Protein 5AEZ (pdb70)

Organism: Candida albicans (strain SC5314 / ATCC MYA-2876) (NCBI:txid237561)

Solvent-accessible surface area: 17962 Å² total; per-residue (Å²): 181,71,16,111,88,88,29,90,47,49,0,12,32,90,189,108,31,60,14,65,129,50,16,81,143,54,14,29,103,38,1,19,61,0,0,104,29,0,98,45,1,1,18,0,2,0,11,0,9,19,0,12,8,17,31,125,36,28,11,35,2,112,114,0,0,93,17,0,12,90,23,0,65,104,0,11,77,83,67,0,1,0,16,0,12,4,86,76,12,68,69,120,61,12,42,93,96,12,76,44,45,132,67,12,68,4,1,23,1,66,42,116,52,0,11,5,80,20,8,7,85,3,8,11,28,0,0,6,1,0,0,0,0,2,0,8,4,4,2,17,62,7,28,30,32,13,2,72,60,6,0,48,58,0,0,19,57,0,0,0,12,0,0,2,16,19,34,1,46,74,0,63,11,70,90,69,31,23,14,28,13,1,0,2,2,0,0,2,4,0,0,0,35,0,0,26,0,5,0,54,130,24,8,62,142,126,2,89,28,0,92,62,193,42,71,50,51,90,47,112,26,60,87,22,0,63,90,0,12,91,53,5,68,105,0,1,65,0,0,0,0,1,28,12,4,17,36,31,137,11,0,106,57,0,20,81,0,0,67,58,0,0,36,23,0,2,99,17,0,40,85,23,3,84,149,111,50,75,33,136,149,15,86,4,0,75,10,2,0,4,0,0,0,0,0,0,0,0,0,0,0,0,26,0,6,46,151,4,0,41,59,0,0,57,44,0,0,68,74,0,0,102,10,7,35,70,7,64,131,74,44,4,14,5,11,1,21,4,25,0,0,4,0,19,0,1,62,14,0,7,64,12,0,0,38,43,0,0,56,121,2,0,98,59,37,45,42,150,33,107,0,0,100,64,44,129,40,144,150,5,26,42,58,0,63,40,5,1,74,25,2,16,59,94,0,60,72,21,0,10,105,13,3,39,46,6,25,176,65,83,149,33,37,4,23,6,82,111,133,28,33,39,118,35,99,69,3,25,149,73,69,134,36,52,88,12,71,49,83,63,69,150,93,21,108,139,50,27,45,6,29,52,50,119,120

B-factor: mean 26.48, std 14.51, range [10.46, 115.65]

Structure (mmCIF, N/CA/C/O backbone):
data_5AEZ
#
_entry.id   5AEZ
#
_cell.length_a   104.880
_cell.length_b   104.880
_cell.length_c   160.650
_cell.angle_alpha   90.00
_cell.angle_beta   90.00
_cell.angle_gamma   120.00
#
_symmetry.space_group_name_H-M   'H 3'
#
loop_
_entity.id
_entity.type
_entity.pdbx_description
1 polymer MEP2
2 non-polymer 'nonyl beta-D-glucopyranoside'
3 water water
#
loop_
_atom_site.group_PDB
_atom_site.id
_atom_site.type_symbol
_atom_site.label_atom_id
_atom_site.label_alt_id
_atom_site.label_comp_id
_atom_site.label_asym_id
_atom_site.label_entity_id
_atom_site.label_seq_id
_atom_site.pdbx_PDB_ins_code
_atom_site.Cartn_x
_atom_site.Cartn_y
_atom_site.Cartn_z
_atom_site.occupancy
_atom_site.B_iso_or_equiv
_atom_site.auth_seq_id
_atom_site.auth_comp_id
_atom_site.auth_asym_id
_atom_site.auth_atom_id
_atom_site.pdbx_PDB_model_num
ATOM 1 N N . MET A 1 1 ? -49.340 57.558 -50.282 1.00 56.03 1 MET A N 1
ATOM 2 C CA . MET A 1 1 ? -48.727 58.170 -51.444 1.00 26.51 1 MET A CA 1
ATOM 3 C C . MET A 1 1 ? -47.295 57.727 -51.632 1.00 37.30 1 MET A C 1
ATOM 4 O O . MET A 1 1 ? -46.378 58.469 -51.280 1.00 54.71 1 MET A O 1
ATOM 9 N N . SER A 1 2 ? -47.074 56.544 -52.196 1.00 36.23 2 SER A N 1
ATOM 10 C CA . SER A 1 2 ? -48.118 55.641 -52.651 1.00 35.34 2 SER A CA 1
ATOM 11 C C . SER A 1 2 ? -48.700 54.890 -51.470 1.00 35.91 2 SER A C 1
ATOM 12 O O . SER A 1 2 ? -49.703 54.191 -51.599 1.00 34.54 2 SER A O 1
ATOM 15 N N . GLY A 1 3 ? -48.044 55.025 -50.320 1.00 33.01 3 GLY A N 1
ATOM 16 C CA . GLY A 1 3 ? -48.477 54.364 -49.108 1.00 35.86 3 GLY A CA 1
ATOM 17 C C . GLY A 1 3 ? -48.263 52.865 -49.169 1.00 32.65 3 GLY A C 1
ATOM 18 O O . GLY A 1 3 ? -48.769 52.142 -48.329 1.00 26.16 3 GLY A O 1
ATOM 19 N N . GLN A 1 4 ? -47.523 52.397 -50.172 1.00 30.92 4 GLN A N 1
ATOM 20 C CA . GLN A 1 4 ? -47.286 50.965 -50.346 1.00 32.41 4 GLN A CA 1
ATOM 21 C C . GLN A 1 4 ? -46.161 50.497 -49.431 1.00 31.91 4 GLN A C 1
ATOM 22 O O . GLN A 1 4 ? -45.543 51.323 -48.750 1.00 33.20 4 GLN A O 1
ATOM 28 N N . PHE A 1 5 ? -45.896 49.189 -49.396 1.00 26.40 5 PHE A N 1
ATOM 29 C CA . PHE A 1 5 ? -44.985 48.655 -48.370 1.00 24.42 5 PHE A CA 1
ATOM 30 C C . PHE A 1 5 ? -43.580 49.222 -48.551 1.00 25.23 5 PHE A C 1
ATOM 31 O O . PHE A 1 5 ? -43.017 49.170 -49.644 1.00 29.70 5 PHE A O 1
ATOM 39 N N . THR A 1 6 ? -43.028 49.774 -47.475 1.00 25.69 6 THR A N 1
ATOM 40 C CA . THR A 1 6 ? -41.711 50.402 -47.507 1.00 30.37 6 THR A CA 1
ATOM 41 C C . THR A 1 6 ? -40.702 49.639 -46.656 1.00 31.88 6 THR A C 1
ATOM 42 O O . THR A 1 6 ? -39.485 49.742 -46.860 1.00 31.07 6 THR A O 1
ATOM 46 N N . GLY A 1 7 ? -41.212 48.892 -45.684 1.00 25.42 7 GLY A N 1
ATOM 47 C CA . GLY A 1 7 ? -40.360 48.245 -44.705 1.00 28.35 7 GLY A CA 1
ATOM 48 C C . GLY A 1 7 ? -39.841 49.207 -43.646 1.00 26.43 7 GLY A C 1
ATOM 49 O O . GLY A 1 7 ? -39.017 48.829 -42.815 1.00 28.09 7 GLY A O 1
ATOM 50 N N . THR A 1 8 ? -40.307 50.451 -43.683 1.00 24.32 8 THR A N 1
ATOM 51 C CA . THR A 1 8 ? -39.873 51.468 -42.724 1.00 27.85 8 THR A CA 1
ATOM 52 C C . THR A 1 8 ? -41.070 52.223 -42.159 1.00 24.90 8 THR A C 1
ATOM 53 O O . THR A 1 8 ? -42.185 52.106 -42.678 1.00 26.30 8 THR A O 1
ATOM 57 N N . GLY A 1 9 ? -40.843 52.996 -41.096 1.00 22.26 9 GLY A N 1
ATOM 58 C CA . GLY A 1 9 ? -41.906 53.784 -40.497 1.00 21.09 9 GLY A CA 1
ATOM 59 C C . GLY A 1 9 ? -43.077 52.911 -40.067 1.00 19.98 9 GLY A C 1
ATOM 60 O O . GLY A 1 9 ? -42.891 51.849 -39.469 1.00 21.32 9 GLY A O 1
ATOM 61 N N . THR A 1 10 ? -44.286 53.354 -40.391 1.00 19.76 10 THR A N 1
ATOM 62 C CA . THR A 1 10 ? -45.491 52.587 -40.077 1.00 18.87 10 THR A CA 1
ATOM 63 C C . THR A 1 10 ? -45.659 51.369 -40.975 1.00 19.20 10 THR A C 1
ATOM 64 O O . THR A 1 10 ? -46.508 50.517 -40.710 1.00 18.06 10 THR A O 1
ATOM 68 N N . GLY A 1 11 ? -44.878 51.314 -42.058 1.00 19.02 11 GLY A N 1
ATOM 69 C CA . GLY A 1 11 ? -44.897 50.173 -42.959 1.00 20.41 11 GLY A CA 1
ATOM 70 C C . GLY A 1 11 ? -45.765 50.397 -44.188 1.00 21.75 11 GLY A C 1
ATOM 71 O O . GLY A 1 11 ? -45.684 49.649 -45.165 1.00 22.61 11 GLY A O 1
ATOM 72 N N . GLY A 1 12 ? -46.598 51.430 -44.138 1.00 19.38 12 GLY A N 1
ATOM 73 C CA . GLY A 1 12 ? -47.506 51.735 -45.230 1.00 20.86 12 GLY A CA 1
ATOM 74 C C . GLY A 1 12 ? -48.748 52.442 -44.717 1.00 23.02 12 GLY A C 1
ATOM 75 O O . GLY A 1 12 ? -48.969 52.540 -43.511 1.00 24.84 12 GLY A O 1
ATOM 76 N N . ASP A 1 13 ? -49.579 52.900 -45.645 1.00 22.10 13 ASP A N 1
ATOM 77 C CA . ASP A 1 13 ? -50.793 53.646 -45.335 1.00 19.56 13 ASP A CA 1
ATOM 78 C C . ASP A 1 13 ? -51.967 52.677 -45.238 1.00 19.43 13 ASP A C 1
ATOM 79 O O . ASP A 1 13 ? -52.352 52.069 -46.231 1.00 20.70 13 ASP A O 1
ATOM 84 N N . VAL A 1 14 ? -52.541 52.540 -44.047 1.00 18.53 14 VAL A N 1
ATOM 85 C CA . VAL A 1 14 ? -53.656 51.612 -43.846 1.00 18.05 14 VAL A CA 1
ATOM 86 C C . VAL A 1 14 ? -54.859 51.864 -44.757 1.00 18.47 14 VAL A C 1
ATOM 87 O O . VAL A 1 14 ? -55.634 50.944 -45.006 1.00 19.91 14 VAL A O 1
ATOM 91 N N . PHE A 1 15 ? -55.014 53.092 -45.264 1.00 19.00 15 PHE A N 1
ATOM 92 C CA . PHE A 1 15 ? -56.126 53.382 -46.176 1.00 19.48 15 PHE A CA 1
ATOM 93 C C . PHE A 1 15 ? -55.845 52.929 -47.605 1.00 22.14 15 PHE A C 1
ATOM 94 O O . PHE A 1 15 ? -56.746 52.927 -48.435 1.00 25.04 15 PHE A O 1
ATOM 102 N N . LYS A 1 16 ? -54.601 52.538 -47.881 1.00 20.05 16 LYS A N 1
ATOM 103 C CA . LYS A 1 16 ? -54.205 52.164 -49.241 1.00 20.72 16 LYS A CA 1
ATOM 104 C C . LYS A 1 16 ? -53.723 50.727 -49.382 1.00 20.46 16 LYS A C 1
ATOM 105 O O . LYS A 1 16 ? -53.774 50.154 -50.480 1.00 24.43 16 LYS A O 1
ATOM 111 N N . VAL A 1 17 ? -53.220 50.154 -48.296 1.00 19.70 17 VAL A N 1
ATOM 112 C CA . VAL A 1 17 ? -52.712 48.794 -48.341 1.00 19.56 17 VAL A CA 1
ATOM 113 C C . VAL A 1 17 ? -53.134 48.062 -47.082 1.00 18.54 17 VAL A C 1
ATOM 114 O O . VAL A 1 17 ? -53.456 48.677 -46.057 1.00 19.88 17 VAL A O 1
ATOM 118 N N . ASP A 1 18 ? -53.123 46.737 -47.157 1.00 18.29 18 ASP A N 1
ATOM 119 C CA . ASP A 1 18 ? -53.351 45.887 -45.992 1.00 17.50 18 ASP A CA 1
ATOM 120 C C . ASP A 1 18 ? -51.987 45.457 -45.458 1.00 17.78 18 ASP A C 1
ATOM 121 O O . ASP A 1 18 ? -51.337 44.584 -46.044 1.00 18.58 18 ASP A O 1
ATOM 126 N N . LEU A 1 19 ? -51.546 46.074 -44.360 1.00 17.20 19 LEU A N 1
ATOM 127 C CA . LEU A 1 19 ? -50.220 45.794 -43.805 1.00 17.18 19 LEU A CA 1
ATOM 128 C C . LEU A 1 19 ? -50.054 44.327 -43.401 1.00 15.98 19 LEU A C 1
ATOM 129 O O . LEU A 1 19 ? -48.941 43.807 -43.355 1.00 16.78 19 LEU A O 1
ATOM 134 N N . ASN A 1 20 ? -51.167 43.657 -43.115 1.00 15.67 20 ASN A N 1
ATOM 135 C CA . ASN A 1 20 ? -51.126 42.262 -42.699 1.00 16.16 20 ASN A CA 1
ATOM 136 C C . ASN A 1 20 ? -50.672 41.298 -43.795 1.00 17.00 20 ASN A C 1
ATOM 137 O O . ASN A 1 20 ? -50.229 40.184 -43.492 1.00 17.67 20 ASN A O 1
ATOM 142 N N . GLU A 1 21 ? -50.759 41.731 -45.054 1.00 16.13 21 GLU A N 1
ATOM 143 C CA . GLU A 1 21 ? -50.376 40.885 -46.186 1.00 18.14 21 GLU A CA 1
ATOM 144 C C . GLU A 1 21 ? -48.892 40.535 -46.195 1.00 19.44 21 GLU A C 1
ATOM 145 O O . GLU A 1 21 ? -48.476 39.583 -46.871 1.00 20.91 21 GLU A O 1
ATOM 151 N N . GLN A 1 22 ? -48.092 41.312 -45.469 1.00 16.64 22 GLN A N 1
ATOM 152 C CA . GLN A 1 22 ? -46.651 41.091 -45.411 1.00 16.49 22 GLN A CA 1
ATOM 153 C C . GLN A 1 22 ? -46.254 39.914 -44.519 1.00 15.90 22 GLN A C 1
ATOM 154 O O . GLN A 1 22 ? -45.091 39.495 -44.553 1.00 19.45 22 GLN A O 1
ATOM 160 N N . PHE A 1 23 ? -47.198 39.394 -43.738 1.00 15.15 23 PHE A N 1
ATOM 161 C CA . PHE A 1 23 ? -46.885 38.415 -42.698 1.00 14.74 23 PHE A CA 1
ATOM 162 C C . PHE A 1 23 ? -47.745 37.176 -42.806 1.00 16.74 23 PHE A C 1
ATOM 163 O O . PHE A 1 23 ? -48.884 37.234 -43.248 1.00 20.50 23 PHE A O 1
ATOM 171 N N . ASP A 1 24 ? -47.178 36.041 -42.411 1.00 15.18 24 ASP A N 1
ATOM 172 C CA . ASP A 1 24 ? -47.967 34.836 -42.236 1.00 15.73 24 ASP A CA 1
ATOM 173 C C . ASP A 1 24 ? -48.783 34.991 -40.941 1.00 14.11 24 ASP A C 1
ATOM 174 O O . ASP A 1 24 ? -48.237 35.268 -39.851 1.00 14.48 24 ASP A O 1
ATOM 179 N N . ARG A 1 25 ? -50.099 34.867 -41.064 1.00 14.22 25 ARG A N 1
ATOM 180 C CA . ARG A 1 25 ? -50.987 35.090 -39.923 1.00 13.42 25 ARG A CA 1
ATOM 181 C C . ARG A 1 25 ? -50.689 34.122 -38.801 1.00 12.54 25 ARG A C 1
ATOM 182 O O . ARG A 1 25 ? -50.804 34.497 -37.630 1.00 12.97 25 ARG A O 1
ATOM 190 N N . ALA A 1 26 ? -50.305 32.890 -39.116 1.00 12.95 26 ALA A N 1
ATOM 191 C CA . ALA A 1 26 ? -50.020 31.931 -38.043 1.00 12.81 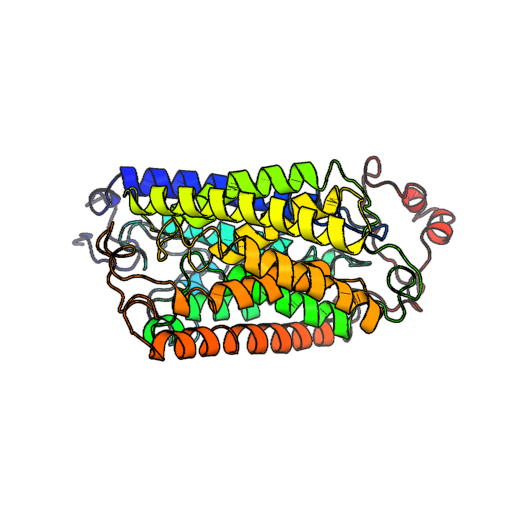26 ALA A CA 1
ATOM 192 C C . ALA A 1 26 ? -48.751 32.314 -37.279 1.00 13.60 26 ALA A C 1
ATOM 193 O O . ALA A 1 26 ? -48.681 32.122 -36.065 1.00 12.31 26 ALA A O 1
ATOM 195 N N . ASP A 1 27 ? -47.744 32.853 -37.969 1.00 12.65 27 ASP A N 1
ATOM 196 C CA . ASP A 1 27 ? -46.564 33.381 -37.268 1.00 13.07 27 ASP A CA 1
ATOM 197 C C . ASP A 1 27 ? -47.022 34.430 -36.258 1.00 13.15 27 ASP A C 1
ATOM 198 O O . ASP A 1 27 ? -46.589 34.429 -35.090 1.00 12.88 27 ASP A O 1
ATOM 203 N N . MET A 1 28 ? -47.903 35.333 -36.676 1.00 12.64 28 MET A N 1
ATOM 204 C CA . MET A 1 28 ? -48.372 36.379 -35.765 1.00 12.93 28 MET A CA 1
ATOM 205 C C . MET A 1 28 ? -49.133 35.809 -34.578 1.00 11.64 28 MET A C 1
ATOM 206 O O . MET A 1 28 ? -48.914 36.252 -33.442 1.00 11.90 28 MET A O 1
ATOM 211 N N . VAL A 1 29 ? -49.999 34.824 -34.813 1.00 11.65 29 VAL A N 1
ATOM 212 C CA . VAL A 1 29 ? -50.783 34.264 -33.709 1.00 11.79 29 VAL A CA 1
ATOM 213 C C . VAL A 1 29 ? -49.880 33.605 -32.682 1.00 11.72 29 VAL A C 1
ATOM 214 O O . VAL A 1 29 ? -50.083 33.780 -31.469 1.00 11.86 29 VAL A O 1
ATOM 218 N N . TRP A 1 30 ? -48.866 32.865 -33.111 1.00 11.18 30 TRP A N 1
ATOM 219 C CA . TRP A 1 30 ? -47.965 32.241 -32.153 1.00 11.32 30 TRP A CA 1
ATOM 220 C C . TRP A 1 30 ? -47.220 33.285 -31.346 1.00 11.02 30 TRP A C 1
ATOM 221 O O . TRP A 1 30 ? -47.115 33.144 -30.126 1.00 11.71 30 TRP A O 1
ATOM 232 N N . ILE A 1 31 ? -46.746 34.359 -31.968 1.00 11.31 31 ILE A N 1
ATOM 233 C CA . ILE A 1 31 ? -45.988 35.355 -31.204 1.00 11.96 31 ILE A CA 1
ATOM 234 C C . ILE A 1 31 ? -46.911 36.164 -30.283 1.00 11.61 31 ILE A C 1
ATOM 235 O O . ILE A 1 31 ? -46.508 36.531 -29.167 1.00 11.83 31 ILE A O 1
ATOM 240 N N . GLY A 1 32 ? -48.166 36.381 -30.678 1.00 11.36 32 GLY A N 1
ATOM 241 C CA . GLY A 1 32 ? -49.125 37.013 -29.773 1.00 10.86 32 GLY A CA 1
ATOM 242 C C . GLY A 1 32 ? -49.376 36.130 -28.559 1.00 11.89 32 GLY A C 1
ATOM 243 O O . GLY A 1 32 ? -49.333 36.601 -27.402 1.00 11.46 32 GLY A O 1
ATOM 244 N N . THR A 1 33 ? -49.614 34.845 -28.792 1.00 11.41 33 THR A N 1
ATOM 245 C CA . THR A 1 33 ? -49.832 33.880 -27.705 1.00 11.48 33 THR A CA 1
ATOM 246 C C . THR A 1 33 ? -48.598 33.809 -26.812 1.00 10.77 33 THR A C 1
ATOM 247 O O . THR A 1 33 ? -48.712 33.845 -25.566 1.00 11.44 33 THR A O 1
ATOM 251 N N . ALA A 1 34 ? -47.410 33.740 -27.413 1.00 11.58 34 ALA A N 1
ATOM 252 C CA . ALA A 1 34 ? -46.176 33.654 -26.639 1.00 10.50 34 ALA A CA 1
ATOM 253 C C . ALA A 1 34 ? -45.984 34.896 -25.780 1.00 12.15 34 ALA A C 1
ATOM 254 O O . ALA A 1 34 ? -45.408 34.798 -24.694 1.00 11.62 34 ALA A O 1
ATOM 256 N N . SER A 1 35 ? -46.446 36.054 -26.243 1.00 11.89 35 SER A N 1
ATOM 257 C CA . SER A 1 35 ? -46.360 37.285 -25.452 1.00 12.22 35 SER A CA 1
ATOM 258 C C . SER A 1 35 ? -47.185 37.167 -24.176 1.00 11.07 35 SER A C 1
ATOM 259 O O . SER A 1 35 ? -46.756 37.590 -23.091 1.00 11.32 35 SER A O 1
ATOM 262 N N . VAL A 1 36 ? -48.385 36.614 -24.294 1.00 10.57 36 VAL A N 1
ATOM 263 C CA . VAL A 1 36 ? -49.256 36.407 -23.136 1.00 11.83 36 VAL A CA 1
ATOM 264 C C . VAL A 1 36 ? -48.608 35.435 -22.153 1.00 11.36 36 VAL A C 1
ATOM 265 O O . VAL A 1 36 ? -48.613 35.678 -20.925 1.00 12.16 36 VAL A O 1
ATOM 269 N N . LEU A 1 37 ? -47.996 34.370 -22.659 1.00 11.30 37 LEU A N 1
ATOM 270 C CA . LEU A 1 37 ? -47.289 33.407 -21.811 1.00 10.67 37 LEU A CA 1
ATOM 271 C C . LEU A 1 37 ? -46.113 34.059 -21.076 1.00 11.74 37 LEU A C 1
ATOM 272 O O . LEU A 1 37 ? -45.905 33.798 -19.878 1.00 11.86 37 LEU A O 1
ATOM 277 N N . VAL A 1 38 ? -45.332 34.904 -21.745 1.00 11.04 38 VAL A N 1
ATOM 278 C CA . VAL A 1 38 ? -44.203 35.524 -21.060 1.00 11.90 38 VAL A CA 1
ATOM 279 C C . VAL A 1 38 ? -44.733 36.463 -19.971 1.00 11.95 38 VAL A C 1
ATOM 280 O O . VAL A 1 38 ? -44.114 36.566 -18.896 1.00 12.33 38 VAL A O 1
ATOM 284 N N . TRP A 1 39 ? -45.868 37.121 -20.197 1.00 12.11 39 TRP A N 1
ATOM 285 C CA . TRP A 1 39 ? -46.393 38.035 -19.177 1.00 11.41 39 TRP A CA 1
ATOM 286 C C . TRP A 1 39 ? -46.558 37.314 -17.827 1.00 11.99 39 TRP A C 1
ATOM 287 O O . TRP A 1 39 ? -46.205 37.873 -16.759 1.00 12.01 39 TRP A O 1
ATOM 298 N N . ILE A 1 40 ? -47.078 36.084 -17.827 1.00 11.05 40 ILE A N 1
ATOM 299 C CA . ILE A 1 40 ? -47.336 35.416 -16.538 1.00 11.89 40 ILE A CA 1
ATOM 300 C C . ILE A 1 40 ? -46.034 34.976 -15.850 1.00 12.95 40 ILE A C 1
ATOM 301 O O . ILE A 1 40 ? -46.039 34.672 -14.653 1.00 12.79 40 ILE A O 1
ATOM 306 N N . MET A 1 41 ? -44.915 34.990 -16.567 1.00 11.82 41 MET A N 1
ATOM 307 C CA . MET A 1 41 ? -43.628 34.771 -15.913 1.00 12.18 41 MET A CA 1
ATOM 308 C C . MET A 1 41 ? -43.298 35.901 -14.956 1.00 12.08 41 MET A C 1
ATOM 309 O O . MET A 1 41 ? -42.494 35.705 -14.037 1.00 12.90 41 MET A O 1
ATOM 314 N N . ILE A 1 42 ? -43.889 37.080 -15.149 1.00 12.39 42 ILE A N 1
ATOM 315 C CA . ILE A 1 42 ? -43.586 38.207 -14.248 1.00 12.62 42 ILE A CA 1
ATOM 316 C C . ILE A 1 42 ? -43.997 37.876 -12.794 1.00 13.29 42 ILE A C 1
ATOM 317 O O . ILE A 1 42 ? -43.143 37.895 -11.888 1.00 13.54 42 ILE A O 1
ATOM 322 N N . PRO A 1 43 ? -45.282 37.540 -12.558 1.00 11.96 43 PRO A N 1
ATOM 323 C CA . PRO A 1 43 ? -45.584 37.105 -11.187 1.00 12.93 43 PRO A CA 1
ATOM 324 C C . PRO A 1 43 ? -44.915 35.790 -10.819 1.00 14.89 43 PRO A C 1
ATOM 325 O O . PRO A 1 43 ? -44.698 35.536 -9.639 1.00 15.61 43 PRO A O 1
ATOM 329 N N . GLY A 1 44 ? -44.564 34.965 -11.794 1.00 13.82 44 GLY A N 1
ATOM 330 C CA . GLY A 1 44 ? -43.817 33.758 -11.492 1.00 14.00 44 GLY A CA 1
ATOM 331 C C . GLY A 1 44 ? -42.509 34.058 -10.772 1.00 13.64 44 GLY A C 1
ATOM 332 O O . GLY A 1 44 ? -42.191 33.428 -9.764 1.00 14.07 44 GLY A O 1
ATOM 333 N N . VAL A 1 45 ? -41.748 35.026 -11.285 1.00 12.70 45 VAL A N 1
ATOM 334 C CA . VAL A 1 45 ? -40.511 35.447 -10.630 1.00 12.20 45 VAL A CA 1
ATOM 335 C C . VAL A 1 45 ? -40.791 35.934 -9.209 1.00 13.81 45 VAL A C 1
ATOM 336 O O . VAL A 1 45 ? -40.082 35.571 -8.258 1.00 14.85 45 VAL A O 1
ATOM 340 N N . GLY A 1 46 ? -41.812 36.773 -9.050 1.00 13.29 46 GLY A N 1
ATOM 341 C CA . GLY A 1 46 ? -42.119 37.322 -7.732 1.00 13.12 46 GLY A CA 1
ATOM 342 C C . GLY A 1 46 ? -42.464 36.248 -6.724 1.00 15.21 46 GLY A C 1
ATOM 343 O O . GLY A 1 46 ? -42.002 36.289 -5.582 1.00 15.36 46 GLY A O 1
ATOM 344 N N . LEU A 1 47 ? -43.293 35.295 -7.119 1.00 14.58 47 LEU A N 1
ATOM 345 C CA . LEU A 1 47 ? -43.627 34.167 -6.256 1.00 13.17 47 LEU A CA 1
ATOM 346 C C . LEU A 1 47 ? -42.403 33.319 -5.891 1.00 13.42 47 LEU A C 1
ATOM 347 O O . LEU A 1 47 ? -42.234 32.925 -4.735 1.00 14.34 47 LEU A O 1
ATOM 352 N N . LEU A 1 48 ? -41.571 33.006 -6.878 1.00 14.12 48 LEU A N 1
ATOM 353 C CA . LEU A 1 48 ? -40.365 32.219 -6.644 1.00 14.63 48 LEU A CA 1
ATOM 354 C C . LEU A 1 48 ? -39.473 32.859 -5.581 1.00 15.48 48 LEU A C 1
ATOM 355 O O . LEU A 1 48 ? -39.109 32.208 -4.602 1.00 15.41 48 LEU A O 1
ATOM 360 N N . TYR A 1 49 ? -39.131 34.132 -5.757 1.00 15.41 49 TYR A N 1
ATOM 361 C CA . TYR A 1 49 ? -38.156 34.756 -4.864 1.00 15.59 49 TYR A CA 1
ATOM 362 C C . TYR A 1 49 ? -38.762 35.170 -3.536 1.00 17.21 49 TYR A C 1
ATOM 363 O O . TYR A 1 49 ? -38.063 35.231 -2.519 1.00 19.68 49 TYR A O 1
ATOM 372 N N . SER A 1 50 ? -40.067 35.399 -3.500 1.00 15.48 50 SER A N 1
ATOM 373 C CA A SER A 1 50 ? -40.737 35.594 -2.214 0.62 16.29 50 SER A CA 1
ATOM 374 C CA B SER A 1 50 ? -40.685 35.617 -2.202 0.38 16.68 50 SER A CA 1
ATOM 375 C C . SER A 1 50 ? -40.667 34.313 -1.403 1.00 18.32 50 SER A C 1
ATOM 376 O O . SER A 1 50 ? -40.425 34.334 -0.196 1.00 17.80 50 SER A O 1
ATOM 381 N N . GLY A 1 51 ? -40.906 33.183 -2.067 1.00 17.09 51 GLY A N 1
ATOM 382 C CA . GLY A 1 51 ? -40.999 31.907 -1.369 1.00 15.81 51 GLY A CA 1
ATOM 383 C C . GLY A 1 51 ? -39.669 31.349 -0.904 1.00 16.48 51 GLY A C 1
ATOM 384 O O . GLY A 1 51 ? -39.592 30.733 0.164 1.00 17.10 51 GLY A O 1
ATOM 385 N N . ILE A 1 52 ? -38.616 31.575 -1.674 1.00 17.45 52 ILE A N 1
ATOM 386 C CA . ILE A 1 52 ? -37.310 30.993 -1.376 1.00 17.64 52 ILE A CA 1
ATOM 387 C C . ILE A 1 52 ? -36.611 31.710 -0.222 1.00 20.02 52 ILE A C 1
ATOM 388 O O . ILE A 1 52 ? -35.738 31.137 0.442 1.00 20.72 52 ILE A O 1
ATOM 393 N N . SER A 1 53 ? -37.019 32.953 0.037 1.00 18.30 53 SER A N 1
ATOM 394 C CA . SER A 1 53 ? -36.280 33.827 0.953 1.00 18.96 53 SER A CA 1
ATOM 395 C C . SER A 1 53 ? -36.059 33.221 2.332 1.00 19.50 53 SER A C 1
ATOM 396 O O . SER A 1 53 ? -36.991 32.705 2.952 1.00 22.08 53 SER A O 1
ATOM 399 N N . ARG A 1 54 ? -34.816 33.305 2.804 1.00 17.98 54 ARG A N 1
ATOM 400 C CA . ARG A 1 54 ? -34.470 32.870 4.152 1.00 18.85 54 ARG A CA 1
ATOM 401 C C . ARG A 1 54 ? -34.709 33.980 5.171 1.00 19.72 54 ARG A C 1
ATOM 402 O O . ARG A 1 54 ? -34.472 33.792 6.360 1.00 22.23 54 ARG A O 1
ATOM 410 N N . LYS A 1 55 ? -35.175 35.130 4.686 1.00 21.30 55 LYS A N 1
ATOM 411 C CA . LYS A 1 55 ? -35.402 36.307 5.522 1.00 26.16 55 LYS A CA 1
ATOM 412 C C . LYS A 1 55 ? -36.815 36.829 5.296 1.00 25.61 55 LYS A C 1
ATOM 413 O O . LYS A 1 55 ? -37.373 36.655 4.217 1.00 30.95 55 LYS A O 1
ATOM 419 N N . LYS A 1 56 ? -37.379 37.489 6.304 1.00 28.46 56 LYS A N 1
ATOM 420 C CA . LYS A 1 56 ? -38.709 38.078 6.177 1.00 33.35 56 LYS A CA 1
ATOM 421 C C . LYS A 1 56 ? -38.629 39.415 5.438 1.00 25.99 56 LYS A C 1
ATOM 422 O O . LYS A 1 56 ? -38.338 40.447 6.041 1.00 35.75 56 LYS A O 1
ATOM 428 N N . HIS A 1 57 ? -38.869 39.393 4.128 1.00 27.89 57 HIS A N 1
ATOM 429 C CA . HIS A 1 57 ? -38.867 40.640 3.357 1.00 28.43 57 HIS A CA 1
ATOM 430 C C . HIS A 1 57 ? -40.117 41.427 3.710 1.00 26.47 57 HIS A C 1
ATOM 431 O O . HIS A 1 57 ? -41.221 40.877 3.691 1.00 31.47 57 HIS A O 1
ATOM 438 N N . ALA A 1 58 ? -39.960 42.713 3.999 1.00 23.91 58 ALA A N 1
ATOM 439 C CA . ALA A 1 58 ? -41.115 43.559 4.304 1.00 24.57 58 ALA A CA 1
ATOM 440 C C . ALA A 1 58 ? -41.982 43.774 3.067 1.00 25.50 58 ALA A C 1
ATOM 441 O O . ALA A 1 58 ? -43.204 43.885 3.168 1.00 29.95 58 ALA A O 1
ATOM 443 N N . LEU A 1 59 ? -41.342 43.836 1.902 1.00 22.04 59 LEU A N 1
ATOM 444 C CA . LEU A 1 59 ? -42.041 43.997 0.635 1.00 23.81 59 LEU A CA 1
ATOM 445 C C . LEU A 1 59 ? -42.385 42.628 0.053 1.00 24.99 59 LEU A C 1
ATOM 446 O O . LEU A 1 59 ? -41.501 41.792 -0.132 1.00 25.02 59 LEU A O 1
ATOM 451 N N . SER A 1 60 ? -43.666 42.407 -0.241 1.00 20.24 60 SER A N 1
ATOM 452 C CA . SER A 1 60 ? -44.114 41.163 -0.862 1.00 18.74 60 SER A CA 1
ATOM 453 C C . SER A 1 60 ? -43.769 41.151 -2.342 1.00 17.74 60 SER A C 1
ATOM 454 O O . SER A 1 60 ? -44.248 42.000 -3.091 1.00 19.44 60 SER A O 1
ATOM 457 N N . LEU A 1 61 ? -42.944 40.194 -2.766 1.00 17.26 61 LEU A N 1
ATOM 458 C CA . LEU A 1 61 ? -42.540 40.124 -4.170 1.00 16.52 61 LEU A CA 1
ATOM 459 C C . LEU A 1 61 ? -43.649 39.666 -5.109 1.00 16.90 61 LEU A C 1
ATOM 460 O O . LEU A 1 61 ? -43.613 39.981 -6.293 1.00 17.53 61 LEU A O 1
ATOM 465 N N . MET A 1 62 ? -44.633 38.926 -4.604 1.00 17.44 62 MET A N 1
ATOM 466 C CA A MET A 1 62 ? -45.790 38.565 -5.419 0.67 16.88 62 MET A CA 1
ATOM 467 C CA B MET A 1 62 ? -45.777 38.571 -5.432 0.33 16.93 62 MET A CA 1
ATOM 468 C C . MET A 1 62 ? -46.480 39.853 -5.876 1.00 17.39 62 MET A C 1
ATOM 469 O O . MET A 1 62 ? -46.812 40.021 -7.050 1.00 18.09 62 MET A O 1
ATOM 478 N N . TRP A 1 63 ? -46.678 40.767 -4.932 1.00 16.49 63 TRP A N 1
ATOM 479 C CA . TRP A 1 63 ? -47.280 42.057 -5.233 1.00 15.29 63 TRP A CA 1
ATOM 480 C C . TRP A 1 63 ? -46.332 42.954 -6.034 1.00 17.82 63 TRP A C 1
ATOM 481 O O . TRP A 1 63 ? -46.750 43.632 -6.976 1.00 17.21 63 TRP A O 1
ATOM 492 N N . ALA A 1 64 ? -45.059 42.983 -5.650 1.00 17.10 64 ALA A N 1
ATOM 493 C CA . ALA A 1 64 ? -44.073 43.791 -6.369 1.00 16.08 64 ALA A CA 1
ATOM 494 C C . ALA A 1 64 ? -43.953 43.402 -7.841 1.00 17.31 64 ALA A C 1
ATOM 495 O O . ALA A 1 64 ? -43.560 44.222 -8.662 1.00 17.50 64 ALA A O 1
ATOM 497 N N . ALA A 1 65 ? -44.289 42.160 -8.174 1.00 15.78 65 ALA A N 1
ATOM 498 C CA . ALA A 1 65 ? -44.300 41.736 -9.566 1.00 14.82 65 ALA A CA 1
ATOM 499 C C . ALA A 1 65 ? -45.293 42.571 -10.371 1.00 15.55 65 ALA A C 1
ATOM 500 O O . ALA A 1 65 ? -45.015 42.923 -11.529 1.00 15.65 65 ALA A O 1
ATOM 502 N N . LEU A 1 66 ? -46.459 42.866 -9.793 1.00 14.85 66 LEU A N 1
ATOM 503 C CA . LEU A 1 66 ? -47.412 43.748 -10.481 1.00 14.91 66 LEU A CA 1
ATOM 504 C C . LEU A 1 66 ? -46.868 45.165 -10.603 1.00 15.44 66 LEU A C 1
ATOM 505 O O . LEU A 1 66 ? -47.032 45.804 -11.646 1.00 15.95 66 LEU A O 1
ATOM 510 N N . MET A 1 67 ? -46.210 45.664 -9.560 1.00 14.14 67 MET A N 1
ATOM 511 C CA . MET A 1 67 ? -45.576 46.972 -9.659 1.00 13.86 67 MET A CA 1
ATOM 512 C C . MET A 1 67 ? -44.558 46.980 -10.805 1.00 15.23 67 MET A C 1
ATOM 513 O O . MET A 1 67 ? -44.511 47.929 -11.586 1.00 16.23 67 MET A O 1
ATOM 518 N N . ALA A 1 68 ? -43.755 45.924 -10.908 1.00 16.26 68 ALA A N 1
ATOM 519 C CA . ALA A 1 68 ? -42.740 45.853 -11.960 1.00 15.99 68 ALA A CA 1
ATOM 520 C C . ALA A 1 68 ? -43.370 45.766 -13.340 1.00 15.67 68 ALA A C 1
ATOM 521 O O . ALA A 1 68 ? -42.861 46.373 -14.289 1.00 16.73 68 ALA A O 1
ATOM 523 N N . ALA A 1 69 ? -44.473 45.025 -13.457 1.00 14.37 69 ALA A N 1
ATOM 524 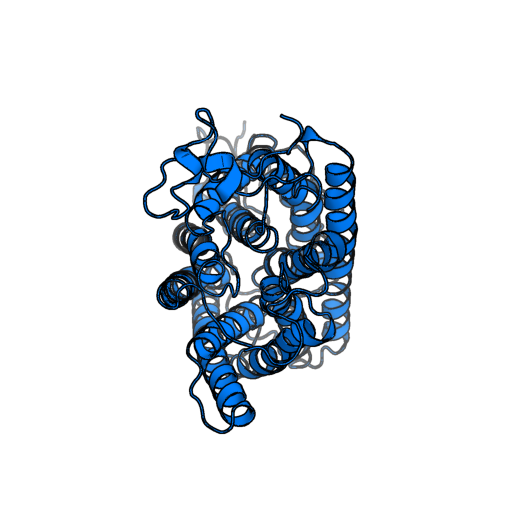C CA . ALA A 1 69 ? -45.190 44.936 -14.736 1.00 14.01 69 ALA A CA 1
ATOM 525 C C . ALA A 1 69 ? -45.642 46.329 -15.167 1.00 15.38 69 ALA A C 1
ATOM 526 O O . ALA A 1 69 ? -45.629 46.655 -16.353 1.00 16.12 69 ALA A O 1
ATOM 528 N N . CYS A 1 70 ? -46.051 47.151 -14.211 1.00 14.05 70 CYS A N 1
ATOM 529 C CA . CYS A 1 70 ? -46.509 48.508 -14.521 1.00 13.42 70 CYS A CA 1
ATOM 530 C C . CYS A 1 70 ? -45.353 49.422 -14.906 1.00 15.90 70 CYS A C 1
ATOM 531 O O . CYS A 1 70 ? -45.418 50.102 -15.923 1.00 15.50 70 CYS A O 1
ATOM 534 N N . VAL A 1 71 ? -44.300 49.454 -14.091 1.00 15.71 71 VAL A N 1
ATOM 535 C CA . VAL A 1 71 ? -43.162 50.326 -14.377 1.00 15.62 71 VAL A CA 1
ATOM 536 C C . VAL A 1 71 ? -42.492 49.945 -15.701 1.00 15.20 71 VAL A C 1
ATOM 537 O O . VAL A 1 71 ? -42.172 50.819 -16.517 1.00 16.00 71 VAL A O 1
ATOM 541 N N . ALA A 1 72 ? -42.300 48.646 -15.927 1.00 15.02 72 ALA A N 1
ATOM 542 C CA . ALA A 1 72 ? -41.650 48.201 -17.160 1.00 15.65 72 ALA A CA 1
ATOM 543 C C . ALA A 1 72 ? -42.489 48.496 -18.394 1.00 15.58 72 ALA A C 1
ATOM 544 O O . ALA A 1 72 ? -41.942 48.884 -19.427 1.00 16.05 72 ALA A O 1
ATOM 546 N N . ALA A 1 73 ? -43.805 48.314 -18.309 1.00 14.02 73 ALA A N 1
ATOM 547 C CA . ALA A 1 73 ? -44.634 48.617 -19.481 1.00 14.17 73 ALA A CA 1
ATOM 548 C C . ALA A 1 73 ? -44.550 50.092 -19.816 1.00 15.76 73 ALA A C 1
ATOM 549 O O . ALA A 1 73 ? -44.465 50.468 -20.984 1.00 16.22 73 ALA A O 1
ATOM 551 N N . PHE A 1 74 ? -44.578 50.944 -18.801 1.00 14.47 74 PHE A N 1
ATOM 552 C CA . PHE A 1 74 ? -44.465 52.366 -19.069 1.00 14.75 74 PHE A CA 1
ATOM 553 C C . PHE A 1 74 ? -43.102 52.728 -19.661 1.00 18.09 74 PHE A C 1
ATOM 554 O O . PHE A 1 74 ? -43.031 53.475 -20.642 1.00 17.35 74 PHE A O 1
ATOM 562 N N . GLN A 1 75 ? -42.027 52.199 -19.075 1.00 16.29 75 GLN A N 1
ATOM 563 C CA . GLN A 1 75 ? -40.679 52.504 -19.572 1.00 16.73 75 GLN A CA 1
ATOM 564 C C . GLN A 1 75 ? -40.516 52.077 -21.028 1.00 16.25 75 GLN A C 1
ATOM 565 O O . GLN A 1 75 ? -39.907 52.795 -21.835 1.00 16.75 75 GLN A O 1
ATOM 571 N N . TRP A 1 76 ? -41.085 50.922 -21.356 1.00 14.59 76 TRP A N 1
ATOM 572 C CA . TRP A 1 76 ? -40.917 50.332 -22.686 1.00 14.28 76 TRP A CA 1
ATOM 573 C C . TRP A 1 76 ? -41.608 51.212 -23.728 1.00 17.18 76 TRP A C 1
ATOM 574 O O . TRP A 1 76 ? -41.058 51.502 -24.790 1.00 16.88 76 TRP A O 1
ATOM 585 N N . PHE A 1 77 ? -42.822 51.640 -23.404 1.00 15.87 77 PHE A N 1
ATOM 586 C CA . PHE A 1 77 ? -43.592 52.572 -24.229 1.00 17.48 77 PHE A CA 1
ATOM 587 C C . PHE A 1 77 ? -42.874 53.904 -24.393 1.00 16.10 77 PHE A C 1
ATOM 588 O O . PHE A 1 77 ? -42.712 54.412 -25.512 1.00 17.13 77 PHE A O 1
ATOM 596 N N . TRP A 1 78 ? -42.435 54.465 -23.272 1.00 17.67 78 TRP A N 1
ATOM 597 C CA . TRP A 1 78 ? -41.807 55.781 -23.247 1.00 17.42 78 TRP A CA 1
ATOM 598 C C . TRP A 1 78 ? -40.578 55.829 -24.161 1.00 18.68 78 TRP A C 1
ATOM 599 O O . TRP A 1 78 ? -40.541 56.613 -25.117 1.00 19.44 78 TRP A O 1
ATOM 610 N N . TRP A 1 79 ? -39.578 54.998 -23.880 1.00 18.19 79 TRP A N 1
ATOM 611 C CA . TRP A 1 79 ? -38.408 54.920 -24.767 1.00 18.74 79 TRP A CA 1
ATOM 612 C C . TRP A 1 79 ? -37.660 53.585 -24.814 1.00 18.09 79 TRP A C 1
ATOM 613 O O . TRP A 1 79 ? -36.748 53.429 -25.616 1.00 17.90 79 TRP A O 1
ATOM 624 N N . GLY A 1 80 ? -38.028 52.624 -23.971 1.00 17.79 80 GLY A N 1
ATOM 625 C CA . GLY A 1 80 ? -37.305 51.366 -23.934 1.00 17.24 80 GLY A CA 1
ATOM 626 C C . GLY A 1 80 ? -37.334 50.613 -25.250 1.00 18.12 80 GLY A C 1
ATOM 627 O O . GLY A 1 80 ? -36.296 50.150 -25.743 1.00 18.02 80 GLY A O 1
ATOM 628 N N . TYR A 1 81 ? -38.522 50.496 -25.834 1.00 17.04 81 TYR A N 1
ATOM 629 C CA . TYR A 1 81 ? -38.631 49.847 -27.131 1.00 17.82 81 TYR A CA 1
ATOM 630 C C . TYR A 1 81 ? -37.743 50.543 -28.157 1.00 18.53 81 TYR A C 1
ATOM 631 O O . TYR A 1 81 ? -37.026 49.889 -28.930 1.00 18.54 81 TYR A O 1
ATOM 640 N N . SER A 1 82 ? -37.805 51.869 -28.187 1.00 16.90 82 SER A N 1
ATOM 641 C CA . SER A 1 82 ? -37.055 52.642 -29.177 1.00 19.44 82 SER A CA 1
ATOM 642 C C . SER A 1 82 ? -35.544 52.465 -29.011 1.00 19.42 82 SER A C 1
ATOM 643 O O . SER A 1 82 ? -34.808 52.351 -29.998 1.00 21.74 82 SER A O 1
ATOM 646 N N . LEU A 1 83 ? -35.076 52.420 -27.765 1.00 19.62 83 LEU A N 1
ATOM 647 C CA . LEU A 1 83 ? -33.636 52.307 -27.514 1.00 18.50 83 LEU A CA 1
ATOM 648 C C . LEU A 1 83 ? -33.073 50.943 -27.922 1.00 18.43 83 LEU A C 1
ATOM 649 O O . LEU A 1 83 ? -31.868 50.805 -28.139 1.00 22.54 83 LEU A O 1
ATOM 654 N N . VAL A 1 84 ? -33.940 49.942 -28.020 1.00 18.69 84 VAL A N 1
ATOM 655 C CA . VAL A 1 84 ? -33.518 48.617 -28.469 1.00 19.02 84 VAL A CA 1
ATOM 656 C C . VAL A 1 84 ? -33.783 48.396 -29.960 1.00 24.05 84 VAL A C 1
ATOM 657 O O . VAL A 1 84 ? -32.936 47.847 -30.668 1.00 24.90 84 VAL A O 1
ATOM 661 N N . PHE A 1 85 ? -34.949 48.836 -30.431 1.00 24.23 85 PHE A N 1
ATOM 662 C CA . PHE A 1 85 ? -35.431 48.430 -31.762 1.00 23.85 85 PHE A CA 1
ATOM 663 C C . PHE A 1 85 ? -35.674 49.524 -32.794 1.00 33.11 85 PHE A C 1
ATOM 664 O O . PHE A 1 85 ? -36.197 49.239 -33.876 1.00 40.40 85 PHE A O 1
ATOM 672 N N . ALA A 1 86 ? -35.296 50.758 -32.493 1.00 26.67 86 ALA A N 1
ATOM 673 C CA . ALA A 1 86 ? -35.352 51.803 -33.510 1.00 31.44 86 ALA A CA 1
ATOM 674 C C . ALA A 1 86 ? -34.462 51.374 -34.662 1.00 47.24 86 ALA A C 1
ATOM 675 O O . ALA A 1 86 ? -33.247 51.236 -34.493 1.00 42.05 86 ALA A O 1
ATOM 677 N N . HIS A 1 87 ? -35.078 51.171 -35.828 1.00 45.84 87 HIS A N 1
ATOM 678 C CA . HIS A 1 87 ? -34.412 50.636 -37.020 1.00 48.11 87 HIS A CA 1
ATOM 679 C C . HIS A 1 87 ? -33.218 51.461 -37.511 1.00 44.09 87 HIS A C 1
ATOM 680 O O . HIS A 1 87 ? -32.707 51.217 -38.602 1.00 46.27 87 HIS A O 1
ATOM 687 N N . ASN A 1 88 ? -32.772 52.423 -36.710 1.00 38.21 88 ASN A N 1
ATOM 688 C CA . ASN A 1 88 ? -31.721 53.342 -37.129 1.00 41.27 88 ASN A CA 1
ATOM 689 C C . ASN A 1 88 ? -30.599 53.540 -36.109 1.00 45.62 88 ASN A C 1
ATOM 690 O O . ASN A 1 88 ? -30.028 54.628 -36.009 1.00 46.65 88 ASN A O 1
ATOM 695 N N . GLY A 1 89 ? -30.263 52.494 -35.364 1.00 51.31 89 GLY A N 1
ATOM 696 C CA . GLY A 1 89 ? -29.286 52.638 -34.299 1.00 49.69 89 GLY A CA 1
ATOM 697 C C . GLY A 1 89 ? -27.835 52.450 -34.709 1.00 53.04 89 GLY A C 1
ATOM 698 O O . GLY A 1 89 ? -27.542 52.038 -35.838 1.00 43.48 89 GLY A O 1
ATOM 699 N N . SER A 1 90 ? -26.934 52.755 -33.774 1.00 53.44 90 SER A N 1
ATOM 700 C CA . SER A 1 90 ? -25.494 52.543 -33.933 1.00 48.49 90 SER A CA 1
ATOM 701 C C . SER A 1 90 ? -25.170 51.080 -33.649 1.00 32.85 90 SER A C 1
ATOM 702 O O . SER A 1 90 ? -26.018 50.220 -33.850 1.00 41.46 90 SER A O 1
ATOM 705 N N . VAL A 1 91 ? -23.954 50.779 -33.192 1.00 33.70 91 VAL A N 1
ATOM 706 C CA . VAL A 1 91 ? -23.670 49.392 -32.807 1.00 33.02 91 VAL A CA 1
ATOM 707 C C . VAL A 1 91 ? -23.906 49.139 -31.317 1.00 32.27 91 VAL A C 1
ATOM 708 O O . VAL A 1 91 ? -23.921 47.988 -30.874 1.00 29.49 91 VAL A O 1
ATOM 712 N N . PHE A 1 92 ? -24.114 50.211 -30.552 1.00 30.92 92 PHE A N 1
ATOM 713 C CA . PHE A 1 92 ? -24.244 50.101 -29.097 1.00 25.62 92 PHE A CA 1
ATOM 714 C C . PHE A 1 92 ? -25.622 50.446 -28.535 1.00 25.41 92 PHE A C 1
ATOM 715 O O . PHE A 1 92 ? -25.937 50.061 -27.407 1.00 26.62 92 PHE A O 1
ATOM 723 N N . LEU A 1 93 ? -26.430 51.185 -29.291 1.00 27.85 93 LEU A N 1
ATOM 724 C CA . LEU A 1 93 ? -27.728 51.629 -28.780 1.00 28.77 93 LEU A CA 1
ATOM 725 C C . LEU A 1 93 ? -28.623 52.147 -29.896 1.00 34.16 93 LEU A C 1
ATOM 726 O O . LEU A 1 93 ? -28.138 52.549 -30.952 1.00 33.20 93 LEU A O 1
ATOM 731 N N . GLY A 1 94 ? -29.931 52.137 -29.658 1.00 28.85 94 GLY A N 1
ATOM 732 C CA . GLY A 1 94 ? -30.884 52.676 -30.610 1.00 28.29 94 GLY A CA 1
ATOM 733 C C . GLY A 1 94 ? -31.029 54.177 -30.465 1.00 30.30 94 GLY A C 1
ATOM 734 O O . GLY A 1 94 ? -30.077 54.875 -30.111 1.00 31.01 94 GLY A O 1
ATOM 735 N N . THR A 1 95 ? -32.225 54.684 -30.748 1.00 31.34 95 THR A N 1
ATOM 736 C CA . THR A 1 95 ? -32.479 56.122 -30.726 1.00 26.86 95 THR A CA 1
ATOM 737 C C . THR A 1 95 ? -33.836 56.391 -30.088 1.00 25.45 95 THR A C 1
ATOM 738 O O . THR A 1 95 ? -34.455 55.480 -29.543 1.00 24.38 95 THR A O 1
ATOM 742 N N . LEU A 1 96 ? -34.298 57.639 -30.174 1.00 28.97 96 LEU A N 1
ATOM 743 C CA . LEU A 1 96 ? -35.622 57.994 -29.662 1.00 25.11 96 LEU A CA 1
ATOM 744 C C . LEU A 1 96 ? -36.644 58.155 -30.794 1.00 24.10 96 LEU A C 1
ATOM 745 O O . LEU A 1 96 ? -37.693 58.780 -30.616 1.00 23.80 96 LEU A O 1
ATOM 750 N N . GLN A 1 97 ? -36.334 57.572 -31.948 1.00 23.34 97 GLN A N 1
ATOM 751 C CA . GLN A 1 97 ? -37.219 57.614 -33.110 1.00 25.48 97 GLN A CA 1
ATOM 752 C C . GLN A 1 97 ? -38.630 57.105 -32.796 1.00 25.80 97 GLN A C 1
ATOM 753 O O . GLN A 1 97 ? -39.622 57.646 -33.298 1.00 26.48 97 GLN A O 1
ATOM 759 N N . ASN A 1 98 ? -38.715 56.077 -31.953 1.00 20.74 98 ASN A N 1
ATOM 760 C CA . ASN A 1 98 ? -40.005 55.503 -31.571 1.00 19.56 98 ASN A CA 1
ATOM 761 C C . ASN A 1 98 ? -40.408 55.844 -30.136 1.00 18.06 98 ASN A C 1
ATOM 762 O O . ASN A 1 98 ? -41.041 55.039 -29.448 1.00 19.66 98 ASN A O 1
ATOM 767 N N . PHE A 1 99 ? -40.044 57.051 -29.707 1.00 21.33 99 PHE A N 1
ATOM 768 C CA . PHE A 1 99 ? -40.482 57.613 -28.428 1.00 18.69 99 PHE A CA 1
ATOM 769 C C . PHE A 1 99 ? -42.009 57.529 -28.333 1.00 19.39 99 PHE A C 1
ATOM 770 O O . PHE A 1 99 ? -42.716 5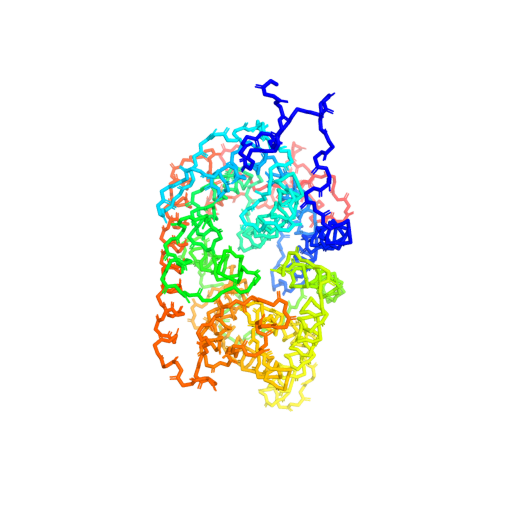7.880 -29.278 1.00 20.89 99 PHE A O 1
ATOM 778 N N . CYS A 1 100 ? -42.510 57.034 -27.203 1.00 19.06 100 CYS A N 1
ATOM 779 C CA . CYS A 1 100 ? -43.947 56.840 -27.001 1.00 19.28 100 CYS A CA 1
ATOM 780 C C . CYS A 1 100 ? -44.599 56.012 -28.113 1.00 17.23 100 CYS A C 1
ATOM 781 O O . CYS A 1 100 ? -45.769 56.199 -28.463 1.00 20.39 100 CYS A O 1
ATOM 784 N N . LEU A 1 101 ? -43.813 55.071 -28.635 1.00 18.23 101 LEU A N 1
ATOM 785 C CA . LEU A 1 101 ? -44.232 54.149 -29.700 1.00 17.44 101 LEU A CA 1
ATOM 786 C C . LEU A 1 101 ? -44.731 54.829 -30.986 1.00 20.85 101 LEU A C 1
ATOM 787 O O . LEU A 1 101 ? -45.542 54.265 -31.734 1.00 19.81 101 LEU A O 1
ATOM 792 N N . LYS A 1 102 ? -44.216 56.029 -31.248 1.00 19.15 102 LYS A N 1
ATOM 793 C CA . LYS A 1 102 ? -44.514 56.743 -32.488 1.00 19.83 102 LYS A CA 1
ATOM 794 C C . LYS A 1 102 ? -44.148 55.880 -33.683 1.00 22.20 102 LYS A C 1
ATOM 795 O O . LYS A 1 102 ? -43.036 55.360 -33.756 1.00 21.05 102 LYS A O 1
ATOM 801 N N . ASP A 1 103 ? -45.102 55.722 -34.596 1.00 22.78 103 ASP A N 1
ATOM 802 C CA . ASP A 1 103 ? -44.893 55.019 -35.865 1.00 24.66 103 ASP A CA 1
ATOM 803 C C . ASP A 1 103 ? -44.548 53.539 -35.718 1.00 24.72 103 ASP A C 1
ATOM 804 O O . ASP A 1 103 ? -43.991 52.934 -36.631 1.00 23.63 103 ASP A O 1
ATOM 809 N N . VAL A 1 104 ? -44.885 52.954 -34.578 1.00 20.12 104 VAL A N 1
ATOM 810 C CA . VAL A 1 104 ? -44.672 51.523 -34.369 1.00 18.37 104 VAL A CA 1
ATOM 811 C C . VAL A 1 104 ? -45.938 50.796 -34.802 1.00 18.59 104 VAL A C 1
ATOM 812 O O . VAL A 1 104 ? -46.949 50.813 -34.099 1.00 18.68 104 VAL A O 1
ATOM 816 N N . LEU A 1 105 ? -45.897 50.192 -35.986 1.00 16.39 105 LEU A N 1
ATOM 817 C CA . LEU A 1 105 ? -47.091 49.565 -36.541 1.00 17.11 105 LEU A CA 1
ATOM 818 C C . LEU A 1 105 ? -46.739 48.344 -37.385 1.00 16.01 105 LEU A C 1
ATOM 819 O O . LEU A 1 105 ? -46.408 47.288 -36.836 1.00 15.68 105 LEU A O 1
ATOM 824 N N . GLY A 1 106 ? -46.794 48.487 -38.709 1.00 16.04 106 GLY A N 1
ATOM 825 C CA . GLY A 1 106 ? -46.771 47.342 -39.601 1.00 18.27 106 GLY A CA 1
ATOM 826 C C . GLY A 1 106 ? -45.530 47.084 -40.442 1.00 16.31 106 GLY A C 1
ATOM 827 O O . GLY A 1 106 ? -45.550 46.189 -41.289 1.00 18.24 106 GLY A O 1
ATOM 828 N N . ALA A 1 107 ? -44.450 47.830 -40.234 1.00 16.36 107 ALA A N 1
ATOM 829 C CA . ALA A 1 107 ? -43.195 47.471 -40.910 1.00 16.79 107 ALA A CA 1
ATOM 830 C C . ALA A 1 107 ? -42.690 46.150 -40.328 1.00 16.97 107 ALA A C 1
ATOM 831 O O . ALA A 1 107 ? -42.848 45.910 -39.144 1.00 15.90 107 ALA A O 1
ATOM 833 N N . PRO A 1 108 ? -42.094 45.277 -41.153 1.00 16.68 108 PRO A N 1
ATOM 834 C CA . PRO A 1 108 ? -41.473 44.075 -40.573 1.00 16.07 108 PRO A CA 1
ATOM 835 C C . PRO A 1 108 ? -40.420 44.473 -39.546 1.00 17.43 108 PRO A C 1
ATOM 836 O O . PRO A 1 108 ? -39.606 45.377 -39.795 1.00 20.58 108 PRO A O 1
ATOM 840 N N . SER A 1 109 ? -40.469 43.843 -38.380 1.00 15.98 109 SER A N 1
ATOM 841 C CA . SER A 1 109 ? -39.501 44.129 -37.312 1.00 17.09 109 SER A CA 1
ATOM 842 C C . SER A 1 109 ? -38.135 43.532 -37.660 1.00 19.55 109 SER A C 1
ATOM 843 O O . SER A 1 109 ? -37.977 42.938 -38.719 1.00 21.04 109 SER A O 1
ATOM 846 N N . ILE A 1 110 ? -37.144 43.681 -36.779 1.00 22.48 110 ILE A N 1
ATOM 847 C CA . ILE A 1 110 ? -35.837 43.070 -37.049 1.00 26.93 110 ILE A CA 1
ATOM 848 C C . ILE A 1 110 ? -35.994 41.558 -37.210 1.00 23.26 110 ILE A C 1
ATOM 849 O O . ILE A 1 110 ? -35.226 40.896 -37.911 1.00 27.86 110 ILE A O 1
ATOM 854 N N . VAL A 1 111 ? -37.025 41.021 -36.559 1.00 23.04 111 VAL A N 1
ATOM 855 C CA . VAL A 1 111 ? -37.502 39.692 -36.852 1.00 20.73 111 VAL A CA 1
ATOM 856 C C . VAL A 1 111 ? -38.601 39.871 -37.896 1.00 22.81 111 VAL A C 1
ATOM 857 O O . VAL A 1 111 ? -39.736 40.252 -37.581 1.00 22.33 111 VAL A O 1
ATOM 861 N N . LYS A 1 112 ? -38.230 39.627 -39.150 1.00 19.37 112 LYS A N 1
ATOM 862 C CA . LYS A 1 112 ? -39.017 40.051 -40.314 1.00 19.82 112 LYS A CA 1
ATOM 863 C C . LYS A 1 112 ? -40.374 39.368 -40.429 1.00 19.49 112 LYS A C 1
ATOM 864 O O . LYS A 1 112 ? -41.249 39.822 -41.160 1.00 19.39 112 LYS A O 1
ATOM 870 N N . THR A 1 113 ? -40.555 38.282 -39.686 1.00 17.78 113 THR A N 1
ATOM 871 C CA . THR A 1 113 ? -41.799 37.527 -39.767 1.00 16.89 113 THR A CA 1
ATOM 872 C C . THR A 1 113 ? -42.939 38.119 -38.932 1.00 15.82 113 THR A C 1
ATOM 873 O O . THR A 1 113 ? -44.071 37.662 -39.029 1.00 16.03 113 THR A O 1
ATOM 877 N N . VAL A 1 114 ? -42.653 39.128 -38.117 1.00 15.48 114 VAL A N 1
ATOM 878 C CA . VAL A 1 114 ? -43.728 39.798 -37.371 1.00 15.44 114 VAL A CA 1
ATOM 879 C C . VAL A 1 114 ? -43.599 41.318 -37.504 1.00 14.61 114 VAL A C 1
ATOM 880 O O . VAL A 1 114 ? -42.483 41.838 -37.642 1.00 16.06 114 VAL A O 1
ATOM 884 N N . PRO A 1 115 ? -44.737 42.034 -37.479 1.00 14.16 115 PRO A N 1
ATOM 885 C CA . PRO A 1 115 ? -44.679 43.502 -37.563 1.00 15.33 115 PRO A CA 1
ATOM 886 C C . PRO A 1 115 ? -44.138 44.139 -36.283 1.00 14.10 115 PRO A C 1
ATOM 887 O O . PRO A 1 115 ? -44.218 43.544 -35.200 1.00 13.86 115 PRO A O 1
ATOM 891 N N . ASP A 1 116 ? -43.647 45.370 -36.402 1.00 14.89 116 ASP A N 1
ATOM 892 C CA . ASP A 1 116 ? -43.137 46.120 -35.251 1.00 14.51 116 ASP A CA 1
ATOM 893 C C . ASP A 1 116 ? -44.076 46.100 -34.045 1.00 14.71 116 ASP A C 1
ATOM 894 O O . ASP A 1 116 ? -43.620 45.911 -32.923 1.00 14.11 116 ASP A O 1
ATOM 899 N N . ILE A 1 117 ? -45.372 46.321 -34.233 1.00 13.94 117 ILE A N 1
ATOM 900 C CA . ILE A 1 117 ? -46.269 46.416 -33.066 1.00 14.10 117 ILE A CA 1
ATOM 901 C C . ILE A 1 117 ? -46.322 45.109 -32.266 1.00 14.27 117 ILE A C 1
ATOM 902 O O . ILE A 1 117 ? -46.391 45.138 -31.036 1.00 13.69 117 ILE A O 1
ATOM 907 N N . LEU A 1 118 ? -46.279 43.969 -32.951 1.00 13.40 118 LEU A N 1
ATOM 908 C CA . LEU A 1 118 ? -46.285 42.675 -32.274 1.00 12.46 118 LEU A CA 1
ATOM 909 C C . LEU A 1 118 ? -44.917 42.372 -31.658 1.00 14.43 118 LEU A C 1
ATOM 910 O O . LEU A 1 118 ? -44.831 41.839 -30.552 1.00 13.37 118 LEU A O 1
ATOM 915 N N . PHE A 1 119 ? -43.834 42.721 -32.344 1.00 14.35 119 PHE A N 1
ATOM 916 C CA . PHE A 1 119 ? -42.511 42.509 -31.762 1.00 13.14 119 PHE A CA 1
ATOM 917 C C . PHE A 1 119 ? -42.355 43.377 -30.517 1.00 14.37 119 PHE A C 1
ATOM 918 O O . PHE A 1 119 ? -41.733 42.961 -29.534 1.00 14.55 119 PHE A O 1
ATOM 926 N N . CYS A 1 120 ? -42.953 44.567 -30.550 1.00 14.52 120 CYS A N 1
ATOM 927 C CA . CYS A 1 120 ? -42.973 45.471 -29.397 1.00 15.08 120 CYS A CA 1
ATOM 928 C C . CYS A 1 120 ? -43.653 44.813 -28.199 1.00 14.38 120 CYS A C 1
ATOM 929 O O . CYS A 1 120 ? -43.111 44.804 -27.090 1.00 14.60 120 CYS A O 1
ATOM 932 N N . LEU A 1 121 ? -44.838 44.262 -28.430 1.00 12.36 121 LEU A N 1
ATOM 933 C CA . LEU A 1 121 ? -45.587 43.538 -27.398 1.00 12.16 121 LEU A CA 1
ATOM 934 C C . LEU A 1 121 ? -44.750 42.408 -26.800 1.00 12.33 121 LEU A C 1
ATOM 935 O O . LEU A 1 121 ? -44.604 42.288 -25.562 1.00 12.99 121 LEU A O 1
ATOM 940 N N . TYR A 1 122 ? -44.185 41.571 -27.656 1.00 12.09 122 TYR A N 1
ATOM 941 C CA . TYR A 1 122 ? -43.445 40.393 -27.217 1.00 12.37 122 TYR A CA 1
ATOM 942 C C . TYR A 1 122 ? -42.181 40.789 -26.445 1.00 12.31 122 TYR A C 1
ATOM 943 O O . TYR A 1 122 ? -41.956 40.324 -25.315 1.00 12.42 122 TYR A O 1
ATOM 952 N N . GLN A 1 123 ? -41.356 41.631 -27.052 1.00 13.66 123 GLN A N 1
ATOM 953 C CA . GLN A 1 123 ? -40.100 42.024 -26.423 1.00 14.05 123 GLN A CA 1
ATOM 954 C C . GLN A 1 123 ? -40.297 42.856 -25.157 1.00 13.97 123 GLN A C 1
ATOM 955 O O . GLN A 1 123 ? -39.450 42.827 -24.243 1.00 13.94 123 GLN A O 1
ATOM 961 N N . GLY A 1 124 ? -41.396 43.594 -25.066 1.00 13.48 124 GLY A N 1
ATOM 962 C CA . GLY A 1 124 ? -41.674 44.321 -23.839 1.00 13.74 124 GLY A CA 1
ATOM 963 C C . GLY A 1 124 ? -41.842 43.374 -22.667 1.00 13.85 124 GLY A C 1
ATOM 964 O O . GLY A 1 124 ? -41.520 43.727 -21.524 1.00 13.93 124 GLY A O 1
ATOM 965 N N . MET A 1 125 ? -42.342 42.170 -22.915 1.00 12.93 125 MET A N 1
ATOM 966 C CA . MET A 1 125 ? -42.517 41.212 -21.825 1.00 13.09 125 MET A CA 1
ATOM 967 C C . MET A 1 125 ? -41.158 40.784 -21.271 1.00 13.11 125 MET A C 1
ATOM 968 O O . MET A 1 125 ? -41.033 40.540 -20.067 1.00 14.11 125 MET A O 1
ATOM 973 N N . PHE A 1 126 ? -40.141 40.681 -22.117 1.00 12.91 126 PHE A N 1
ATOM 974 C CA . PHE A 1 126 ? -38.803 40.302 -21.666 1.00 13.55 126 PHE A CA 1
ATOM 975 C C . PHE A 1 126 ? -38.238 41.383 -20.753 1.00 14.71 126 PHE A C 1
ATOM 976 O O . PHE A 1 126 ? -37.610 41.076 -19.733 1.00 14.32 126 PHE A O 1
ATOM 984 N N . ALA A 1 127 ? -38.464 42.648 -21.098 1.00 13.76 127 ALA A N 1
ATOM 985 C CA . ALA A 1 127 ? -38.036 43.759 -20.247 1.00 14.67 127 ALA A CA 1
ATOM 986 C C . ALA A 1 127 ? -38.702 43.680 -18.884 1.00 14.69 127 ALA A C 1
ATOM 987 O O . ALA A 1 127 ? -38.052 43.905 -17.854 1.00 15.41 127 ALA A O 1
ATOM 989 N N . ALA A 1 128 ? -39.985 43.322 -18.864 1.00 14.31 128 ALA A N 1
ATOM 990 C CA . ALA A 1 128 ? -40.725 43.251 -17.611 1.00 13.66 128 ALA A CA 1
ATOM 991 C C . ALA A 1 128 ? -40.262 42.081 -16.741 1.00 13.74 128 ALA A C 1
ATOM 992 O O . ALA A 1 128 ? -40.151 42.227 -15.514 1.00 13.88 128 ALA A O 1
ATOM 994 N N . VAL A 1 129 ? -39.964 40.933 -17.341 1.00 14.09 129 VAL A N 1
ATOM 995 C CA . VAL A 1 129 ? -39.423 39.814 -16.575 1.00 12.97 129 VAL A CA 1
ATOM 996 C C . VAL A 1 129 ? -38.093 40.225 -15.942 1.00 14.66 129 VAL A C 1
ATOM 997 O O . VAL A 1 129 ? -37.834 39.925 -14.775 1.00 13.87 129 VAL A O 1
ATOM 1001 N N . THR A 1 130 ? -37.258 40.943 -16.685 1.00 13.62 130 THR A N 1
ATOM 1002 C CA . THR A 1 130 ? -35.963 41.367 -16.157 1.00 15.62 130 THR A CA 1
ATOM 1003 C C . THR A 1 130 ? -36.172 42.379 -15.021 1.00 15.13 130 THR A C 1
ATOM 1004 O O . THR A 1 130 ? -35.442 42.377 -14.014 1.00 16.23 130 THR A O 1
ATOM 1008 N N . ALA A 1 131 ? -37.184 43.234 -15.149 1.00 15.21 131 ALA A N 1
ATOM 1009 C CA . ALA A 1 131 ? -37.487 44.213 -14.094 1.00 16.30 131 ALA A CA 1
ATOM 1010 C C . ALA A 1 131 ? -37.843 43.555 -12.768 1.00 15.32 131 ALA A C 1
ATOM 1011 O O . ALA A 1 131 ? -37.388 44.006 -11.708 1.00 15.82 131 ALA A O 1
ATOM 1013 N N . ILE A 1 132 ? -38.652 42.502 -12.802 1.00 13.60 132 ILE A N 1
ATOM 1014 C CA . ILE A 1 132 ? -39.008 41.837 -11.556 1.00 13.73 132 ILE A CA 1
ATOM 1015 C C . ILE A 1 132 ? -37.836 41.002 -11.022 1.00 14.60 132 ILE A C 1
ATOM 1016 O O . ILE A 1 132 ? -37.681 40.874 -9.803 1.00 14.68 132 ILE A O 1
ATOM 1021 N N . LEU A 1 133 ? -36.973 40.479 -11.894 1.00 14.47 133 LEU A N 1
ATOM 1022 C CA . LEU A 1 133 ? -35.750 39.825 -11.412 1.00 13.72 133 LEU A CA 1
ATOM 1023 C C . LEU A 1 133 ? -34.900 40.827 -10.634 1.00 15.26 133 LEU A C 1
ATOM 1024 O O . LEU A 1 133 ? -34.369 40.508 -9.566 1.00 17.23 133 LEU A O 1
ATOM 1029 N N . MET A 1 134 ? -34.801 42.048 -11.150 1.00 16.62 134 MET A N 1
ATOM 1030 C CA A MET A 1 134 ? -34.030 43.090 -10.479 0.52 18.39 134 MET A CA 1
ATOM 1031 C CA B MET A 1 134 ? -34.008 43.093 -10.498 0.48 17.99 134 MET A CA 1
ATOM 1032 C C . MET A 1 134 ? -34.667 43.551 -9.192 1.00 17.63 134 MET A C 1
ATOM 1033 O O . MET A 1 134 ? -33.988 43.710 -8.163 1.00 18.54 134 MET A O 1
ATOM 1042 N N . ALA A 1 135 ? -35.978 43.769 -9.220 1.00 17.44 135 ALA A N 1
ATOM 1043 C CA . ALA A 1 135 ? -36.685 44.169 -8.008 1.00 17.10 135 ALA A CA 1
ATOM 1044 C C . ALA A 1 135 ? -36.581 43.075 -6.946 1.00 17.36 135 ALA A C 1
ATOM 1045 O O . ALA A 1 135 ? -36.422 43.368 -5.752 1.00 18.53 135 ALA A O 1
ATOM 1047 N N . GLY A 1 136 ? -36.638 41.817 -7.372 1.00 16.79 136 GLY A N 1
ATOM 1048 C CA . GLY A 1 136 ? -36.496 40.705 -6.449 1.00 16.59 136 GLY A CA 1
ATOM 1049 C C . GLY A 1 136 ? -35.115 40.670 -5.823 1.00 16.26 136 GLY A C 1
ATOM 1050 O O . GLY A 1 136 ? -34.972 40.511 -4.605 1.00 17.54 136 GLY A O 1
ATOM 1051 N N . ALA A 1 137 ? -34.093 40.827 -6.650 1.00 16.82 137 ALA A N 1
ATOM 1052 C CA . ALA A 1 137 ? -32.714 40.847 -6.175 1.00 16.01 137 ALA A CA 1
ATOM 1053 C C . ALA A 1 137 ? -32.495 41.948 -5.145 1.00 17.51 137 ALA A C 1
ATOM 1054 O O . ALA A 1 137 ? -31.775 41.755 -4.159 1.00 18.55 137 ALA A O 1
ATOM 1056 N N . GLY A 1 138 ? -33.110 43.105 -5.371 1.00 18.78 138 GLY A N 1
ATOM 1057 C CA . GLY A 1 138 ? -32.848 44.271 -4.540 1.00 18.35 138 GLY A CA 1
ATOM 1058 C C . GLY A 1 138 ? -33.957 44.611 -3.557 1.00 18.34 138 GLY A C 1
ATOM 1059 O O . GLY A 1 138 ? -34.063 45.747 -3.090 1.00 21.08 138 GLY A O 1
ATOM 1060 N N . CYS A 1 139 ? -34.771 43.615 -3.224 1.00 19.06 139 CYS A N 1
ATOM 1061 C CA A CYS A 1 139 ? -35.982 43.906 -2.458 0.56 17.89 139 CYS A CA 1
ATOM 1062 C CA B CYS A 1 139 ? -36.000 43.778 -2.438 0.44 19.34 139 CYS A CA 1
ATOM 1063 C C . CYS A 1 139 ? -35.788 44.106 -0.956 1.00 19.04 139 CYS A C 1
ATOM 1064 O O . CYS A 1 139 ? -36.599 44.793 -0.334 1.00 20.26 139 CYS A O 1
ATOM 1069 N N . GLU A 1 140 ? -34.716 43.570 -0.378 1.00 19.96 140 GLU A N 1
ATOM 1070 C CA . GLU A 1 140 ? -34.580 43.624 1.075 1.00 20.91 140 GLU A CA 1
ATOM 1071 C C . GLU A 1 140 ? -34.451 45.053 1.608 1.00 20.39 140 GLU A C 1
ATOM 1072 O O . GLU A 1 140 ? -33.550 45.798 1.232 1.00 20.67 140 GLU A O 1
ATOM 1078 N N . ARG A 1 141 ? -35.384 45.426 2.483 1.00 19.82 141 ARG A N 1
ATOM 1079 C CA . ARG A 1 141 ? -35.474 46.783 3.026 1.00 19.35 141 ARG A CA 1
ATOM 1080 C C . ARG A 1 141 ? -35.544 47.869 1.947 1.00 18.84 141 ARG A C 1
ATOM 1081 O O . ARG A 1 141 ? -35.147 49.011 2.177 1.00 23.76 141 ARG A O 1
ATOM 1089 N N . ALA A 1 142 ? -36.065 47.520 0.773 1.00 20.21 142 ALA A N 1
ATOM 1090 C CA . ALA A 1 142 ? -36.214 48.518 -0.283 1.00 20.42 142 ALA A CA 1
ATOM 1091 C C . ALA A 1 142 ? -37.305 49.535 0.053 1.00 22.26 142 ALA A C 1
ATOM 1092 O O . ALA A 1 142 ? -38.328 49.188 0.649 1.00 23.05 142 ALA A O 1
ATOM 1094 N N . ARG A 1 143 ? -37.070 50.786 -0.342 1.00 20.68 143 ARG A N 1
ATOM 1095 C CA . ARG A 1 143 ? -38.089 51.830 -0.315 1.00 22.53 143 ARG A CA 1
ATOM 1096 C C . ARG A 1 143 ? -38.762 51.867 -1.683 1.00 20.92 143 ARG A C 1
ATOM 1097 O O . ARG A 1 143 ? -38.081 51.846 -2.716 1.00 21.22 143 ARG A O 1
ATOM 1105 N N . LEU A 1 144 ? -40.092 51.908 -1.701 1.00 19.65 144 LEU A N 1
ATOM 1106 C CA . LEU A 1 144 ? -40.840 51.680 -2.941 1.00 18.66 144 LEU A CA 1
ATOM 1107 C C . LEU A 1 144 ? -40.657 52.774 -3.994 1.00 19.50 144 LEU A C 1
ATOM 1108 O O . LEU A 1 144 ? -40.452 52.476 -5.172 1.00 19.22 144 LEU A O 1
ATOM 1113 N N . GLY A 1 145 ? -40.750 54.037 -3.593 1.00 22.32 145 GLY A N 1
ATOM 1114 C CA . GLY A 1 145 ? -40.576 55.125 -4.542 1.00 21.97 145 GLY A CA 1
ATOM 1115 C C . GLY A 1 145 ? -39.224 55.058 -5.234 1.00 20.47 145 GLY A C 1
ATOM 1116 O O . GLY A 1 145 ? -39.142 55.027 -6.471 1.00 20.08 145 GLY A O 1
ATOM 1117 N N . PRO A 1 146 ? -38.146 55.031 -4.448 1.00 19.91 146 PRO A N 1
ATOM 1118 C CA . PRO A 1 146 ? -36.811 54.858 -5.029 1.00 21.11 146 PRO A CA 1
ATOM 1119 C C . PRO A 1 146 ? -36.664 53.586 -5.868 1.00 23.47 146 PRO A C 1
ATOM 1120 O O . PRO A 1 146 ? -36.008 53.641 -6.904 1.00 21.04 146 PRO A O 1
ATOM 1124 N N . MET A 1 147 ? -37.278 52.478 -5.461 1.00 19.98 147 MET A N 1
ATOM 1125 C CA . MET A 1 147 ? -37.221 51.257 -6.263 1.00 19.09 147 MET A CA 1
ATOM 1126 C C . MET A 1 147 ? -37.840 51.485 -7.635 1.00 19.72 147 MET A C 1
ATOM 1127 O O . MET A 1 147 ? -37.288 51.045 -8.649 1.00 18.91 147 MET A O 1
ATOM 1132 N N . MET A 1 148 ? -38.972 52.181 -7.687 1.00 18.82 148 MET A N 1
ATOM 1133 C CA . MET A 1 148 ? -39.628 52.405 -8.981 1.00 18.14 148 MET A CA 1
ATOM 1134 C C . MET A 1 148 ? -38.768 53.279 -9.891 1.00 18.58 148 MET A C 1
ATOM 1135 O O . MET A 1 148 ? -38.648 52.998 -11.096 1.00 19.38 148 MET A O 1
ATOM 1140 N N . VAL A 1 149 ? -38.160 54.316 -9.324 1.00 19.80 149 VAL A N 1
ATOM 1141 C CA . VAL A 1 149 ? -37.248 55.176 -10.077 1.00 18.97 149 VAL A CA 1
ATOM 1142 C C . VAL A 1 149 ? -36.028 54.385 -10.535 1.00 21.88 149 VAL A C 1
ATOM 1143 O O . VAL A 1 149 ? -35.615 54.486 -11.693 1.00 20.46 149 VAL A O 1
ATOM 1147 N N . PHE A 1 150 ? -35.476 53.575 -9.640 1.00 20.27 150 PHE A N 1
ATOM 1148 C CA . PHE A 1 150 ? -34.355 52.696 -9.977 1.00 19.04 150 PHE A CA 1
ATOM 1149 C C . PHE A 1 150 ? -34.673 51.777 -11.162 1.00 18.48 150 PHE A C 1
ATOM 1150 O O . PHE A 1 150 ? -33.875 51.681 -12.104 1.00 19.25 150 PHE A O 1
ATOM 1158 N N . LEU A 1 151 ? -35.819 51.099 -11.127 1.00 18.02 151 LEU A N 1
ATOM 1159 C CA . LEU A 1 151 ? -36.164 50.182 -12.213 1.00 16.51 151 LEU A CA 1
ATOM 1160 C C . LEU A 1 151 ? -36.254 50.928 -13.545 1.00 18.75 151 LEU A C 1
ATOM 1161 O O . LEU A 1 151 ? -35.787 50.433 -14.571 1.00 18.50 151 LEU A O 1
ATOM 1166 N N . PHE A 1 152 ? -36.838 52.123 -13.532 1.00 17.83 152 PHE A N 1
ATOM 1167 C CA . PHE A 1 152 ? -36.957 52.912 -14.758 1.00 18.90 152 PHE A CA 1
ATOM 1168 C C . PHE A 1 152 ? -35.577 53.257 -15.328 1.00 18.70 152 PHE A C 1
ATOM 1169 O O . PHE A 1 152 ? -35.332 53.077 -16.528 1.00 20.19 152 PHE A O 1
ATOM 1177 N N . ILE A 1 153 ? -34.682 53.740 -14.475 1.00 20.13 153 ILE A N 1
ATOM 1178 C CA . ILE A 1 153 ? -33.318 54.083 -14.874 1.00 18.53 153 ILE A CA 1
ATOM 1179 C C . ILE A 1 153 ? -32.537 52.848 -15.322 1.00 19.42 153 ILE A C 1
ATOM 1180 O O . ILE A 1 153 ? -31.867 52.869 -16.359 1.00 19.49 153 ILE A O 1
ATOM 1185 N N . TRP A 1 154 ? -32.648 51.772 -14.548 1.00 18.15 154 TRP A N 1
ATOM 1186 C CA . TRP A 1 154 ? -31.932 50.529 -14.826 1.00 16.95 154 TRP A CA 1
ATOM 1187 C C . TRP A 1 154 ? -32.339 49.912 -16.167 1.00 16.56 154 TRP A C 1
ATOM 1188 O O . TRP A 1 154 ? -31.479 49.475 -16.944 1.00 17.54 154 TRP A O 1
ATOM 1199 N N . LEU A 1 155 ? -33.639 49.884 -16.448 1.00 16.49 155 LEU A N 1
ATOM 1200 C CA . LEU A 1 155 ? -34.107 49.400 -17.742 1.00 15.45 155 LEU A CA 1
ATOM 1201 C C . LEU A 1 155 ? -33.499 50.240 -18.858 1.00 18.00 155 LEU A C 1
ATOM 1202 O O . LEU A 1 155 ? -33.080 49.714 -19.891 1.00 18.75 155 LEU A O 1
ATOM 1207 N N . THR A 1 156 ? -33.423 51.546 -18.640 1.00 17.66 156 THR A N 1
ATOM 1208 C CA . THR A 1 156 ? -32.986 52.468 -19.679 1.00 17.43 156 THR A CA 1
ATOM 1209 C C . THR A 1 156 ? -31.493 52.337 -20.002 1.00 19.17 156 THR A C 1
ATOM 1210 O O . THR A 1 156 ? -31.098 52.325 -21.175 1.00 18.98 156 THR A O 1
ATOM 1214 N N . VAL A 1 157 ? -30.653 52.251 -18.972 1.00 18.55 157 VAL A N 1
ATOM 1215 C CA . VAL A 1 157 ? -29.207 52.309 -19.200 1.00 19.24 157 VAL A CA 1
ATOM 1216 C C . VAL A 1 157 ? -28.460 50.988 -19.002 1.00 17.86 157 VAL A C 1
ATOM 1217 O O . VAL A 1 157 ? -27.265 50.906 -19.316 1.00 20.23 157 VAL A O 1
ATOM 1221 N N . VAL A 1 158 ? -29.150 49.970 -18.482 1.00 19.08 158 VAL A N 1
ATOM 1222 C CA . VAL A 1 158 ? -28.534 48.651 -18.353 1.00 19.05 158 VAL A CA 1
ATOM 1223 C C . VAL A 1 158 ? -29.204 47.642 -19.288 1.00 19.72 158 VAL A C 1
ATOM 1224 O O . VAL A 1 158 ? -28.555 47.095 -20.185 1.00 19.47 158 VAL A O 1
ATOM 1228 N N . TYR A 1 159 ? -30.504 47.416 -19.119 1.00 17.71 159 TYR A N 1
ATOM 1229 C CA . TYR A 1 159 ? -31.215 46.484 -20.004 1.00 16.29 159 TYR A CA 1
ATOM 1230 C C . TYR A 1 159 ? -31.166 46.910 -21.472 1.00 18.06 159 TYR A C 1
ATOM 1231 O O . TYR A 1 159 ? -30.785 46.120 -22.338 1.00 17.82 159 TYR A O 1
ATOM 1240 N N . CYS A 1 160 ? -31.564 48.143 -21.758 1.00 17.24 160 CYS A N 1
ATOM 1241 C CA . CYS A 1 160 ? -31.704 48.537 -23.160 1.00 17.39 160 CYS A CA 1
ATOM 1242 C C . CYS A 1 160 ? -30.402 48.437 -23.980 1.00 19.99 160 CYS A C 1
ATOM 1243 O O . CYS A 1 160 ? -30.431 47.904 -25.092 1.00 19.59 160 CYS A O 1
ATOM 1246 N N . PRO A 1 161 ? -29.257 48.907 -23.445 1.00 18.11 161 PRO A N 1
ATOM 1247 C CA . PRO A 1 161 ? -28.029 48.713 -24.238 1.00 19.20 161 PRO A CA 1
ATOM 1248 C C . PRO A 1 161 ? -27.682 47.236 -24.455 1.00 20.94 161 PRO A C 1
ATOM 1249 O O . PRO A 1 161 ? -27.381 46.855 -25.581 1.00 19.40 161 PRO A O 1
ATOM 1253 N N . ILE A 1 162 ? -27.756 46.406 -23.421 1.00 18.70 162 ILE A N 1
ATOM 1254 C CA . ILE A 1 162 ? -27.438 44.987 -23.579 1.00 18.08 162 ILE A CA 1
ATOM 1255 C C . ILE A 1 162 ? -28.397 44.310 -24.575 1.00 19.91 162 ILE A C 1
ATOM 1256 O O . ILE A 1 162 ? -27.976 43.510 -25.414 1.00 19.14 162 ILE A O 1
ATOM 1261 N N . ALA A 1 163 ? -29.674 44.667 -24.508 1.00 18.80 163 ALA A N 1
ATOM 1262 C CA . ALA A 1 163 ? -30.665 44.148 -25.450 1.00 16.97 163 ALA A CA 1
ATOM 1263 C C . ALA A 1 163 ? -30.335 44.593 -26.875 1.00 18.58 163 ALA A C 1
ATOM 1264 O O . ALA A 1 163 ? -30.448 43.803 -27.819 1.00 19.47 163 ALA A O 1
ATOM 1266 N N . TYR A 1 164 ? -29.933 45.849 -27.042 1.00 17.85 164 TYR A N 1
ATOM 1267 C CA . TYR A 1 164 ? -29.560 46.334 -28.367 1.00 18.08 164 TYR A CA 1
ATOM 1268 C C . TYR A 1 164 ? -28.393 45.518 -28.930 1.00 19.81 164 TYR A C 1
ATOM 1269 O O . TYR A 1 164 ? -28.400 45.144 -30.113 1.00 20.81 164 TYR A O 1
ATOM 1278 N N . TRP A 1 165 ? -27.373 45.262 -28.114 1.00 19.31 165 TRP A N 1
ATOM 1279 C CA . TRP A 1 165 ? -26.198 44.531 -28.596 1.00 21.75 165 TRP A CA 1
ATOM 1280 C C . TRP A 1 165 ? -26.575 43.138 -29.088 1.00 20.88 165 TRP A C 1
ATOM 1281 O O . TRP A 1 165 ? -25.962 42.607 -30.022 1.00 23.00 165 TRP A O 1
ATOM 1292 N N . THR A 1 166 ? -27.594 42.574 -28.447 1.00 21.42 166 THR A N 1
ATOM 1293 C CA . THR A 1 166 ? -28.040 41.196 -28.639 1.00 22.42 166 THR A CA 1
ATOM 1294 C C . THR A 1 166 ? -29.050 41.040 -29.771 1.00 23.94 166 THR A C 1
ATOM 1295 O O . THR A 1 166 ? -29.015 40.051 -30.515 1.00 27.92 166 THR A O 1
ATOM 1299 N N . TRP A 1 167 ? -29.955 42.007 -29.897 1.00 23.69 167 TRP A N 1
ATOM 1300 C CA . TRP A 1 167 ? -31.097 41.878 -30.806 1.00 26.03 167 TRP A CA 1
ATOM 1301 C C . TRP A 1 167 ? -31.172 42.970 -31.851 1.00 26.03 167 TRP A C 1
ATOM 1302 O O . TRP A 1 167 ? -31.839 42.799 -32.870 1.00 28.64 167 TRP A O 1
ATOM 1313 N N . GLY A 1 168 ? -30.534 44.105 -31.583 1.00 22.71 168 GLY A N 1
ATOM 1314 C CA . GLY A 1 168 ? -30.643 45.267 -32.442 1.00 26.98 168 GLY A CA 1
ATOM 1315 C C . GLY A 1 168 ? -30.110 45.005 -33.835 1.00 25.97 168 GLY A C 1
ATOM 1316 O O . GLY A 1 168 ? -29.197 44.196 -34.020 1.00 25.90 168 GLY A O 1
ATOM 1317 N N . GLY A 1 169 ? -30.673 45.704 -34.813 1.00 31.88 169 GLY A N 1
ATOM 1318 C CA . GLY A 1 169 ? -30.290 45.525 -36.199 1.00 32.97 169 GLY A CA 1
ATOM 1319 C C . GLY A 1 169 ? -28.795 45.609 -36.433 1.00 34.52 169 GLY A C 1
ATOM 1320 O O . GLY A 1 169 ? -28.233 44.836 -37.207 1.00 38.93 169 GLY A O 1
ATOM 1321 N N . ASN A 1 170 ? -28.142 46.542 -35.747 1.00 28.99 170 ASN A N 1
ATOM 1322 C CA . ASN A 1 170 ? -26.706 46.716 -35.891 1.00 29.18 170 ASN A CA 1
ATOM 1323 C C . ASN A 1 170 ? -25.956 46.389 -34.605 1.00 24.75 170 ASN A C 1
ATOM 1324 O O . ASN A 1 170 ? -24.817 46.813 -34.433 1.00 26.97 170 ASN A O 1
ATOM 1329 N N . GLY A 1 171 ? -26.598 45.645 -33.706 1.00 23.57 171 GLY A N 1
ATOM 1330 C CA . GLY A 1 171 ? -25.977 45.312 -32.429 1.00 25.66 171 GLY A CA 1
ATOM 1331 C C . GLY A 1 171 ? -24.650 44.596 -32.612 1.00 25.26 171 GLY A C 1
ATOM 1332 O O . GLY A 1 171 ? -24.539 43.692 -33.438 1.00 26.16 171 GLY A O 1
ATOM 1333 N N . TRP A 1 172 ? -23.633 44.988 -31.852 1.00 24.15 172 TRP A N 1
ATOM 1334 C CA . TRP A 1 172 ? -22.294 44.459 -32.109 1.00 24.71 172 TRP A CA 1
ATOM 1335 C C . TRP A 1 172 ? -22.148 42.954 -31.843 1.00 25.63 172 TRP A C 1
ATOM 1336 O O . TRP A 1 172 ? -21.312 42.297 -32.469 1.00 28.09 172 TRP A O 1
ATOM 1347 N N . LEU A 1 173 ? -22.959 42.407 -30.937 1.00 24.19 173 LEU A N 1
ATOM 1348 C CA . LEU A 1 173 ? -22.923 40.967 -30.678 1.00 23.62 173 LEU A CA 1
ATOM 1349 C C . LEU A 1 173 ? -23.546 40.177 -31.822 1.00 26.94 173 LEU A C 1
ATOM 1350 O O . LEU A 1 173 ? -23.072 39.090 -32.164 1.00 28.84 173 LEU A O 1
ATOM 1355 N N . VAL A 1 174 ? -24.602 40.729 -32.410 1.00 25.21 174 VAL A N 1
ATOM 1356 C CA . VAL A 1 174 ? -25.211 40.143 -33.603 1.00 27.47 174 VAL A CA 1
ATOM 1357 C C . VAL A 1 174 ? -24.185 40.064 -34.724 1.00 31.42 174 VAL A C 1
ATOM 1358 O O . VAL A 1 174 ? -24.029 39.025 -35.365 1.00 35.25 174 VAL A O 1
ATOM 1362 N N . SER A 1 175 ? -23.482 41.171 -34.947 1.00 28.56 175 SER A N 1
ATOM 1363 C CA . SER A 1 175 ? -22.506 41.260 -36.030 1.00 29.95 175 SER A CA 1
ATOM 1364 C C . SER A 1 175 ? -21.338 40.314 -35.807 1.00 32.79 175 SER A C 1
ATOM 1365 O O . SER A 1 175 ? -20.822 39.719 -36.752 1.00 35.23 175 SER A O 1
ATOM 1368 N N . LEU A 1 176 ? -20.921 40.186 -34.552 1.00 30.55 176 LEU A N 1
ATOM 1369 C CA . LEU A 1 176 ? -19.793 39.336 -34.194 1.00 32.76 176 LEU A CA 1
ATOM 1370 C C . LEU A 1 176 ? -20.091 37.867 -34.479 1.00 35.39 176 LEU A C 1
ATOM 1371 O O . LEU A 1 176 ? -19.201 37.103 -34.868 1.00 38.21 176 LEU A O 1
ATOM 1376 N N . GLY A 1 177 ? -21.346 37.479 -34.289 1.00 34.11 177 GLY A N 1
ATOM 1377 C CA . GLY A 1 177 ? -21.766 36.115 -34.544 1.00 33.11 177 GLY A CA 1
ATOM 1378 C C . GLY A 1 177 ? -22.065 35.346 -33.272 1.00 29.16 177 GLY A C 1
ATOM 1379 O O . GLY A 1 177 ? -22.252 34.133 -33.309 1.00 29.62 177 GLY A O 1
ATOM 1380 N N . ALA A 1 178 ? -22.110 36.045 -32.143 1.00 25.33 178 ALA A N 1
ATOM 1381 C CA . ALA A 1 178 ? -22.493 35.402 -30.887 1.00 25.35 178 ALA A CA 1
ATOM 1382 C C . ALA A 1 178 ? -23.929 34.902 -30.976 1.00 23.32 178 ALA A C 1
ATOM 1383 O O . ALA A 1 178 ? -24.785 35.539 -31.596 1.00 24.80 178 ALA A O 1
ATOM 1385 N N . LEU A 1 179 ? -24.184 33.755 -30.353 1.00 19.58 179 LEU A N 1
ATOM 1386 C CA . LEU A 1 179 ? -25.506 33.143 -30.353 1.00 18.88 179 LEU A CA 1
ATOM 1387 C C . LEU A 1 179 ? -26.211 33.364 -29.019 1.00 18.83 179 LEU A C 1
ATOM 1388 O O . LEU A 1 179 ? -25.633 33.150 -27.955 1.00 20.97 179 LEU A O 1
ATOM 1393 N N . ASP A 1 180 ? -27.467 33.779 -29.079 1.00 17.03 180 ASP A N 1
ATOM 1394 C CA . ASP A 1 180 ? -28.276 33.907 -27.871 1.00 18.25 180 ASP A CA 1
ATOM 1395 C C . ASP A 1 180 ? -29.727 33.793 -28.294 1.00 19.74 180 ASP A C 1
ATOM 1396 O O . ASP A 1 180 ? -30.387 34.791 -28.592 1.00 20.28 180 ASP A O 1
ATOM 1401 N N . PHE A 1 181 ? -30.221 32.562 -28.309 1.00 16.41 181 PHE A N 1
ATOM 1402 C CA . PHE A 1 181 ? -31.525 32.272 -28.892 1.00 16.99 181 PHE A CA 1
ATOM 1403 C C . PHE A 1 181 ? -32.678 33.089 -28.322 1.00 15.65 181 PHE A C 1
ATOM 1404 O O . PHE A 1 181 ? -33.407 33.753 -29.064 1.00 18.26 181 PHE A O 1
ATOM 1412 N N . ALA A 1 182 ? -32.865 33.028 -27.005 1.00 14.34 182 ALA A N 1
ATOM 1413 C CA . ALA A 1 182 ? -34.020 33.673 -26.377 1.00 16.59 182 ALA A CA 1
ATOM 1414 C C . ALA A 1 182 ? -33.656 34.758 -25.379 1.00 19.28 182 ALA A C 1
ATOM 1415 O O . ALA A 1 182 ? -34.389 34.994 -24.421 1.00 20.15 182 ALA A O 1
ATOM 1417 N N . GLY A 1 183 ? -32.530 35.423 -25.604 1.00 21.38 183 GLY A N 1
ATOM 1418 C CA . GLY A 1 183 ? -32.158 36.555 -24.765 1.00 24.16 183 GLY A CA 1
ATOM 1419 C C . GLY A 1 183 ? -31.690 36.220 -23.363 1.00 20.66 183 GLY A C 1
ATOM 1420 O O . GLY A 1 183 ? -32.026 36.920 -22.401 1.00 23.02 183 GLY A O 1
ATOM 1421 N N . GLY A 1 184 ? -30.892 35.166 -23.243 1.00 19.36 184 GLY A N 1
ATOM 1422 C CA . GLY A 1 184 ? -30.245 34.819 -21.999 1.00 20.88 184 GLY A CA 1
ATOM 1423 C C . GLY A 1 184 ? -29.356 35.931 -21.469 1.00 24.49 184 GLY A C 1
ATOM 1424 O O . GLY A 1 184 ? -29.280 36.146 -20.264 1.00 22.83 184 GLY A O 1
ATOM 1425 N N . GLY A 1 185 ? -28.677 36.635 -22.364 1.00 18.12 185 GLY A N 1
ATOM 1426 C CA . GLY A 1 185 ? -27.838 37.767 -21.994 1.00 18.25 185 GLY A CA 1
ATOM 1427 C C . GLY A 1 185 ? -28.630 38.919 -21.398 1.00 19.61 185 GLY A C 1
ATOM 1428 O O . GLY A 1 185 ? -28.410 39.282 -20.244 1.00 18.42 185 GLY A O 1
ATOM 1429 N N . PRO A 1 186 ? -29.566 39.498 -22.165 1.00 17.53 186 PRO A N 1
ATOM 1430 C CA . PRO A 1 186 ? -30.318 40.649 -21.650 1.00 17.63 186 PRO A CA 1
ATOM 1431 C C . PRO A 1 186 ? -31.173 40.341 -20.430 1.00 16.88 186 PRO A C 1
ATOM 1432 O O . PRO A 1 186 ? -31.370 41.229 -19.587 1.00 17.15 1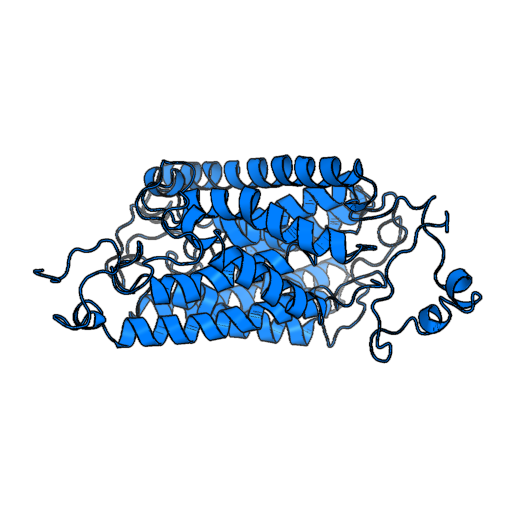86 PRO A O 1
ATOM 1436 N N . VAL A 1 187 ? -31.691 39.121 -20.331 1.00 16.03 187 VAL A N 1
ATOM 1437 C CA . VAL A 1 187 ? -32.595 38.807 -19.225 1.00 15.31 187 VAL A CA 1
ATOM 1438 C C . VAL A 1 187 ? -31.847 38.188 -18.043 1.00 18.07 187 VAL A C 1
ATOM 1439 O O . VAL A 1 187 ? -31.813 38.765 -16.954 1.00 18.08 187 VAL A O 1
ATOM 1443 N N . HIS A 1 188 ? -31.214 37.040 -18.255 1.00 15.43 188 HIS A N 1
ATOM 1444 C CA . HIS A 1 188 ? -30.674 36.266 -17.132 1.00 16.88 188 HIS A CA 1
ATOM 1445 C C . HIS A 1 188 ? -29.264 36.656 -16.702 1.00 18.84 188 HIS A C 1
ATOM 1446 O O . HIS A 1 188 ? -29.055 36.978 -15.530 1.00 17.72 188 HIS A O 1
ATOM 1453 N N . GLU A 1 189 ? -28.295 36.630 -17.615 1.00 16.87 189 GLU A N 1
ATOM 1454 C CA . GLU A 1 189 ? -26.930 37.038 -17.261 1.00 16.96 189 GLU A CA 1
ATOM 1455 C C . GLU A 1 189 ? -26.931 38.460 -16.711 1.00 18.63 189 GLU A C 1
ATOM 1456 O O . GLU A 1 189 ? -26.303 38.750 -15.685 1.00 18.98 189 GLU A O 1
ATOM 1462 N N . ASN A 1 190 ? -27.660 39.337 -17.391 1.00 17.93 190 ASN A N 1
ATOM 1463 C CA . ASN A 1 190 ? -27.765 40.746 -17.014 1.00 17.42 190 ASN A CA 1
ATOM 1464 C C . ASN A 1 190 ? -28.353 40.924 -15.616 1.00 17.68 190 ASN A C 1
ATOM 1465 O O . ASN A 1 190 ? -27.700 41.501 -14.737 1.00 17.44 190 ASN A O 1
ATOM 1470 N N . SER A 1 191 ? -29.566 40.422 -15.387 1.00 16.73 191 SER A N 1
ATOM 1471 C CA . SER A 1 191 ? -30.155 40.573 -14.053 1.00 15.08 191 SER A CA 1
ATOM 1472 C C . SER A 1 191 ? -29.297 39.917 -12.982 1.00 19.11 191 SER A C 1
ATOM 1473 O O . SER A 1 191 ? -29.182 40.440 -11.868 1.00 17.17 191 SER A O 1
ATOM 1476 N N . GLY A 1 192 ? -28.667 38.793 -13.312 1.00 16.49 192 GLY A N 1
ATOM 1477 C CA . GLY A 1 192 ? -27.846 38.092 -12.338 1.00 16.89 192 GLY A CA 1
ATOM 1478 C C . GLY A 1 192 ? -26.637 38.899 -11.889 1.00 16.80 192 GLY A C 1
ATOM 1479 O O . GLY A 1 192 ? -26.324 38.952 -10.697 1.00 17.74 192 GLY A O 1
ATOM 1480 N N . PHE A 1 193 ? -25.942 39.534 -12.826 1.00 17.52 193 PHE A N 1
ATOM 1481 C CA . PHE A 1 193 ? -24.766 40.322 -12.442 1.00 17.04 193 PHE A CA 1
ATOM 1482 C C . PHE A 1 193 ? -25.132 41.690 -11.859 1.00 18.51 193 PHE A C 1
ATOM 1483 O O . PHE A 1 193 ? -24.368 42.266 -11.082 1.00 19.45 193 PHE A O 1
ATOM 1491 N N . ALA A 1 194 ? -26.320 42.183 -12.184 1.00 18.01 194 ALA A N 1
ATOM 1492 C CA . ALA A 1 194 ? -26.845 43.374 -11.523 1.00 17.25 194 ALA A CA 1
ATOM 1493 C C . ALA A 1 194 ? -27.212 43.023 -10.088 1.00 18.83 194 ALA A C 1
ATOM 1494 O O . ALA A 1 194 ? -26.984 43.821 -9.167 1.00 18.55 194 ALA A O 1
ATOM 1496 N N . ALA A 1 195 ? -27.786 41.832 -9.901 1.00 18.21 195 ALA A N 1
ATOM 1497 C CA . ALA A 1 195 ? -28.053 41.325 -8.550 1.00 16.52 195 ALA A CA 1
ATOM 1498 C C . ALA A 1 195 ? -26.776 41.266 -7.726 1.00 20.28 195 ALA A C 1
ATOM 1499 O O . ALA A 1 195 ? -26.774 41.635 -6.552 1.00 19.38 195 ALA A O 1
ATOM 1501 N N . LEU A 1 196 ? -25.691 40.801 -8.337 1.00 17.54 196 LEU A N 1
ATOM 1502 C CA . LEU A 1 196 ? -24.415 40.708 -7.631 1.00 17.88 196 LEU A CA 1
ATOM 1503 C C . LEU A 1 196 ? -23.912 42.087 -7.217 1.00 19.99 196 LEU A C 1
ATOM 1504 O O . LEU A 1 196 ? -23.354 42.255 -6.129 1.00 20.41 196 LEU A O 1
ATOM 1509 N N . ALA A 1 197 ? -24.093 43.085 -8.074 1.00 20.71 197 ALA A N 1
ATOM 1510 C CA . ALA A 1 197 ? -23.738 44.453 -7.698 1.00 20.89 197 ALA A CA 1
ATOM 1511 C C . ALA A 1 197 ? -24.532 44.876 -6.468 1.00 20.22 197 ALA A C 1
ATOM 1512 O O . ALA A 1 197 ? -23.979 45.457 -5.529 1.00 20.26 197 ALA A O 1
ATOM 1514 N N . TYR A 1 198 ? -25.816 44.554 -6.457 1.00 18.50 198 TYR A N 1
ATOM 1515 C CA . TYR A 1 198 ? -26.643 44.849 -5.298 1.00 19.43 198 TYR A CA 1
ATOM 1516 C C . TYR A 1 198 ? -26.081 44.138 -4.060 1.00 20.35 198 TYR A C 1
ATOM 1517 O O . TYR A 1 198 ? -25.894 44.763 -3.001 1.00 20.39 198 TYR A O 1
ATOM 1526 N N . SER A 1 199 ? -25.827 42.837 -4.183 1.00 19.30 199 SER A N 1
ATOM 1527 C CA . SER A 1 199 ? -25.299 42.049 -3.061 1.00 19.27 199 SER A CA 1
ATOM 1528 C C . SER A 1 199 ? -24.044 42.669 -2.445 1.00 21.05 199 SER A C 1
ATOM 1529 O O . SER A 1 199 ? -23.911 42.752 -1.219 1.00 21.61 199 SER A O 1
ATOM 1532 N N . LEU A 1 200 ? -23.117 43.094 -3.296 1.00 19.52 200 LEU A N 1
ATOM 1533 C CA . LEU A 1 200 ? -21.802 43.521 -2.822 1.00 19.99 200 LEU A CA 1
ATOM 1534 C C . LEU A 1 200 ? -21.762 44.963 -2.311 1.00 23.88 200 LEU A C 1
ATOM 1535 O O . LEU A 1 200 ? -20.889 45.317 -1.522 1.00 24.72 200 LEU A O 1
ATOM 1540 N N . TRP A 1 201 ? -22.708 45.787 -2.739 1.00 21.69 201 TRP A N 1
ATOM 1541 C CA . TRP A 1 201 ? -22.745 47.185 -2.311 1.00 22.70 201 TRP A CA 1
ATOM 1542 C C . TRP A 1 201 ? -23.822 47.470 -1.274 1.00 21.48 201 TRP A C 1
ATOM 1543 O O . TRP A 1 201 ? -23.553 48.143 -0.267 1.00 21.79 201 TRP A O 1
ATOM 1554 N N . LEU A 1 202 ? -25.039 46.984 -1.518 1.00 20.61 202 LEU A N 1
ATOM 1555 C CA . LEU A 1 202 ? -26.163 47.295 -0.633 1.00 20.91 202 LEU A CA 1
ATOM 1556 C C . LEU A 1 202 ? -26.591 46.130 0.255 1.00 22.17 202 LEU A C 1
ATOM 1557 O O . LEU A 1 202 ? -27.316 46.332 1.226 1.00 24.20 202 LEU A O 1
ATOM 1562 N N . GLY A 1 203 ? -26.164 44.915 -0.070 1.00 21.71 203 GLY A N 1
ATOM 1563 C CA . GLY A 1 203 ? -26.529 43.759 0.734 1.00 20.03 203 GLY A CA 1
ATOM 1564 C C . GLY A 1 203 ? -26.000 43.813 2.162 1.00 21.08 203 GLY A C 1
ATOM 1565 O O . GLY A 1 203 ? -24.957 44.423 2.440 1.00 21.80 203 GLY A O 1
ATOM 1566 N N . LYS A 1 204 ? -26.710 43.163 3.077 1.00 19.84 204 LYS A N 1
ATOM 1567 C CA . LYS A 1 204 ? -26.236 43.081 4.456 1.00 20.58 204 LYS A CA 1
ATOM 1568 C C . LYS A 1 204 ? -25.019 42.152 4.559 1.00 20.91 204 LYS A C 1
ATOM 1569 O O . LYS A 1 204 ? -25.030 41.030 4.036 1.00 22.29 204 LYS A O 1
ATOM 1575 N N . ARG A 1 205 ? -23.973 42.618 5.241 1.00 21.74 205 ARG A N 1
ATOM 1576 C CA . ARG A 1 205 ? -22.776 41.818 5.433 1.00 22.16 205 ARG A CA 1
ATOM 1577 C C . ARG A 1 205 ? -22.869 41.080 6.762 1.00 22.75 205 ARG A C 1
ATOM 1578 O O . ARG A 1 205 ? -23.610 41.496 7.662 1.00 24.57 205 ARG A O 1
ATOM 1586 N N . HIS A 1 206 ? -22.099 40.001 6.891 1.00 23.13 206 HIS A N 1
ATOM 1587 C CA . HIS A 1 206 ? -22.134 39.171 8.095 1.00 23.59 206 HIS A CA 1
ATOM 1588 C C . HIS A 1 206 ? -23.576 38.835 8.465 1.00 23.54 206 HIS A C 1
ATOM 1589 O O . HIS A 1 206 ? -23.977 38.916 9.634 1.00 27.30 206 HIS A O 1
ATOM 1596 N N . ASP A 1 207 ? -24.348 38.471 7.446 1.00 22.94 207 ASP A N 1
ATOM 1597 C CA . ASP A 1 207 ? -25.775 38.238 7.602 1.00 23.10 207 ASP A CA 1
ATOM 1598 C C . ASP A 1 207 ? -26.003 36.967 8.416 1.00 23.55 207 ASP A C 1
ATOM 1599 O O . ASP A 1 207 ? -25.457 35.917 8.085 1.00 25.24 207 ASP A O 1
ATOM 1604 N N . PRO A 1 208 ? -26.808 37.063 9.488 1.00 26.21 208 PRO A N 1
ATOM 1605 C CA . PRO A 1 208 ? -27.093 35.917 10.359 1.00 29.38 208 PRO A CA 1
ATOM 1606 C C . PRO A 1 208 ? -27.627 34.683 9.622 1.00 25.38 208 PRO A C 1
ATOM 1607 O O . PRO A 1 208 ? -27.426 33.569 10.112 1.00 30.76 208 PRO A O 1
ATOM 1611 N N . VAL A 1 209 ? -28.278 34.857 8.476 1.00 22.35 209 VAL A N 1
ATOM 1612 C CA . VAL A 1 209 ? -28.801 33.691 7.767 1.00 23.04 209 VAL A CA 1
ATOM 1613 C C . VAL A 1 209 ? -27.747 33.055 6.866 1.00 26.09 209 VAL A C 1
ATOM 1614 O O . VAL A 1 209 ? -27.970 31.990 6.311 1.00 25.17 209 VAL A O 1
ATOM 1618 N N . ALA A 1 210 ? -26.590 33.702 6.746 1.00 26.11 210 ALA A N 1
ATOM 1619 C CA . ALA A 1 210 ? -25.520 33.204 5.884 1.00 26.35 210 ALA A CA 1
ATOM 1620 C C . ALA A 1 210 ? -24.210 33.045 6.659 1.00 29.33 210 ALA A C 1
ATOM 1621 O O . ALA A 1 210 ? -23.140 32.893 6.066 1.00 30.57 210 ALA A O 1
ATOM 1623 N N . LYS A 1 211 ? -24.309 33.088 7.987 1.00 27.41 211 LYS A N 1
ATOM 1624 C CA . LYS A 1 211 ? -23.155 33.098 8.882 1.00 33.30 211 LYS A CA 1
ATOM 1625 C C . LYS A 1 211 ? -23.058 31.814 9.691 1.00 37.18 211 LYS A C 1
ATOM 1626 O O . LYS A 1 211 ? -23.997 31.450 10.393 1.00 42.05 211 LYS A O 1
ATOM 1632 N N . GLY A 1 212 ? -21.915 31.141 9.612 1.00 43.97 212 GLY A N 1
ATOM 1633 C CA . GLY A 1 212 ? -21.660 29.980 10.446 1.00 46.92 212 GLY A CA 1
ATOM 1634 C C . GLY A 1 212 ? -22.467 28.751 10.072 1.00 49.15 212 GLY A C 1
ATOM 1635 O O . GLY A 1 212 ? -22.655 28.454 8.896 1.00 43.41 212 GLY A O 1
ATOM 1636 N N . LYS A 1 213 ? -22.946 28.038 11.085 1.00 48.59 213 LYS A N 1
ATOM 1637 C CA . LYS A 1 213 ? -23.668 26.781 10.882 1.00 50.42 213 LYS A CA 1
ATOM 1638 C C . LYS A 1 213 ? -25.176 26.985 10.642 1.00 45.57 213 LYS A C 1
ATOM 1639 O O . LYS A 1 213 ? -26.005 26.762 11.522 1.00 51.01 213 LYS A O 1
ATOM 1645 N N . VAL A 1 214 ? -25.528 27.415 9.432 1.00 34.82 214 VAL A N 1
ATOM 1646 C CA . VAL A 1 214 ? -26.916 27.742 9.123 1.00 31.51 214 VAL A CA 1
ATOM 1647 C C . VAL A 1 214 ? -27.420 26.965 7.903 1.00 25.31 214 VAL A C 1
ATOM 1648 O O . VAL A 1 214 ? -26.633 26.590 7.035 1.00 31.40 214 VAL A O 1
ATOM 1652 N N . PRO A 1 215 ? -28.741 26.719 7.836 1.00 27.56 215 PRO A N 1
ATOM 1653 C CA . PRO A 1 215 ? -29.285 25.925 6.725 1.00 24.01 215 PRO A CA 1
ATOM 1654 C C . PRO A 1 215 ? -29.214 26.636 5.380 1.00 24.34 215 PRO A C 1
ATOM 1655 O O . PRO A 1 215 ? -29.573 27.812 5.265 1.00 23.38 215 PRO A O 1
ATOM 1659 N N . LYS A 1 216 ? -28.756 25.908 4.365 1.00 22.48 216 LYS A N 1
ATOM 1660 C CA . LYS A 1 216 ? -28.691 26.419 2.999 1.00 21.72 216 LYS A CA 1
ATOM 1661 C C . LYS A 1 216 ? -30.089 26.742 2.466 1.00 20.92 216 LYS A C 1
ATOM 1662 O O . LYS A 1 216 ? -30.287 27.730 1.753 1.00 20.37 216 LYS A O 1
ATOM 1668 N N . TYR A 1 217 ? -31.057 25.903 2.832 1.00 20.32 217 TYR A N 1
ATOM 1669 C CA . TYR A 1 217 ? -32.450 26.081 2.435 1.00 21.27 217 TYR A CA 1
ATOM 1670 C C . TYR A 1 217 ? -33.298 26.296 3.683 1.00 20.92 217 TYR A C 1
ATOM 1671 O O . TYR A 1 217 ? -33.256 25.495 4.626 1.00 22.87 217 TYR A O 1
ATOM 1680 N N . LYS A 1 218 ? -34.031 27.405 3.707 1.00 20.77 218 LYS A N 1
ATOM 1681 C CA . LYS A 1 218 ? -34.891 27.741 4.842 1.00 21.04 218 LYS A CA 1
ATOM 1682 C C . LYS A 1 218 ? -35.971 28.669 4.323 1.00 21.40 218 LYS A C 1
ATOM 1683 O O . LYS A 1 218 ? -35.969 29.861 4.615 1.00 23.48 218 LYS A O 1
ATOM 1689 N N . PRO A 1 219 ? -36.897 28.118 3.534 1.00 19.96 219 PRO A N 1
ATOM 1690 C CA . PRO A 1 219 ? -37.800 28.963 2.748 1.00 20.89 219 PRO A CA 1
ATOM 1691 C C . PRO A 1 219 ? -38.909 29.633 3.542 1.00 20.20 219 PRO A C 1
ATOM 1692 O O . PRO A 1 219 ? -39.409 29.092 4.528 1.00 22.69 219 PRO A O 1
ATOM 1696 N N . HIS A 1 220 ? -39.287 30.823 3.093 1.00 18.27 220 HIS A N 1
ATOM 1697 C CA . HIS A 1 220 ? -40.429 31.545 3.624 1.00 18.64 220 HIS A CA 1
ATOM 1698 C C . HIS A 1 220 ? -41.751 30.848 3.305 1.00 19.43 220 HIS A C 1
ATOM 1699 O O . HIS A 1 220 ? -42.647 30.772 4.153 1.00 21.27 220 HIS A O 1
ATOM 1706 N N . SER A 1 221 ? -41.872 30.349 2.073 1.00 17.43 221 SER A N 1
ATOM 1707 C CA . SER A 1 221 ? -43.109 29.726 1.612 1.00 20.09 221 SER A CA 1
ATOM 1708 C C . SER A 1 221 ? -42.871 28.735 0.479 1.00 17.83 221 SER A C 1
ATOM 1709 O O . SER A 1 221 ? -42.646 29.136 -0.666 1.00 16.62 221 SER A O 1
ATOM 1712 N N . VAL A 1 222 ? -42.932 27.442 0.779 1.00 18.58 222 VAL A N 1
ATOM 1713 C CA . VAL A 1 222 ? -42.768 26.434 -0.267 1.00 17.60 222 VAL A CA 1
ATOM 1714 C C . VAL A 1 222 ? -43.898 26.504 -1.294 1.00 18.33 222 VAL A C 1
ATOM 1715 O O . VAL A 1 222 ? -43.650 26.315 -2.489 1.00 17.89 222 VAL A O 1
ATOM 1719 N N . SER A 1 223 ? -45.125 26.796 -0.860 1.00 17.78 223 SER A N 1
ATOM 1720 C CA . SER A 1 223 ? -46.215 26.899 -1.842 1.00 18.71 223 SER A CA 1
ATOM 1721 C C . SER A 1 223 ? -45.951 28.036 -2.825 1.00 18.06 223 SER A C 1
ATOM 1722 O O . SER A 1 223 ? -46.286 27.926 -4.004 1.00 15.88 223 SER A O 1
ATOM 1725 N N . SER A 1 224 ? -45.329 29.117 -2.364 1.00 15.79 224 SER A N 1
ATOM 1726 C CA A SER A 1 224 ? -45.016 30.231 -3.262 0.61 15.15 224 SER A CA 1
ATOM 1727 C CA B SER A 1 224 ? -45.006 30.235 -3.244 0.39 15.78 224 SER A CA 1
ATOM 1728 C C . SER A 1 224 ? -43.909 29.838 -4.228 1.00 15.67 224 SER A C 1
ATOM 1729 O O . SER A 1 224 ? -43.959 30.190 -5.413 1.00 14.30 224 SER A O 1
ATOM 1734 N N . ILE A 1 225 ? -42.903 29.108 -3.743 1.00 14.49 225 ILE A N 1
ATOM 1735 C CA . ILE A 1 225 ? -41.840 28.617 -4.624 1.00 14.42 225 ILE A CA 1
ATOM 1736 C C . ILE A 1 225 ? -42.429 27.745 -5.720 1.00 14.48 225 ILE A C 1
ATOM 1737 O O . ILE A 1 225 ? -42.113 27.911 -6.900 1.00 14.54 225 ILE A O 1
ATOM 1742 N N . VAL A 1 226 ? -43.312 26.832 -5.342 1.00 14.81 226 VAL A N 1
ATOM 1743 C CA . VAL A 1 226 ? -43.895 25.906 -6.304 1.00 14.75 226 VAL A CA 1
ATOM 1744 C C . VAL A 1 226 ? -44.806 26.639 -7.285 1.00 14.32 226 VAL A C 1
ATOM 1745 O O . VAL A 1 226 ? -44.730 26.402 -8.497 1.00 14.50 226 VAL A O 1
ATOM 1749 N N . MET A 1 227 ? -45.655 27.539 -6.794 1.00 14.73 227 MET A N 1
ATOM 1750 C CA . MET A 1 227 ? -46.507 28.306 -7.703 1.00 14.41 227 MET A CA 1
ATOM 1751 C C . MET A 1 227 ? -45.685 29.160 -8.669 1.00 14.18 227 MET A C 1
ATOM 1752 O O . MET A 1 227 ? -46.005 29.252 -9.857 1.00 13.38 227 MET A O 1
ATOM 1757 N N . GLY A 1 228 ? -44.621 29.787 -8.183 1.00 14.03 228 GLY A N 1
ATOM 1758 C CA . GLY A 1 228 ? -43.748 30.557 -9.060 1.00 13.02 228 GLY A CA 1
ATOM 1759 C C . GLY A 1 228 ? -43.098 29.685 -10.115 1.00 14.59 228 GLY A C 1
ATOM 1760 O O . GLY A 1 228 ? -43.018 30.074 -11.287 1.00 13.82 228 GLY A O 1
ATOM 1761 N N . THR A 1 229 ? -42.623 28.514 -9.711 1.00 14.11 229 THR A N 1
ATOM 1762 C CA . THR A 1 229 ? -41.992 27.596 -10.647 1.00 13.14 229 THR A CA 1
ATOM 1763 C C . THR A 1 229 ? -42.991 27.135 -11.716 1.00 13.36 229 THR A C 1
ATOM 1764 O O . THR A 1 229 ? -42.639 27.013 -12.899 1.00 13.99 229 THR A O 1
ATOM 1768 N N . ILE A 1 230 ? -44.237 26.910 -11.315 1.00 13.27 230 ILE A N 1
ATOM 1769 C CA . ILE A 1 230 ? -45.296 26.534 -12.257 1.00 13.42 230 ILE A CA 1
ATOM 1770 C C . ILE A 1 230 ? -45.501 27.631 -13.287 1.00 13.06 230 ILE A C 1
ATOM 1771 O O . ILE A 1 230 ? -45.503 27.361 -14.507 1.00 13.96 230 ILE A O 1
ATOM 1776 N N . PHE A 1 231 ? -45.675 28.869 -12.837 1.00 12.25 231 PHE A N 1
ATOM 1777 C CA . PHE A 1 231 ? -45.891 29.967 -13.782 1.00 13.49 231 PHE A CA 1
ATOM 1778 C C . PHE A 1 231 ? -44.667 30.170 -14.685 1.00 11.98 231 PHE A C 1
ATOM 1779 O O . PHE A 1 231 ? -44.806 30.498 -15.870 1.00 12.41 231 PHE A O 1
ATOM 1787 N N . LEU A 1 232 ? -43.463 29.994 -14.149 1.00 12.94 232 LEU A N 1
ATOM 1788 C CA . LEU A 1 232 ? -42.245 30.186 -14.923 1.00 11.89 232 LEU A CA 1
ATOM 1789 C C . LEU A 1 232 ? -42.090 29.126 -16.016 1.00 12.99 232 LEU A C 1
ATOM 1790 O O . LEU A 1 232 ? -41.805 29.456 -17.161 1.00 13.06 232 LEU A O 1
ATOM 1795 N N . TRP A 1 233 ? -42.287 27.856 -15.675 1.00 12.50 233 TRP A N 1
ATOM 1796 C CA . TRP A 1 233 ? -42.134 26.772 -16.656 1.00 11.84 233 TRP A CA 1
ATOM 1797 C C . TRP A 1 233 ? -43.229 26.882 -17.737 1.00 12.41 233 TRP A C 1
ATOM 1798 O O . TRP A 1 233 ? -42.932 26.806 -18.935 1.00 12.56 233 TRP A O 1
ATOM 1809 N N . PHE A 1 234 ? -44.474 27.109 -17.323 1.00 12.80 234 PHE A N 1
ATOM 1810 C CA . PHE A 1 234 ? -45.600 27.318 -18.246 1.00 10.46 234 PHE A CA 1
ATOM 1811 C C . PHE A 1 234 ? -45.308 28.485 -19.188 1.00 12.18 234 PHE A C 1
ATOM 1812 O O . PHE A 1 234 ? -45.435 28.351 -20.422 1.00 12.25 234 PHE A O 1
ATOM 1820 N N . GLY A 1 235 ? -44.890 29.626 -18.650 1.00 12.48 235 GLY A N 1
ATOM 1821 C CA . GLY A 1 235 ? -44.637 30.794 -19.474 1.00 10.64 235 GLY A CA 1
ATOM 1822 C C . GLY A 1 235 ? -43.396 30.647 -20.337 1.00 11.95 235 GLY A C 1
ATOM 1823 O O . GLY A 1 235 ? -43.298 31.279 -21.400 1.00 12.22 235 GLY A O 1
ATOM 1824 N N . TRP A 1 236 ? -42.450 29.813 -19.913 1.00 12.95 236 TRP A N 1
ATOM 1825 C CA . TRP A 1 236 ? -41.183 29.690 -20.634 1.00 11.08 236 TRP A CA 1
ATOM 1826 C C . TRP A 1 236 ? -41.364 29.063 -22.009 1.00 12.29 236 TRP A C 1
ATOM 1827 O O . TRP A 1 236 ? -40.495 29.217 -22.880 1.00 12.79 236 TRP A O 1
ATOM 1838 N N . TYR A 1 23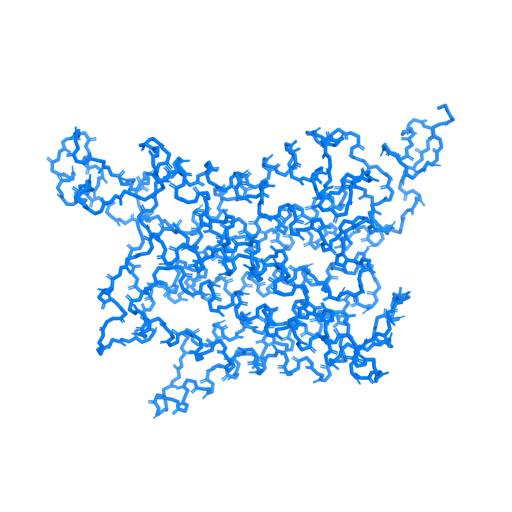7 ? -42.471 28.351 -22.210 1.00 10.72 237 TYR A N 1
ATOM 1839 C CA . TYR A 1 237 ? -42.766 27.874 -23.568 1.00 11.45 237 TYR A CA 1
ATOM 1840 C C . TYR A 1 237 ? -42.949 29.057 -24.515 1.00 12.32 237 TYR A C 1
ATOM 1841 O O . TYR A 1 237 ? -42.576 28.976 -25.686 1.00 12.16 237 TYR A O 1
ATOM 1850 N N . GLY A 1 238 ? -43.512 30.161 -24.032 1.00 11.96 238 GLY A N 1
ATOM 1851 C CA . GLY A 1 238 ? -43.566 31.364 -24.861 1.00 11.77 238 GLY A CA 1
ATOM 1852 C C . GLY A 1 238 ? -42.230 32.089 -24.950 1.00 12.00 238 GLY A C 1
ATOM 1853 O O . GLY A 1 238 ? -41.866 32.618 -26.008 1.00 13.09 238 GLY A O 1
ATOM 1854 N N . PHE A 1 239 ? -41.502 32.141 -23.831 1.00 11.78 239 PHE A N 1
ATOM 1855 C CA . PHE A 1 239 ? -40.204 32.806 -23.758 1.00 12.26 239 PHE A CA 1
ATOM 1856 C C . PHE A 1 239 ? -39.247 32.198 -24.780 1.00 12.93 239 PHE A C 1
ATOM 1857 O O . PHE A 1 239 ? -38.680 32.905 -25.605 1.00 13.45 239 PHE A O 1
ATOM 1865 N N . ASN A 1 240 ? -39.089 30.884 -24.726 1.00 12.77 240 ASN A N 1
ATOM 1866 C CA . ASN A 1 240 ? -38.220 30.186 -25.666 1.00 12.51 240 ASN A CA 1
ATOM 1867 C C . ASN A 1 240 ? -38.925 29.880 -26.991 1.00 13.09 240 ASN A C 1
ATOM 1868 O O . ASN A 1 240 ? -38.362 30.130 -28.071 1.00 13.41 240 ASN A O 1
ATOM 1873 N N . GLY A 1 241 ? -40.132 29.309 -26.928 1.00 11.46 241 GLY A N 1
ATOM 1874 C CA . GLY A 1 241 ? -40.817 28.897 -28.160 1.00 12.45 241 GLY A CA 1
ATOM 1875 C C . GLY A 1 241 ? -41.107 30.036 -29.112 1.00 13.70 241 GLY A C 1
ATOM 1876 O O . GLY A 1 241 ? -41.121 29.842 -30.337 1.00 13.48 241 GLY A O 1
ATOM 1877 N N . GLY A 1 242 ? -41.323 31.228 -28.567 1.00 12.67 242 GLY A N 1
ATOM 1878 C CA . GLY A 1 242 ? -41.587 32.402 -29.389 1.00 11.96 242 GLY A CA 1
ATOM 1879 C C . GLY A 1 242 ? -40.346 33.066 -29.954 1.00 13.85 242 GLY A C 1
ATOM 1880 O O . GLY A 1 242 ? -40.442 33.968 -30.789 1.00 13.14 242 GLY A O 1
ATOM 1881 N N . SER A 1 243 ? -39.167 32.635 -29.520 1.00 13.32 243 SER A N 1
ATOM 1882 C CA . SER A 1 243 ? -37.956 33.347 -29.925 1.00 12.29 243 SER A CA 1
ATOM 1883 C C . SER A 1 243 ? -37.489 33.024 -31.345 1.00 14.29 243 SER A C 1
ATOM 1884 O O . SER A 1 243 ? -36.525 33.623 -31.829 1.00 15.46 243 SER A O 1
ATOM 1887 N N . THR A 1 244 ? -38.194 32.118 -32.019 1.00 12.53 244 THR A N 1
ATOM 1888 C CA . THR A 1 244 ? -38.014 31.922 -33.460 1.00 14.39 244 THR A CA 1
ATOM 1889 C C . THR A 1 244 ? -38.673 33.042 -34.251 1.00 15.79 244 THR A C 1
ATOM 1890 O O . THR A 1 244 ? -38.336 33.264 -35.411 1.00 15.76 244 THR A O 1
ATOM 1894 N N . GLY A 1 245 ? -39.664 33.702 -33.664 1.00 14.20 245 GLY A N 1
ATOM 1895 C CA . GLY A 1 245 ? -40.453 34.681 -34.395 1.00 14.15 245 GLY A CA 1
ATOM 1896 C C . GLY A 1 245 ? -41.443 34.090 -35.383 1.00 14.23 245 GLY A C 1
ATOM 1897 O O . GLY A 1 245 ? -42.017 34.815 -36.189 1.00 15.48 245 GLY A O 1
ATOM 1898 N N . ASN A 1 246 ? -41.681 32.787 -35.306 1.00 12.93 246 ASN A N 1
ATOM 1899 C CA . ASN A 1 246 ? -42.524 32.160 -36.321 1.00 12.13 246 ASN A CA 1
ATOM 1900 C C . ASN A 1 246 ? -43.264 30.922 -35.828 1.00 12.42 246 ASN A C 1
ATOM 1901 O O . ASN A 1 246 ? -43.072 30.498 -34.680 1.00 13.40 246 ASN A O 1
ATOM 1906 N N . SER A 1 247 ? -44.103 30.369 -36.702 1.00 13.44 247 SER A N 1
ATOM 1907 C CA . SER A 1 247 ? -44.934 29.195 -36.413 1.00 13.99 247 SER A CA 1
ATOM 1908 C C . SER A 1 247 ? -44.314 27.886 -36.908 1.00 13.88 247 SER A C 1
ATOM 1909 O O . SER A 1 247 ? -44.992 26.851 -36.969 1.00 15.44 247 SER A O 1
ATOM 1912 N N . SER A 1 248 ? -43.029 27.930 -37.250 1.00 14.37 248 SER A N 1
ATOM 1913 C CA . SER A 1 248 ? -42.350 26.738 -37.764 1.00 14.13 248 SER A CA 1
ATOM 1914 C C . SER A 1 248 ? -42.113 25.696 -36.689 1.00 12.64 248 SER A C 1
ATOM 1915 O O . SER A 1 248 ? -42.242 25.966 -35.485 1.00 13.63 248 SER A O 1
ATOM 1918 N N . MET A 1 249 ? -41.688 24.515 -37.125 1.00 14.47 249 MET A N 1
ATOM 1919 C CA . MET A 1 249 ? -41.425 23.461 -36.168 1.00 14.69 249 MET A CA 1
ATOM 1920 C C . MET A 1 249 ? -40.138 23.698 -35.382 1.00 15.26 249 MET A C 1
ATOM 1921 O O . MET A 1 249 ? -39.875 22.963 -34.436 1.00 14.98 249 MET A O 1
ATOM 1926 N N . ARG A 1 250 ? -39.356 24.725 -35.726 1.00 14.05 250 ARG A N 1
ATOM 1927 C CA . ARG A 1 250 ? -38.242 25.082 -34.848 1.00 14.77 250 ARG A CA 1
ATOM 1928 C C . ARG A 1 250 ? -38.809 25.618 -33.523 1.00 15.13 250 ARG A C 1
ATOM 1929 O O . ARG A 1 250 ? -38.177 25.470 -32.469 1.00 13.85 250 ARG A O 1
ATOM 1937 N N . SER A 1 251 ? -39.993 26.224 -33.549 1.00 12.79 251 SER A N 1
ATOM 1938 C CA . SER A 1 251 ? -40.602 26.694 -32.308 1.00 12.61 251 SER A CA 1
ATOM 1939 C C . SER A 1 251 ? -40.910 25.513 -31.405 1.00 14.17 251 SER A C 1
ATOM 1940 O O . SER A 1 251 ? -40.649 25.568 -30.196 1.00 12.65 251 SER A O 1
ATOM 1943 N N . TRP A 1 252 ? -41.444 24.440 -31.980 1.00 12.23 252 TRP A N 1
ATOM 1944 C CA . TRP A 1 252 ? -41.861 23.287 -31.181 1.00 12.50 252 TRP A CA 1
ATOM 1945 C C . TRP A 1 252 ? -40.634 22.496 -30.714 1.00 13.19 252 TRP A C 1
ATOM 1946 O O . TRP A 1 252 ? -40.623 21.983 -29.592 1.00 14.05 252 TRP A O 1
ATOM 1957 N N . TYR A 1 253 ? -39.599 22.422 -31.550 1.00 13.54 253 TYR A N 1
ATOM 1958 C CA . TYR A 1 253 ? -38.316 21.822 -31.190 1.00 12.98 253 TYR A CA 1
ATOM 1959 C C . TYR A 1 253 ? -37.753 22.559 -29.973 1.00 14.05 253 TYR A C 1
ATOM 1960 O O . TYR A 1 253 ? -37.314 21.933 -29.003 1.00 13.88 253 TYR A O 1
ATOM 1969 N N . ALA A 1 254 ? -37.788 23.886 -30.007 1.00 12.94 254 ALA A N 1
ATOM 1970 C CA . ALA A 1 254 ? -37.315 24.675 -28.875 1.00 12.13 254 ALA A CA 1
ATOM 1971 C C . ALA A 1 254 ? -38.127 24.381 -27.610 1.00 13.07 254 ALA A C 1
ATOM 1972 O O . ALA A 1 254 ? -37.556 24.365 -26.518 1.00 13.24 254 ALA A O 1
ATOM 1974 N N . CYS A 1 255 ? -39.434 24.138 -27.743 1.00 11.92 255 CYS A N 1
ATOM 1975 C CA . CYS A 1 255 ? -40.254 23.795 -26.574 1.00 12.48 255 CYS A CA 1
ATOM 1976 C C . CYS A 1 255 ? -39.891 22.432 -26.006 1.00 12.28 255 CYS A C 1
ATOM 1977 O O . CYS A 1 255 ? -39.883 22.258 -24.781 1.00 13.19 255 CYS A O 1
ATOM 1980 N N . VAL A 1 256 ? -39.607 21.453 -26.866 1.00 12.60 256 VAL A N 1
ATOM 1981 C CA . VAL A 1 256 ? -39.171 20.138 -26.405 1.00 12.58 256 VAL A CA 1
ATOM 1982 C C . VAL A 1 256 ? -37.866 20.277 -25.619 1.00 13.23 256 VAL A C 1
ATOM 1983 O O . VAL A 1 256 ? -37.725 19.716 -24.520 1.00 14.24 256 VAL A O 1
ATOM 1987 N N . ASN A 1 257 ? -36.936 21.068 -26.140 1.00 13.04 257 ASN A N 1
ATOM 1988 C CA . ASN A 1 257 ? -35.662 21.320 -25.449 1.00 13.58 257 ASN A CA 1
ATOM 1989 C C . ASN A 1 257 ? -35.870 22.010 -24.100 1.00 14.79 257 ASN A C 1
ATOM 1990 O O . ASN A 1 257 ? -35.189 21.711 -23.117 1.00 14.75 257 ASN A O 1
ATOM 1995 N N . THR A 1 258 ? -36.797 22.954 -24.069 1.00 13.12 258 THR A N 1
ATOM 1996 C CA . THR A 1 258 ? -37.092 23.716 -22.860 1.00 12.43 258 THR A CA 1
ATOM 1997 C C . THR A 1 258 ? -37.610 22.795 -21.753 1.00 14.01 258 THR A C 1
ATOM 1998 O O . THR A 1 258 ? -37.131 22.842 -20.614 1.00 13.65 258 THR A O 1
ATOM 2002 N N . ASN A 1 259 ? -38.593 21.967 -22.089 1.00 13.31 259 ASN A N 1
ATOM 2003 C CA . ASN A 1 259 ? -39.173 21.007 -21.153 1.00 13.72 259 ASN A CA 1
ATOM 2004 C C . ASN A 1 259 ? -38.116 20.017 -20.647 1.00 13.72 259 ASN A C 1
ATOM 2005 O O . ASN A 1 259 ? -38.054 19.718 -19.451 1.00 14.11 259 ASN A O 1
ATOM 2010 N N . LEU A 1 260 ? -37.253 19.518 -21.527 1.00 13.73 260 LEU A N 1
ATOM 2011 C CA . LEU A 1 260 ? -36.286 18.488 -21.132 1.00 13.45 260 LEU A CA 1
ATOM 2012 C C . LEU A 1 260 ? -35.183 19.083 -20.251 1.00 14.60 260 LEU A C 1
ATOM 2013 O O . LEU A 1 260 ? -34.719 18.443 -19.303 1.00 15.63 260 LEU A O 1
ATOM 2018 N N . ALA A 1 261 ? -34.771 20.313 -20.540 1.00 15.46 261 ALA A N 1
ATOM 2019 C CA . ALA A 1 261 ? -33.763 20.978 -19.701 1.00 14.33 261 ALA A CA 1
ATOM 2020 C C . ALA A 1 261 ? -34.305 21.280 -18.309 1.00 14.41 261 ALA A C 1
ATOM 2021 O O . ALA A 1 261 ? -33.587 21.114 -17.314 1.00 15.43 261 ALA A O 1
ATOM 2023 N N . ALA A 1 262 ? -35.555 21.724 -18.227 1.00 12.97 262 ALA A N 1
ATOM 2024 C CA . ALA A 1 262 ? -36.163 21.976 -16.924 1.00 13.59 262 ALA A CA 1
ATOM 2025 C C . ALA A 1 262 ? -36.238 20.671 -16.133 1.00 14.58 262 ALA A C 1
ATOM 2026 O O . ALA A 1 262 ? -35.908 20.628 -14.943 1.00 14.63 262 ALA A O 1
ATOM 2028 N N . ALA A 1 263 ? -36.676 19.608 -16.798 1.00 13.85 263 ALA A N 1
ATOM 2029 C CA . ALA A 1 263 ? -36.881 18.321 -16.145 1.00 13.01 263 ALA A CA 1
ATOM 2030 C C . ALA A 1 263 ? -35.568 17.764 -15.610 1.00 14.09 263 ALA A C 1
ATOM 2031 O O . ALA A 1 263 ? -35.476 17.317 -14.452 1.00 15.66 263 ALA A O 1
ATOM 2033 N N . THR A 1 264 ? -34.536 17.779 -16.444 1.00 15.19 264 THR A N 1
ATOM 2034 C CA . THR A 1 264 ? -33.248 17.243 -16.028 1.00 15.51 264 THR A CA 1
ATOM 2035 C C . THR A 1 264 ? -32.539 18.150 -15.026 1.00 17.13 264 THR A C 1
ATOM 2036 O O . THR A 1 264 ? -31.825 17.667 -14.159 1.00 17.56 264 THR A O 1
ATOM 2040 N N . GLY A 1 265 ? -32.764 19.460 -15.111 1.00 16.03 265 GLY A N 1
ATOM 2041 C CA . GLY A 1 265 ? -32.211 20.362 -14.111 1.00 15.16 265 GLY A CA 1
ATOM 2042 C C . GLY A 1 265 ? -32.829 20.125 -12.741 1.00 15.48 265 GLY A C 1
ATOM 2043 O O . GLY A 1 265 ? -32.127 20.116 -11.741 1.00 16.22 265 GLY A O 1
ATOM 2044 N N . GLY A 1 266 ? -34.146 19.949 -12.702 1.00 15.25 266 GLY A N 1
ATOM 2045 C CA . GLY A 1 266 ? -34.819 19.717 -11.434 1.00 15.09 266 GLY A CA 1
ATOM 2046 C C . GLY A 1 266 ? -34.318 18.437 -10.796 1.00 16.63 266 GLY A C 1
ATOM 2047 O O . GLY A 1 266 ? -33.950 18.426 -9.610 1.00 16.66 266 GLY A O 1
ATOM 2048 N N . LEU A 1 267 ? -34.267 17.355 -11.569 1.00 16.01 267 LEU A N 1
ATOM 2049 C CA . LEU A 1 267 ? -33.823 16.071 -11.025 1.00 18.17 267 LEU A CA 1
ATOM 2050 C C . LEU A 1 267 ? -32.355 16.126 -10.603 1.00 17.71 267 LEU A C 1
ATOM 2051 O O . LEU A 1 267 ? -31.988 15.596 -9.555 1.00 18.59 267 LEU A O 1
ATOM 2056 N N . THR A 1 268 ? -31.524 16.781 -11.406 1.00 17.03 268 THR A N 1
ATOM 2057 C CA . THR A 1 268 ? -30.102 16.885 -11.085 1.00 16.32 268 THR A CA 1
ATOM 2058 C C . THR A 1 268 ? -29.859 17.639 -9.784 1.00 17.86 268 THR A C 1
ATOM 2059 O O . THR A 1 268 ? -29.123 17.157 -8.926 1.00 18.04 268 THR A O 1
ATOM 2063 N N . TRP A 1 269 ? -30.463 18.818 -9.633 1.00 17.55 269 TRP A N 1
ATOM 2064 C CA . TRP A 1 269 ? -30.248 19.593 -8.406 1.00 16.82 269 TRP A CA 1
ATOM 2065 C C . TRP A 1 269 ? -30.714 18.807 -7.190 1.00 17.53 269 TRP A C 1
ATOM 2066 O O . TRP A 1 269 ? -30.033 18.768 -6.160 1.00 18.66 269 TRP A O 1
ATOM 2077 N N . MET A 1 270 ? -31.871 18.161 -7.299 1.00 17.08 270 MET A N 1
ATOM 2078 C CA . MET A 1 270 ? -32.361 17.373 -6.173 1.00 19.02 270 MET A CA 1
ATOM 2079 C C . MET A 1 270 ? -31.419 16.204 -5.856 1.00 20.22 270 MET A C 1
ATOM 2080 O O . MET A 1 270 ? -31.147 15.914 -4.690 1.00 19.73 270 MET A O 1
ATOM 2085 N N . LEU A 1 271 ? -30.885 15.550 -6.882 1.00 19.89 271 LEU A N 1
ATOM 2086 C CA . LEU A 1 271 ? -29.933 14.457 -6.668 1.00 23.54 271 LEU A CA 1
ATOM 2087 C C . LEU A 1 271 ? -28.628 14.953 -6.044 1.00 20.83 271 LEU A C 1
ATOM 2088 O O . LEU A 1 271 ? -28.072 14.306 -5.148 1.00 22.64 271 LEU A O 1
ATOM 2093 N N . VAL A 1 272 ? -28.146 16.109 -6.494 1.00 21.19 272 VAL A N 1
ATOM 2094 C CA . VAL A 1 272 ? -26.966 16.715 -5.874 1.00 21.36 272 VAL A CA 1
ATOM 2095 C C . VAL A 1 272 ? -27.212 16.979 -4.387 1.00 20.93 272 VAL A C 1
ATOM 2096 O O . VAL A 1 272 ? -26.379 16.618 -3.544 1.00 22.13 272 VAL A O 1
ATOM 2100 N N . ASP A 1 273 ? -28.360 17.585 -4.063 1.00 20.50 273 ASP A N 1
ATOM 2101 C CA . ASP A 1 273 ? -28.698 17.840 -2.656 1.00 19.90 273 ASP A CA 1
ATOM 2102 C C . ASP A 1 273 ? -28.780 16.536 -1.858 1.00 21.52 273 ASP A C 1
ATOM 2103 O O . ASP A 1 273 ? -28.420 16.492 -0.689 1.00 22.74 273 ASP A O 1
ATOM 2108 N N . TRP A 1 274 ? -29.282 15.479 -2.484 1.00 21.29 274 TRP A N 1
ATOM 2109 C CA . TRP A 1 274 ? -29.411 14.185 -1.819 1.00 22.97 274 TRP A CA 1
ATOM 2110 C C . TRP A 1 274 ? -28.032 13.642 -1.421 1.00 22.23 274 TRP A C 1
ATOM 2111 O O . TRP A 1 274 ? -27.827 13.179 -0.286 1.00 24.39 274 TRP A O 1
ATOM 2122 N N . PHE A 1 275 ? -27.073 13.718 -2.337 1.00 25.23 275 PHE A N 1
ATOM 2123 C CA . PHE A 1 275 ? -25.709 13.298 -2.022 1.00 25.90 275 PHE A CA 1
ATOM 2124 C C . PHE A 1 275 ? -25.072 14.195 -0.964 1.00 25.74 275 PHE A C 1
ATOM 2125 O O . PHE A 1 275 ? -24.397 13.705 -0.055 1.00 30.32 275 PHE A O 1
ATOM 2133 N N . ARG A 1 276 ? -25.299 15.501 -1.064 1.00 24.90 276 ARG A N 1
ATOM 2134 C CA . ARG A 1 276 ? -24.603 16.451 -0.193 1.00 26.59 276 ARG A CA 1
ATOM 2135 C C . ARG A 1 276 ? -25.170 16.512 1.224 1.00 32.26 276 ARG A C 1
ATOM 2136 O O . ARG A 1 276 ? -24.463 16.899 2.157 1.00 32.30 276 ARG A O 1
ATOM 2144 N N . THR A 1 277 ? -26.435 16.126 1.387 1.00 29.56 277 THR A N 1
ATOM 2145 C CA . THR A 1 277 ? -27.083 16.141 2.700 1.00 28.46 277 THR A CA 1
ATOM 2146 C C . THR A 1 277 ? -27.074 14.773 3.364 1.00 32.81 277 THR A C 1
ATOM 2147 O O . THR A 1 277 ? -27.561 14.619 4.483 1.00 37.30 277 THR A O 1
ATOM 2151 N N . GLY A 1 278 ? -26.542 13.774 2.672 1.00 31.25 278 GLY A N 1
ATOM 2152 C CA . GLY A 1 278 ? -26.555 12.422 3.197 1.00 36.23 278 GLY A CA 1
ATOM 2153 C C . GLY A 1 278 ? -27.923 11.757 3.146 1.00 32.92 278 GLY A C 1
ATOM 2154 O O . GLY A 1 278 ? -28.257 10.939 4.009 1.00 37.18 278 GLY A O 1
ATOM 2155 N N . GLY A 1 279 ? -28.725 12.116 2.148 1.00 28.96 279 GLY A N 1
ATOM 2156 C CA . GLY A 1 279 ? -29.941 11.377 1.868 1.00 29.53 279 GLY A CA 1
ATOM 2157 C C . GLY A 1 279 ? -31.260 12.100 2.061 1.00 30.57 279 GLY A C 1
ATOM 2158 O O . GLY A 1 279 ? -32.311 11.461 2.080 1.00 30.43 279 GLY A O 1
ATOM 2159 N N . LYS A 1 280 ? -31.222 13.420 2.208 1.00 24.99 280 LYS A N 1
ATOM 2160 C CA . LYS A 1 280 ? -32.459 14.189 2.320 1.00 23.40 280 LYS A CA 1
ATOM 2161 C C . LYS A 1 280 ? -32.987 14.554 0.931 1.00 22.99 280 LYS A C 1
ATOM 2162 O O . LYS A 1 280 ? -32.212 14.706 -0.021 1.00 25.46 280 LYS A O 1
ATOM 2168 N N . TRP A 1 281 ? -34.306 14.695 0.812 1.00 22.36 281 TRP A N 1
ATOM 2169 C CA . TRP A 1 281 ? -34.919 15.133 -0.439 1.00 21.57 281 TRP A CA 1
ATOM 2170 C C . TRP A 1 281 ? -35.317 16.602 -0.341 1.00 20.17 281 TRP A C 1
ATOM 2171 O O . TRP A 1 281 ? -36.171 16.970 0.468 1.00 23.60 281 TRP A O 1
ATOM 2182 N N . SER A 1 282 ? -34.683 17.429 -1.177 1.00 19.81 282 SER A N 1
ATOM 2183 C CA . SER A 1 282 ? -34.769 18.885 -1.105 1.00 19.98 282 SER A CA 1
ATOM 2184 C C . SER A 1 282 ? -35.931 19.458 -1.929 1.00 19.57 282 SER A C 1
ATOM 2185 O O . SER A 1 282 ? -35.916 19.420 -3.167 1.00 20.23 282 SER A O 1
ATOM 2188 N N . THR A 1 283 ? -36.922 19.999 -1.224 1.00 22.46 283 THR A N 1
ATOM 2189 C CA . THR A 1 283 ? -38.099 20.615 -1.827 1.00 27.66 283 THR A CA 1
ATOM 2190 C C . THR A 1 283 ? -37.724 21.848 -2.649 1.00 18.81 283 THR A C 1
ATOM 2191 O O . THR A 1 283 ? -38.171 22.020 -3.786 1.00 22.20 283 THR A O 1
ATOM 2195 N N . VAL A 1 284 ? -36.894 22.698 -2.067 1.00 22.44 284 VAL A N 1
ATOM 2196 C CA . VAL A 1 284 ? -36.446 23.913 -2.727 1.00 19.76 284 VAL A CA 1
ATOM 2197 C C . VAL A 1 284 ? -35.526 23.541 -3.884 1.00 18.97 284 VAL A C 1
ATOM 2198 O O . VAL A 1 284 ? -35.585 24.153 -4.959 1.00 17.07 284 VAL A O 1
ATOM 2202 N N . GLY A 1 285 ? -34.693 22.522 -3.685 1.00 17.98 285 GLY A N 1
ATOM 2203 C CA . GLY A 1 285 ? -33.722 22.121 -4.696 1.00 17.40 285 GLY A CA 1
ATOM 2204 C C . GLY A 1 285 ? -34.326 21.701 -6.024 1.00 16.40 285 GLY A C 1
ATOM 2205 O O . GLY A 1 285 ? -33.831 22.078 -7.087 1.00 16.98 285 GLY A O 1
ATOM 2206 N N . LEU A 1 286 ? -35.391 20.914 -5.987 1.00 15.73 286 LEU A N 1
ATOM 2207 C CA . LEU A 1 286 ? -36.061 20.517 -7.229 1.00 15.99 286 LEU A CA 1
ATOM 2208 C C . LEU A 1 286 ? -36.490 21.740 -8.033 1.00 16.85 286 LEU A C 1
ATOM 2209 O O . LEU A 1 286 ? -36.290 21.809 -9.250 1.00 15.51 286 LEU A O 1
ATOM 2214 N N . CYS A 1 287 ? -37.071 22.721 -7.352 1.00 15.67 287 CYS A N 1
ATOM 2215 C CA . CYS A 1 287 ? -37.528 23.930 -8.029 1.00 16.44 287 CYS A CA 1
ATOM 2216 C C . CYS A 1 287 ? -36.366 24.755 -8.564 1.00 15.52 287 CYS A C 1
ATOM 2217 O O . CYS A 1 287 ? -36.403 25.207 -9.720 1.00 14.80 287 CYS A O 1
ATOM 2220 N N . MET A 1 288 ? -35.327 24.945 -7.754 1.00 16.03 288 MET A N 1
ATOM 2221 C CA . MET A 1 288 ? -34.158 25.701 -8.193 1.00 15.95 288 MET A CA 1
ATOM 2222 C C . MET A 1 288 ? -33.508 25.037 -9.398 1.00 16.29 288 MET A C 1
ATOM 2223 O O . MET A 1 288 ? -33.075 25.718 -10.320 1.00 16.04 288 MET A O 1
ATOM 2228 N N . GLY A 1 289 ? -33.472 23.706 -9.406 1.00 15.38 289 GLY A N 1
ATOM 2229 C CA . GLY A 1 289 ? -32.880 22.988 -10.528 1.00 15.37 289 GLY A CA 1
ATOM 2230 C C . GLY A 1 289 ? -33.674 23.160 -11.813 1.00 15.10 289 GLY A C 1
ATOM 2231 O O . GLY A 1 289 ? -33.086 23.282 -12.903 1.00 15.52 289 GLY A O 1
ATOM 2232 N N . ALA A 1 290 ? -35.001 23.157 -11.708 1.00 14.15 290 ALA A N 1
ATOM 2233 C CA . ALA A 1 290 ? -35.823 23.400 -12.897 1.00 14.11 290 ALA A CA 1
ATOM 2234 C C . ALA A 1 290 ? -35.518 24.784 -13.448 1.00 15.04 290 ALA A C 1
ATOM 2235 O O . ALA A 1 290 ? -35.363 24.954 -14.669 1.00 14.22 290 ALA A O 1
ATOM 2237 N N . ILE A 1 291 ? -35.438 25.785 -12.574 1.00 14.81 291 ILE A N 1
ATOM 2238 C CA . ILE A 1 291 ? -35.093 27.136 -13.009 1.00 14.74 291 ILE A CA 1
ATOM 2239 C C . ILE A 1 291 ? -33.685 27.182 -13.621 1.00 15.17 291 ILE A C 1
ATOM 2240 O O . ILE A 1 291 ? -33.477 27.820 -14.661 1.00 14.64 291 ILE A O 1
ATOM 2245 N N . ALA A 1 292 ? -32.716 26.498 -13.007 1.00 14.67 292 ALA A N 1
ATOM 2246 C CA . ALA A 1 292 ? -31.362 26.460 -13.572 1.00 15.20 292 ALA A CA 1
ATOM 2247 C C . ALA A 1 292 ? -31.345 25.895 -14.991 1.00 14.87 292 ALA A C 1
ATOM 2248 O O . ALA A 1 292 ? -30.631 26.405 -15.863 1.00 15.95 292 ALA A O 1
ATOM 2250 N N . GLY A 1 293 ? -32.128 24.846 -15.218 1.00 15.02 293 GLY A N 1
ATOM 2251 C CA . GLY A 1 293 ? -32.231 24.255 -16.547 1.00 15.08 293 GLY A CA 1
ATOM 2252 C C . GLY A 1 293 ? -32.914 25.169 -17.548 1.00 14.04 293 GLY A C 1
ATOM 2253 O O . GLY A 1 293 ? -32.483 25.269 -18.708 1.00 15.46 293 GLY A O 1
ATOM 2254 N N . LEU A 1 294 ? -33.996 25.815 -17.121 1.00 13.48 294 LEU A N 1
ATOM 2255 C CA . LEU A 1 294 ? -34.702 26.776 -17.985 1.00 13.17 294 LEU A CA 1
ATOM 2256 C C . LEU A 1 294 ? -33.796 27.945 -18.374 1.00 14.13 294 LEU A C 1
ATOM 2257 O O . LEU A 1 294 ? -33.752 28.343 -19.547 1.00 14.36 294 LEU A O 1
ATOM 2262 N N . VAL A 1 295 ? -33.075 28.502 -17.402 1.00 14.79 295 VAL A N 1
ATOM 2263 C CA . VAL A 1 295 ? -32.095 29.546 -17.679 1.00 14.09 295 VAL A CA 1
ATOM 2264 C C . VAL A 1 295 ? -31.006 29.004 -18.616 1.00 15.00 295 VAL A C 1
ATOM 2265 O O . VAL A 1 295 ? -30.660 29.635 -19.623 1.00 14.89 295 VAL A O 1
ATOM 2269 N N . GLY A 1 296 ? -30.467 27.830 -18.292 1.00 14.88 296 GLY A N 1
ATOM 2270 C CA . GLY A 1 296 ? -29.397 27.245 -19.098 1.00 14.90 296 GLY A CA 1
ATOM 2271 C C . GLY A 1 296 ? -29.741 27.081 -20.573 1.00 15.27 296 GLY A C 1
ATOM 2272 O O . GLY A 1 296 ? -28.917 27.372 -21.451 1.00 15.71 296 GLY A O 1
ATOM 2273 N N . ILE A 1 297 ? -30.966 26.635 -20.845 1.00 14.31 297 ILE A N 1
ATOM 2274 C CA . ILE A 1 297 ? -31.362 26.293 -22.224 1.00 14.27 297 ILE A CA 1
ATOM 2275 C C . ILE A 1 297 ? -31.805 27.527 -23.013 1.00 15.74 297 ILE A C 1
ATOM 2276 O O . ILE A 1 297 ? -31.899 27.489 -24.235 1.00 15.14 297 ILE A O 1
ATOM 2281 N N . THR A 1 298 ? -32.057 28.624 -22.319 1.00 14.07 298 THR A N 1
ATOM 2282 C CA . THR A 1 298 ? -32.516 29.863 -22.944 1.00 14.05 298 THR A CA 1
ATOM 2283 C C . THR A 1 298 ? -31.675 30.356 -24.154 1.00 15.06 298 THR A C 1
ATOM 2284 O O . THR A 1 298 ? -32.233 30.625 -25.221 1.00 14.66 298 THR A O 1
ATOM 2288 N N . PRO A 1 299 ? -30.336 30.449 -24.024 1.00 14.37 299 PRO A N 1
ATOM 2289 C CA . PRO A 1 299 ? -29.553 30.910 -25.183 1.00 16.12 299 PRO A CA 1
ATOM 2290 C C . PRO A 1 299 ? -29.428 29.851 -26.283 1.00 15.30 299 PRO A C 1
ATOM 2291 O O . PRO A 1 299 ? -28.972 30.159 -27.398 1.00 16.11 299 PRO A O 1
ATOM 2295 N N . ALA A 1 300 ? -29.859 28.630 -25.981 1.00 14.72 300 ALA A N 1
ATOM 2296 C CA . ALA A 1 300 ? -29.569 27.459 -26.809 1.00 14.83 300 ALA A CA 1
ATOM 2297 C C . ALA A 1 300 ? -30.785 26.777 -27.451 1.00 15.24 300 ALA A C 1
ATOM 2298 O O . ALA A 1 300 ? -30.604 25.940 -28.335 1.00 16.35 300 ALA A O 1
ATOM 2300 N N . ALA A 1 301 ? -32.006 27.101 -27.024 1.00 14.97 301 ALA A N 1
ATOM 2301 C CA . ALA A 1 301 ? -33.128 26.177 -27.239 1.00 14.38 301 ALA A CA 1
ATOM 2302 C C . ALA A 1 301 ? -33.443 25.906 -28.704 1.00 15.13 301 ALA A C 1
ATOM 2303 O O . ALA A 1 301 ? -33.853 24.791 -29.057 1.00 15.85 301 ALA A O 1
ATOM 2305 N N . GLY A 1 302 ? -33.249 26.915 -29.552 1.00 14.29 302 GLY A N 1
ATOM 2306 C CA . GLY A 1 302 ? -33.486 26.763 -30.981 1.00 14.90 302 GLY A CA 1
ATOM 2307 C C . GLY A 1 302 ? -32.248 26.448 -31.800 1.00 16.23 302 GLY A C 1
ATOM 2308 O O . GLY A 1 302 ? -32.280 26.527 -33.039 1.00 16.16 302 GLY A O 1
ATOM 2309 N N . TYR A 1 303 ? -31.157 26.080 -31.128 1.00 16.19 303 TYR A N 1
ATOM 2310 C CA . TYR A 1 303 ? -29.876 25.858 -31.797 1.00 15.92 303 TYR A CA 1
ATOM 2311 C C . TYR A 1 303 ? -29.249 24.486 -31.541 1.00 17.89 303 TYR A C 1
ATOM 2312 O O . TYR A 1 303 ? -28.370 24.063 -32.296 1.00 17.85 303 TYR A O 1
ATOM 2321 N N . VAL A 1 304 ? -29.646 23.807 -30.465 1.00 17.10 304 VAL A N 1
ATOM 2322 C CA . VAL A 1 304 ? -28.958 22.575 -30.077 1.00 17.64 304 VAL A CA 1
ATOM 2323 C C . VAL A 1 304 ? -29.815 21.330 -30.322 1.00 15.61 304 VAL A C 1
ATOM 2324 O O . VAL A 1 304 ? -31.045 21.387 -30.215 1.00 16.52 304 VAL A O 1
ATOM 2328 N N . PRO A 1 305 ? -29.172 20.200 -30.647 1.00 18.40 305 PRO A N 1
ATOM 2329 C CA . PRO A 1 305 ? -29.912 18.947 -30.839 1.00 18.96 305 PRO A CA 1
ATOM 2330 C C . PRO A 1 305 ? -30.635 18.534 -29.566 1.00 18.77 305 PRO A C 1
ATOM 2331 O O . PRO A 1 305 ? -30.123 18.779 -28.472 1.00 18.15 305 PRO A O 1
ATOM 2335 N N . VAL A 1 306 ? -31.798 17.909 -29.707 1.00 18.78 306 VAL A N 1
ATOM 2336 C CA A VAL A 1 306 ? -32.626 17.552 -28.548 0.66 17.19 306 VAL A CA 1
ATOM 2337 C CA B VAL A 1 306 ? -32.619 17.557 -28.548 0.34 17.56 306 VAL A CA 1
ATOM 2338 C C . VAL A 1 306 ? -31.863 16.776 -27.473 1.00 18.90 306 VAL A C 1
ATOM 2339 O O . VAL A 1 306 ? -31.999 17.060 -26.282 1.00 18.75 306 VAL A O 1
ATOM 2346 N N . TYR A 1 307 ? -31.063 15.795 -27.878 1.00 19.58 307 TYR A N 1
ATOM 2347 C CA . TYR A 1 307 ? -30.372 14.987 -26.872 1.00 21.79 307 TYR A CA 1
ATOM 2348 C C . TYR A 1 307 ? -29.386 15.803 -26.033 1.00 24.27 307 TYR A C 1
ATOM 2349 O O . TYR A 1 307 ? -29.125 15.457 -24.881 1.00 26.49 307 TYR A O 1
ATOM 2358 N N . THR A 1 308 ? -28.865 16.898 -26.581 1.00 20.41 308 THR A N 1
ATOM 2359 C CA . THR A 1 308 ? -27.970 17.750 -25.794 1.00 18.26 308 THR A CA 1
ATOM 2360 C C . THR A 1 308 ? -28.700 18.618 -24.768 1.00 19.54 308 THR A C 1
ATOM 2361 O O . THR A 1 308 ? -28.064 19.154 -23.860 1.00 19.92 308 THR A O 1
ATOM 2365 N N . SER A 1 309 ? -30.020 18.769 -24.887 1.00 17.52 309 SER A N 1
ATOM 2366 C CA A SER A 1 309 ? -30.737 19.623 -23.952 0.82 19.02 309 SER A CA 1
ATOM 2367 C CA B SER A 1 309 ? -30.775 19.590 -23.946 0.18 19.08 309 SER A CA 1
ATOM 2368 C C . SER A 1 309 ? -30.629 19.088 -22.524 1.00 18.08 309 SER A C 1
ATOM 2369 O O . SER A 1 309 ? -30.693 19.862 -21.573 1.00 20.80 309 SER A O 1
ATOM 2374 N N . VAL A 1 310 ? -30.447 17.777 -22.373 1.00 18.41 310 VAL A N 1
ATOM 2375 C CA A VAL A 1 310 ? -30.217 17.163 -21.065 0.43 19.27 310 VAL A CA 1
ATOM 2376 C CA B VAL A 1 310 ? -30.260 17.230 -21.031 0.57 18.54 310 VAL A CA 1
ATOM 2377 C C . VAL A 1 310 ? -28.996 17.784 -20.379 1.00 21.61 310 VAL A C 1
ATOM 2378 O O . VAL A 1 310 ? -28.960 17.944 -19.162 1.00 20.65 310 VAL A O 1
ATOM 2385 N N . ILE A 1 311 ? -27.980 18.118 -21.175 1.00 18.68 311 ILE A N 1
ATOM 2386 C CA A ILE A 1 311 ? -26.752 18.702 -20.639 0.43 19.01 311 ILE A CA 1
ATOM 2387 C CA B ILE A 1 311 ? -26.745 18.707 -20.655 0.57 19.33 311 ILE A CA 1
ATOM 2388 C C . ILE A 1 311 ? -26.994 20.122 -20.116 1.00 18.89 311 ILE A C 1
ATOM 2389 O O . ILE A 1 311 ? -26.351 20.566 -19.156 1.00 18.88 311 ILE A O 1
ATOM 2398 N N . PHE A 1 312 ? -27.929 20.831 -20.737 1.00 18.29 312 PHE A N 1
ATOM 2399 C CA . PHE A 1 312 ? -28.296 22.183 -20.314 1.00 16.80 312 PHE A CA 1
ATOM 2400 C C . PHE A 1 312 ? -29.139 22.190 -19.042 1.00 17.88 312 PHE A C 1
ATOM 2401 O O . PHE A 1 312 ? -29.354 23.243 -18.444 1.00 18.54 312 PHE A O 1
ATOM 2409 N N . GLY A 1 313 ? -29.637 21.021 -18.654 1.00 16.41 313 GLY A N 1
ATOM 2410 C CA . GLY A 1 313 ? -30.216 20.858 -17.329 1.00 17.07 313 GLY A CA 1
ATOM 2411 C C . GLY A 1 313 ? -29.159 20.437 -16.319 1.00 18.77 313 GLY A C 1
ATOM 2412 O O . GLY A 1 313 ? -29.025 21.035 -15.247 1.00 18.63 313 GLY A O 1
ATOM 2413 N N . ILE A 1 314 ? -28.398 19.399 -16.647 1.00 17.06 314 ILE A N 1
ATOM 2414 C CA . ILE A 1 314 ? -27.463 18.813 -15.695 1.00 17.70 314 ILE A CA 1
ATOM 2415 C C . ILE A 1 314 ? -26.355 19.771 -15.268 1.00 17.86 314 ILE A C 1
ATOM 2416 O O . ILE A 1 314 ? -26.098 19.956 -14.074 1.00 19.02 314 ILE A O 1
ATOM 2421 N N . VAL A 1 315 ? -25.680 20.376 -16.236 1.00 18.67 315 VAL A N 1
ATOM 2422 C CA . VAL A 1 315 ? -24.494 21.166 -15.918 1.00 18.93 315 VAL A CA 1
ATOM 2423 C C . VAL A 1 315 ? -24.829 22.471 -15.182 1.00 19.69 315 VAL A C 1
ATOM 2424 O O . VAL A 1 315 ? -24.228 22.764 -14.145 1.00 19.39 315 VAL A O 1
ATOM 2428 N N . PRO A 1 316 ? -25.808 23.247 -15.678 1.00 17.78 316 PRO A N 1
ATOM 2429 C CA . PRO A 1 316 ? -26.188 24.423 -14.885 1.00 19.39 316 PRO A CA 1
ATOM 2430 C C . PRO A 1 316 ? -26.710 24.060 -13.494 1.00 19.68 316 PRO A C 1
ATOM 2431 O O . PRO A 1 316 ? -26.390 24.764 -12.530 1.00 19.46 316 PRO A O 1
ATOM 2435 N N . ALA A 1 317 ? -27.469 22.976 -13.361 1.00 17.44 317 ALA A N 1
ATOM 2436 C CA . ALA A 1 317 ? -27.936 22.587 -12.023 1.00 17.07 317 ALA A CA 1
ATOM 2437 C C . ALA A 1 317 ? -26.772 22.322 -11.059 1.00 18.83 317 ALA A C 1
ATOM 2438 O O . ALA A 1 317 ? -26.795 22.762 -9.912 1.00 20.91 317 ALA A O 1
ATOM 2440 N N . ILE A 1 318 ? -25.752 21.608 -11.517 1.00 17.68 318 ILE A N 1
ATOM 2441 C CA . ILE A 1 318 ? -24.604 21.308 -10.659 1.00 18.96 318 ILE A CA 1
ATOM 2442 C C . ILE A 1 318 ? -23.837 22.575 -10.300 1.00 20.97 318 ILE A C 1
ATOM 2443 O O . ILE A 1 318 ? -23.556 22.840 -9.126 1.00 20.49 318 ILE A O 1
ATOM 2448 N N . ILE A 1 319 ? -23.484 23.355 -11.312 1.00 20.38 319 ILE A N 1
ATOM 2449 C CA . ILE A 1 319 ? -22.695 24.563 -11.083 1.00 20.65 319 ILE A CA 1
ATOM 2450 C C . ILE A 1 319 ? -23.444 25.588 -10.232 1.00 21.40 319 ILE A C 1
ATOM 2451 O O . ILE A 1 319 ? -22.873 26.150 -9.293 1.00 21.56 319 ILE A O 1
ATOM 2456 N N . CYS A 1 320 ? -24.721 25.811 -10.532 1.00 20.84 320 CYS A N 1
ATOM 2457 C CA . CYS A 1 320 ? -25.519 26.748 -9.737 1.00 19.05 320 CYS A CA 1
ATOM 2458 C C . CYS A 1 320 ? -25.701 26.283 -8.291 1.00 22.17 320 CYS A C 1
ATOM 2459 O O . CYS A 1 320 ? -25.722 27.104 -7.377 1.00 20.23 320 CYS A O 1
ATOM 2462 N N . ASN A 1 321 ? -25.845 24.974 -8.086 1.00 19.76 321 ASN A N 1
ATOM 2463 C CA . ASN A 1 321 ? -25.989 24.419 -6.744 1.00 21.36 321 ASN A CA 1
ATOM 2464 C C . ASN A 1 321 ? -24.783 24.801 -5.885 1.00 22.00 321 ASN A C 1
ATOM 2465 O O . ASN A 1 321 ? -24.918 25.194 -4.717 1.00 22.55 321 ASN A O 1
ATOM 2470 N N . PHE A 1 322 ? -23.596 24.708 -6.471 1.00 21.10 322 PHE A N 1
ATOM 2471 C CA . PHE A 1 322 ? -22.392 25.085 -5.743 1.00 20.64 322 PHE A CA 1
ATOM 2472 C C . PHE A 1 322 ? -22.213 26.601 -5.669 1.00 23.01 322 PHE A C 1
ATOM 2473 O O . PHE A 1 322 ? -21.676 27.114 -4.689 1.00 24.22 322 PHE A O 1
ATOM 2481 N N . ALA A 1 323 ? -22.680 27.325 -6.681 1.00 22.43 323 ALA A N 1
ATOM 2482 C CA . ALA A 1 323 ? -22.602 28.785 -6.650 1.00 23.12 323 ALA A CA 1
ATOM 2483 C C . ALA A 1 323 ? -23.374 29.355 -5.463 1.00 24.48 323 ALA A C 1
ATOM 2484 O O . ALA A 1 323 ? -22.950 30.338 -4.850 1.00 22.58 323 ALA A O 1
ATOM 2486 N N . VAL A 1 324 ? -24.499 28.725 -5.133 1.00 22.08 324 VAL A N 1
ATOM 2487 C CA . VAL A 1 324 ? -25.296 29.133 -3.973 1.00 21.29 324 VAL A CA 1
ATOM 2488 C C . VAL A 1 324 ? -24.466 29.093 -2.677 1.00 22.09 324 VAL A C 1
ATOM 2489 O O . VAL A 1 324 ? -24.686 29.902 -1.766 1.00 22.99 324 VAL A O 1
ATOM 2493 N N . ASP A 1 325 ? -23.488 28.185 -2.606 1.00 20.60 325 ASP A N 1
ATOM 2494 C CA . ASP A 1 325 ? -22.624 28.073 -1.426 1.00 21.09 325 ASP A CA 1
ATOM 2495 C C . ASP A 1 325 ? -21.741 29.298 -1.222 1.00 23.19 325 ASP A C 1
ATOM 2496 O O . ASP A 1 325 ? -21.222 29.509 -0.127 1.00 25.98 325 ASP A O 1
ATOM 2501 N N . LEU A 1 326 ? -21.541 30.101 -2.261 1.00 23.42 326 LEU A N 1
ATOM 2502 C CA . LEU A 1 326 ? -20.724 31.303 -2.110 1.00 26.00 326 LEU A CA 1
ATOM 2503 C C . LEU A 1 326 ? -21.354 32.291 -1.127 1.00 24.68 326 LEU A C 1
ATOM 2504 O O . LEU A 1 326 ? -20.654 33.134 -0.557 1.00 24.46 326 LEU A O 1
ATOM 2509 N N . LYS A 1 327 ? -22.665 32.171 -0.913 1.00 23.28 327 LYS A N 1
ATOM 2510 C CA . LYS A 1 327 ? -23.344 32.982 0.097 1.00 23.46 327 LYS A CA 1
ATOM 2511 C C . LYS A 1 327 ? -22.744 32.752 1.480 1.00 27.16 327 LYS A C 1
ATOM 2512 O O . LYS A 1 327 ? -22.643 33.685 2.280 1.00 24.62 327 LYS A O 1
ATOM 2518 N N . ASP A 1 328 ? -22.334 31.515 1.759 1.00 25.58 328 ASP A N 1
ATOM 2519 C CA . ASP A 1 328 ? -21.680 31.193 3.038 1.00 27.93 328 ASP A CA 1
ATOM 2520 C C . ASP A 1 328 ? -20.284 31.775 3.146 1.00 32.69 328 ASP A C 1
ATOM 2521 O O . ASP A 1 328 ? -19.858 32.203 4.225 1.00 32.89 328 ASP A O 1
ATOM 2526 N N . LEU A 1 329 ? -19.555 31.750 2.038 1.00 31.29 329 LEU A N 1
ATOM 2527 C CA . LEU A 1 329 ? -18.193 32.255 1.998 1.00 32.06 329 LEU A CA 1
ATOM 2528 C C . LEU A 1 329 ? -18.204 33.759 2.245 1.00 31.02 329 LEU A C 1
ATOM 2529 O O . LEU A 1 329 ? -17.423 34.272 3.047 1.00 33.41 329 LEU A O 1
ATOM 2534 N N . LEU A 1 330 ? -19.107 34.460 1.566 1.00 27.07 330 LEU A N 1
ATOM 2535 C CA . LEU A 1 330 ? -19.167 35.915 1.658 1.00 28.85 330 LEU A CA 1
ATOM 2536 C C . LEU A 1 330 ? -19.971 36.374 2.869 1.00 27.35 330 LEU A C 1
ATOM 2537 O O . LEU A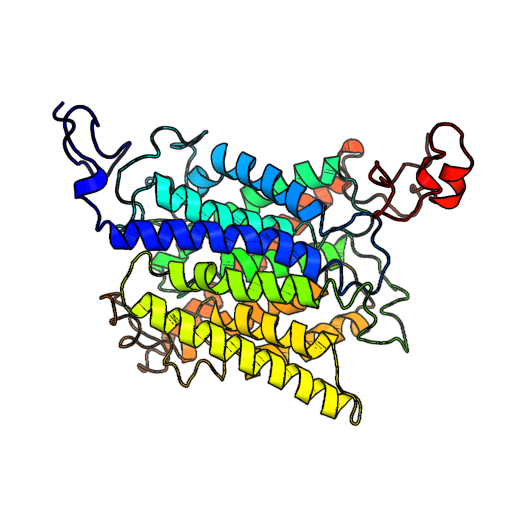 1 330 ? -19.860 37.526 3.289 1.00 27.66 330 LEU A O 1
ATOM 2542 N N . GLN A 1 331 ? -20.785 35.470 3.408 1.00 24.24 331 GLN A N 1
ATOM 2543 C CA . GLN A 1 331 ? -21.745 35.792 4.471 1.00 24.81 331 GLN A CA 1
ATOM 2544 C C . GLN A 1 331 ? -22.711 36.892 4.046 1.00 23.09 331 GLN A C 1
ATOM 2545 O O . GLN A 1 331 ? -23.023 37.807 4.810 1.00 23.88 331 GLN A O 1
ATOM 2551 N N . ILE A 1 332 ? -23.182 36.780 2.808 1.00 21.25 332 ILE A N 1
ATOM 2552 C CA . ILE A 1 332 ? -24.172 37.695 2.260 1.00 21.67 332 ILE A CA 1
ATOM 2553 C C . ILE A 1 332 ? -25.313 36.875 1.680 1.00 21.96 332 ILE A C 1
ATOM 2554 O O . ILE A 1 332 ? -25.076 35.935 0.916 1.00 21.95 332 ILE A O 1
ATOM 2559 N N . ASP A 1 333 ? -26.547 37.226 2.043 1.00 19.66 333 ASP A N 1
ATOM 2560 C CA . ASP A 1 333 ? -27.735 36.585 1.472 1.00 19.64 333 ASP A CA 1
ATOM 2561 C C . ASP A 1 333 ? -28.427 37.430 0.401 1.00 19.53 333 ASP A C 1
ATOM 2562 O O . ASP A 1 333 ? -28.842 36.898 -0.638 1.00 19.28 333 ASP A O 1
ATOM 2567 N N . ASP A 1 334 ? -28.553 38.731 0.658 1.00 21.45 334 ASP A N 1
ATOM 2568 C CA . ASP A 1 334 ? -29.366 39.615 -0.181 1.00 21.37 334 ASP A CA 1
ATOM 2569 C C . ASP A 1 334 ? -28.875 39.637 -1.622 1.00 19.38 334 ASP A C 1
ATOM 2570 O O . ASP A 1 334 ? -27.692 39.877 -1.866 1.00 20.44 334 ASP A O 1
ATOM 2575 N N . GLY A 1 335 ? -29.785 39.369 -2.560 1.00 16.97 335 GLY A N 1
ATOM 2576 C CA . GLY A 1 335 ? -29.493 39.430 -3.986 1.00 18.94 335 GLY A CA 1
ATOM 2577 C C . GLY A 1 335 ? -28.812 38.208 -4.572 1.00 17.20 335 GLY A C 1
ATOM 2578 O O . GLY A 1 335 ? -28.734 38.060 -5.799 1.00 18.36 335 GLY A O 1
ATOM 2579 N N . MET A 1 336 ? -28.329 37.315 -3.717 1.00 18.73 336 MET A N 1
ATOM 2580 C CA . MET A 1 336 ? -27.418 36.265 -4.164 1.00 16.99 336 MET A CA 1
ATOM 2581 C C . MET A 1 336 ? -28.096 35.098 -4.886 1.00 18.05 336 MET A C 1
ATOM 2582 O O . MET A 1 336 ? -27.491 34.480 -5.762 1.00 18.30 336 MET A O 1
ATOM 2587 N N . ASP A 1 337 ? -29.344 34.794 -4.538 1.00 17.17 337 ASP A N 1
ATOM 2588 C CA . ASP A 1 337 ? -30.074 33.747 -5.255 1.00 16.88 337 ASP A CA 1
ATOM 2589 C C . ASP A 1 337 ? -30.284 34.105 -6.720 1.00 17.93 337 ASP A C 1
ATOM 2590 O O . ASP A 1 337 ? -30.123 33.252 -7.590 1.00 18.03 337 ASP A O 1
ATOM 2595 N N . VAL A 1 338 ? -30.637 35.362 -6.989 1.00 15.56 338 VAL A N 1
ATOM 2596 C CA . VAL A 1 338 ? -30.822 35.805 -8.368 1.00 14.68 338 VAL A CA 1
ATOM 2597 C C . VAL A 1 338 ? -29.497 35.720 -9.126 1.00 16.27 338 VAL A C 1
ATOM 2598 O O . VAL A 1 338 ? -29.465 35.257 -10.272 1.00 16.18 338 VAL A O 1
ATOM 2602 N N . TRP A 1 339 ? -28.396 36.123 -8.501 1.00 16.01 339 TRP A N 1
ATOM 2603 C CA . TRP A 1 339 ? -27.095 35.979 -9.150 1.00 15.70 339 TRP A CA 1
ATOM 2604 C C . TRP A 1 339 ? -26.777 34.511 -9.444 1.00 17.66 339 TRP A C 1
ATOM 2605 O O . TRP A 1 339 ? -26.348 34.169 -10.543 1.00 18.09 339 TRP A O 1
ATOM 2616 N N . ALA A 1 340 ? -26.965 33.642 -8.457 1.00 19.22 340 ALA A N 1
ATOM 2617 C CA . ALA A 1 340 ? -26.619 32.235 -8.627 1.00 18.70 340 ALA A CA 1
ATOM 2618 C C . ALA A 1 340 ? -27.399 31.559 -9.756 1.00 19.96 340 ALA A C 1
ATOM 2619 O O . ALA A 1 340 ? -26.812 30.886 -10.606 1.00 25.48 340 ALA A O 1
ATOM 2621 N N . LEU A 1 341 ? -28.710 31.746 -9.785 1.00 17.24 341 LEU A N 1
ATOM 2622 C CA . LEU A 1 341 ? -29.517 31.093 -10.816 1.00 15.94 341 LEU A CA 1
ATOM 2623 C C . LEU A 1 341 ? -29.401 31.778 -12.179 1.00 18.71 341 LEU A C 1
ATOM 2624 O O . LEU A 1 341 ? -29.140 31.120 -13.190 1.00 20.70 341 LEU A O 1
ATOM 2629 N N . HIS A 1 342 ? -29.591 33.094 -12.217 1.00 15.70 342 HIS A N 1
ATOM 2630 C CA . HIS A 1 342 ? -29.643 33.807 -13.501 1.00 15.72 342 HIS A CA 1
ATOM 2631 C C . HIS A 1 342 ? -28.282 34.241 -14.023 1.00 18.37 342 HIS A C 1
ATOM 2632 O O . HIS A 1 342 ? -28.009 34.101 -15.224 1.00 19.17 342 HIS A O 1
ATOM 2639 N N . GLY A 1 343 ? -27.414 34.740 -13.147 1.00 17.06 343 GLY A N 1
ATOM 2640 C CA . GLY A 1 343 ? -26.078 35.133 -13.566 1.00 18.42 343 GLY A CA 1
ATOM 2641 C C . GLY A 1 343 ? -25.211 33.940 -13.930 1.00 20.21 343 GLY A C 1
ATOM 2642 O O . GLY A 1 343 ? -24.672 33.859 -15.038 1.00 20.38 343 GLY A O 1
ATOM 2643 N N . VAL A 1 344 ? -25.064 33.010 -12.993 1.00 18.78 344 VAL A N 1
ATOM 2644 C CA . VAL A 1 344 ? -24.229 31.836 -13.222 1.00 18.89 344 VAL A CA 1
ATOM 2645 C C . VAL A 1 344 ? -24.882 30.891 -14.238 1.00 19.37 344 VAL A C 1
ATOM 2646 O O . VAL A 1 344 ? -24.213 30.405 -15.158 1.00 19.89 344 VAL A O 1
ATOM 2650 N N . GLY A 1 345 ? -26.183 30.650 -14.086 1.00 17.98 345 GLY A N 1
ATOM 2651 C CA . GLY A 1 345 ? -26.903 29.797 -15.017 1.00 18.86 345 GLY A CA 1
ATOM 2652 C C . GLY A 1 345 ? -26.843 30.365 -16.415 1.00 18.91 345 GLY A C 1
ATOM 2653 O O . GLY A 1 345 ? -26.660 29.616 -17.382 1.00 19.85 345 GLY A O 1
ATOM 2654 N N . GLY A 1 346 ? -26.999 31.681 -16.531 1.00 17.12 346 GLY A N 1
ATOM 2655 C CA . GLY A 1 346 ? -26.947 32.336 -17.836 1.00 16.75 346 GLY A CA 1
ATOM 2656 C C . GLY A 1 346 ? -25.564 32.258 -18.464 1.00 19.90 346 GLY A C 1
ATOM 2657 O O . GLY A 1 346 ? -25.436 32.006 -19.668 1.00 19.75 346 GLY A O 1
ATOM 2658 N N . PHE A 1 347 ? -24.523 32.471 -17.667 1.00 18.25 347 PHE A N 1
ATOM 2659 C CA . PHE A 1 347 ? -23.156 32.364 -18.167 1.00 18.27 347 PHE A CA 1
ATOM 2660 C C . PHE A 1 347 ? -22.870 30.946 -18.674 1.00 21.20 347 PHE A C 1
ATOM 2661 O O . PHE A 1 347 ? -22.323 30.755 -19.770 1.00 21.72 347 PHE A O 1
ATOM 2669 N N . VAL A 1 348 ? -23.244 29.951 -17.878 1.00 19.54 348 VAL A N 1
ATOM 2670 C CA . VAL A 1 348 ? -22.986 28.555 -18.230 1.00 19.79 348 VAL A CA 1
ATOM 2671 C C . VAL A 1 348 ? -23.733 28.162 -19.506 1.00 19.06 348 VAL A C 1
ATOM 2672 O O . VAL A 1 348 ? -23.157 27.564 -20.415 1.00 19.52 348 VAL A O 1
ATOM 2676 N N . GLY A 1 349 ? -25.006 28.525 -19.584 1.00 17.28 349 GLY A N 1
ATOM 2677 C CA . GLY A 1 349 ? -25.789 28.214 -20.765 1.00 17.53 349 GLY A CA 1
ATOM 2678 C C . GLY A 1 349 ? -25.228 28.878 -22.003 1.00 19.58 349 GLY A C 1
ATOM 2679 O O . GLY A 1 349 ? -25.157 28.268 -23.079 1.00 18.50 349 GLY A O 1
ATOM 2680 N N . ASN A 1 350 ? -24.828 30.137 -21.866 1.00 17.45 350 ASN A N 1
ATOM 2681 C CA . ASN A 1 350 ? -24.270 30.847 -23.011 1.00 19.95 350 ASN A CA 1
ATOM 2682 C C . ASN A 1 350 ? -22.988 30.196 -23.508 1.00 20.58 350 ASN A C 1
ATOM 2683 O O . ASN A 1 350 ? -22.764 30.073 -24.712 1.00 19.89 350 ASN A O 1
ATOM 2688 N N . PHE A 1 351 ? -22.139 29.782 -22.575 1.00 20.02 351 PHE A N 1
ATOM 2689 C CA . PHE A 1 351 ? -20.882 29.130 -22.907 1.00 19.59 351 PHE A CA 1
ATOM 2690 C C . PHE A 1 351 ? -21.156 27.815 -23.634 1.00 19.60 351 PHE A C 1
ATOM 2691 O O . PHE A 1 351 ? -20.589 27.554 -24.702 1.00 20.84 351 PHE A O 1
ATOM 2699 N N . MET A 1 352 ? -22.049 27.001 -23.082 1.00 20.15 352 MET A N 1
ATOM 2700 C CA A MET A 1 352 ? -22.345 25.690 -23.659 0.36 20.79 352 MET A CA 1
ATOM 2701 C CA B MET A 1 352 ? -22.324 25.697 -23.674 0.64 20.41 352 MET A CA 1
ATOM 2702 C C . MET A 1 352 ? -23.016 25.778 -25.028 1.00 19.92 352 MET A C 1
ATOM 2703 O O . MET A 1 352 ? -22.904 24.857 -25.829 1.00 20.61 352 MET A O 1
ATOM 2712 N N . THR A 1 353 ? -23.706 26.884 -25.289 1.00 18.37 353 THR A N 1
ATOM 2713 C CA . THR A 1 353 ? -24.288 27.102 -26.621 1.00 16.94 353 THR A CA 1
ATOM 2714 C C . THR A 1 353 ? -23.185 27.100 -27.689 1.00 19.21 353 THR A C 1
ATOM 2715 O O . THR A 1 353 ? -23.397 26.621 -28.813 1.00 19.88 353 THR A O 1
ATOM 2719 N N . GLY A 1 354 ? -21.996 27.604 -27.352 1.00 18.48 354 GLY A N 1
ATOM 2720 C CA . GLY A 1 354 ? -20.887 27.594 -28.295 1.00 18.07 354 GLY A CA 1
ATOM 2721 C C . GLY A 1 354 ? -20.379 26.190 -28.591 1.00 21.23 354 GLY A C 1
ATOM 2722 O O . GLY A 1 354 ? -19.795 25.939 -29.650 1.00 24.07 354 GLY A O 1
ATOM 2723 N N . LEU A 1 355 ? -20.585 25.275 -27.647 1.00 21.53 355 LEU A N 1
ATOM 2724 C CA . LEU A 1 355 ? -20.198 23.882 -27.829 1.00 21.32 355 LEU A CA 1
ATOM 2725 C C . LEU A 1 355 ? -21.218 23.114 -28.663 1.00 20.78 355 LEU A C 1
ATOM 2726 O O . LEU A 1 355 ? -20.847 22.368 -29.577 1.00 23.44 355 LEU A O 1
ATOM 2731 N N . PHE A 1 356 ? -22.499 23.306 -28.362 1.00 19.77 356 PHE A N 1
ATOM 2732 C CA . PHE A 1 356 ? -23.535 22.409 -28.871 1.00 20.25 356 PHE A CA 1
ATOM 2733 C C . PHE A 1 356 ? -24.410 22.933 -30.006 1.00 21.23 356 PHE A C 1
ATOM 2734 O O . PHE A 1 356 ? -25.201 22.167 -30.567 1.00 20.68 356 PHE A O 1
ATOM 2742 N N . ALA A 1 357 ? -24.280 24.210 -30.355 1.00 20.86 357 ALA A N 1
ATOM 2743 C CA . ALA A 1 357 ? -25.085 24.755 -31.456 1.00 18.66 357 ALA A CA 1
ATOM 2744 C C . ALA A 1 357 ? -24.799 24.018 -32.750 1.00 19.76 357 ALA A C 1
ATOM 2745 O O . ALA A 1 357 ? -23.654 23.688 -33.060 1.00 20.89 357 ALA A O 1
ATOM 2747 N N . ALA A 1 358 ? -25.862 23.764 -33.500 1.00 17.35 358 ALA A N 1
ATOM 2748 C CA . ALA A 1 358 ? -25.750 22.999 -34.741 1.00 17.33 358 ALA A CA 1
ATOM 2749 C C . ALA A 1 358 ? -26.471 23.691 -35.886 1.00 19.86 358 ALA A C 1
ATOM 2750 O O . ALA A 1 358 ? -27.643 24.069 -35.765 1.00 19.26 358 ALA A O 1
ATOM 2752 N N . ASP A 1 359 ? -25.774 23.828 -37.012 1.00 20.24 359 ASP A N 1
ATOM 2753 C CA . ASP A 1 359 ? -26.380 24.452 -38.191 1.00 20.45 359 ASP A CA 1
ATOM 2754 C C . ASP A 1 359 ? -27.664 23.758 -38.661 1.00 19.51 359 ASP A C 1
ATOM 2755 O O . ASP A 1 359 ? -28.591 24.423 -39.130 1.00 19.40 359 ASP A O 1
ATOM 2760 N N . TYR A 1 360 ? -27.730 22.435 -38.521 1.00 18.26 360 TYR A N 1
ATOM 2761 C CA . TYR A 1 360 ? -28.911 21.691 -38.959 1.00 18.35 360 TYR A CA 1
ATOM 2762 C C . TYR A 1 360 ? -30.137 21.897 -38.073 1.00 18.35 360 TYR A C 1
ATOM 2763 O O . TYR A 1 360 ? -31.262 21.657 -38.508 1.00 20.81 360 TYR A O 1
ATOM 2772 N N . VAL A 1 361 ? -29.930 22.335 -36.833 1.00 17.23 361 VAL A N 1
ATOM 2773 C CA . VAL A 1 361 ? -31.059 22.674 -35.970 1.00 17.41 361 VAL A CA 1
ATOM 2774 C C . VAL A 1 361 ? -31.589 24.060 -36.337 1.00 17.25 361 VAL A C 1
ATOM 2775 O O . VAL A 1 361 ? -32.797 24.247 -36.507 1.00 16.58 361 VAL A O 1
ATOM 2779 N N . ALA A 1 362 ? -30.686 25.030 -36.478 1.00 16.92 362 ALA A N 1
ATOM 2780 C CA . ALA A 1 362 ? -31.124 26.365 -36.869 1.00 16.84 362 ALA A CA 1
ATOM 2781 C C . ALA A 1 362 ? -31.859 26.325 -38.214 1.00 15.72 362 ALA A C 1
ATOM 2782 O O . ALA A 1 362 ? -32.846 27.037 -38.421 1.00 16.84 362 ALA A O 1
ATOM 2784 N N . MET A 1 363 ? -31.397 25.456 -39.113 1.00 17.10 363 MET A N 1
ATOM 2785 C CA A MET A 1 363 ? -31.931 25.367 -40.471 0.48 16.36 363 MET A CA 1
ATOM 2786 C CA B MET A 1 363 ? -31.943 25.405 -40.463 0.52 16.23 363 MET A CA 1
ATOM 2787 C C . MET A 1 363 ? -33.358 24.813 -40.527 1.00 16.00 363 MET A C 1
ATOM 2788 O O . MET A 1 363 ? -33.997 24.832 -41.575 1.00 17.90 363 MET A O 1
ATOM 2797 N N . ILE A 1 364 ? -33.864 24.314 -39.401 1.00 16.93 364 ILE A N 1
ATOM 2798 C CA . ILE A 1 364 ? -35.234 23.790 -39.374 1.00 15.82 364 ILE A CA 1
ATOM 2799 C C . ILE A 1 364 ? -36.253 24.826 -39.886 1.00 16.18 364 ILE A C 1
ATOM 2800 O O . ILE A 1 364 ? -37.254 24.459 -40.512 1.00 18.85 364 ILE A O 1
ATOM 2805 N N . ASP A 1 365 ? -35.988 26.114 -39.646 1.00 17.08 365 ASP A N 1
ATOM 2806 C CA . ASP A 1 365 ? -36.831 27.180 -40.197 1.00 14.91 365 ASP A CA 1
ATOM 2807 C C . ASP A 1 365 ? -36.059 28.105 -41.136 1.00 18.45 365 ASP A C 1
ATOM 2808 O O . ASP A 1 365 ? -36.474 29.244 -41.372 1.00 19.73 365 ASP A O 1
ATOM 2813 N N . GLY A 1 366 ? -34.934 27.621 -41.671 1.00 16.23 366 GLY A N 1
ATOM 2814 C CA . GLY A 1 366 ? -34.151 28.409 -42.611 1.00 17.61 366 GLY A CA 1
ATOM 2815 C C . GLY A 1 366 ? -33.175 29.390 -41.994 1.00 18.71 366 GLY A C 1
ATOM 2816 O O . GLY A 1 366 ? -32.564 30.187 -42.711 1.00 22.14 366 GLY A O 1
ATOM 2817 N N . THR A 1 367 ? -33.018 29.343 -40.677 1.00 17.53 367 THR A N 1
ATOM 2818 C CA . THR A 1 367 ? -32.069 30.224 -40.004 1.00 19.35 367 THR A CA 1
ATOM 2819 C C . THR A 1 367 ? -30.649 29.752 -40.279 1.00 20.53 367 THR A C 1
ATOM 2820 O O . THR A 1 367 ? -30.339 28.575 -40.102 1.00 19.65 367 THR A O 1
ATOM 2824 N N . GLU A 1 368 ? -29.803 30.670 -40.741 1.00 21.69 368 GLU A N 1
ATOM 2825 C CA . GLU A 1 368 ? -28.439 30.335 -41.137 1.00 21.46 368 GLU A CA 1
ATOM 2826 C C . GLU A 1 368 ? -27.421 30.722 -40.068 1.00 26.27 368 GLU A C 1
ATOM 2827 O O . GLU A 1 368 ? -27.284 31.900 -39.731 1.00 26.23 368 GLU A O 1
ATOM 2833 N N . ILE A 1 369 ? -26.734 29.722 -39.516 1.00 22.91 369 ILE A N 1
ATOM 2834 C CA . ILE A 1 369 ? -25.625 29.961 -38.585 1.00 22.27 369 ILE A CA 1
ATOM 2835 C C . ILE A 1 369 ? -24.426 29.081 -38.953 1.00 23.56 369 ILE A C 1
ATOM 2836 O O . ILE A 1 369 ? -24.574 28.049 -39.610 1.00 24.47 369 ILE A O 1
ATOM 2841 N N . ASP A 1 370 ? -23.231 29.491 -38.532 1.00 23.30 370 ASP A N 1
ATOM 2842 C CA . ASP A 1 370 ? -22.042 28.674 -38.736 1.00 25.27 370 ASP A CA 1
ATOM 2843 C C . ASP A 1 370 ? -22.021 27.471 -37.799 1.00 22.55 370 ASP A C 1
ATOM 2844 O O . ASP A 1 370 ? -21.412 26.442 -38.105 1.00 27.37 370 ASP A O 1
ATOM 2849 N N . GLY A 1 371 ? -22.688 27.605 -36.654 1.00 22.52 371 GLY A N 1
ATOM 2850 C CA . GLY A 1 371 ? -22.770 26.518 -35.696 1.00 26.40 371 GLY A CA 1
ATOM 2851 C C . GLY A 1 371 ? -21.722 26.610 -34.607 1.00 23.57 371 GLY A C 1
ATOM 2852 O O . GLY A 1 371 ? -20.954 27.567 -34.548 1.00 24.86 371 GLY A O 1
ATOM 2853 N N . GLY A 1 372 ? -21.695 25.609 -33.737 1.00 21.25 372 GLY A N 1
ATOM 2854 C CA . GLY A 1 372 ? -20.727 25.576 -32.663 1.00 23.14 372 GLY A CA 1
ATOM 2855 C C . GLY A 1 372 ? -19.708 24.478 -32.874 1.00 24.02 372 GLY A C 1
ATOM 2856 O O . GLY A 1 372 ? -19.404 24.119 -34.010 1.00 23.77 372 GLY A O 1
ATOM 2857 N N . TRP A 1 373 ? -19.175 23.942 -31.783 1.00 24.56 373 TRP A N 1
ATOM 2858 C CA . TRP A 1 373 ? -18.209 22.850 -31.868 1.00 26.91 373 TRP A CA 1
ATOM 2859 C C . TRP A 1 373 ? -18.808 21.599 -32.507 1.00 28.72 373 TRP A C 1
ATOM 2860 O O . TRP A 1 373 ? -18.080 20.772 -33.052 1.00 30.50 373 TRP A O 1
ATOM 2871 N N . MET A 1 374 ? -20.132 21.464 -32.451 1.00 28.85 374 MET A N 1
ATOM 2872 C CA . MET A 1 374 ? -20.813 20.366 -33.142 1.00 29.42 374 MET A CA 1
ATOM 2873 C C . MET A 1 374 ? -20.539 20.399 -34.644 1.00 32.93 374 MET A C 1
ATOM 2874 O O . MET A 1 374 ? -20.593 19.366 -35.310 1.00 35.17 374 MET A O 1
ATOM 2879 N N . ASN A 1 375 ? -20.265 21.591 -35.172 1.00 24.20 375 ASN A N 1
ATOM 2880 C CA . ASN A 1 375 ? -19.904 21.756 -36.586 1.00 25.76 375 ASN A CA 1
ATOM 2881 C C . ASN A 1 375 ? -18.424 22.069 -36.799 1.00 30.06 375 ASN A C 1
ATOM 2882 O O . ASN A 1 375 ? -18.033 22.547 -37.868 1.00 34.46 375 ASN A O 1
ATOM 2887 N N . HIS A 1 376 ? -17.610 21.800 -35.785 1.00 28.92 376 HIS A N 1
ATOM 2888 C CA . HIS A 1 376 ? -16.188 22.150 -35.788 1.00 27.10 376 HIS A CA 1
ATOM 2889 C C . HIS A 1 376 ? -15.936 23.644 -35.991 1.00 32.40 376 HIS A C 1
ATOM 2890 O O . HIS A 1 376 ? -14.874 24.041 -36.482 1.00 34.40 376 HIS A O 1
ATOM 2897 N N . HIS A 1 377 ? -16.911 24.472 -35.621 1.00 29.49 377 HIS A N 1
ATOM 2898 C CA . HIS A 1 377 ? -16.710 25.914 -35.646 1.00 27.95 377 HIS A CA 1
ATOM 2899 C C . HIS A 1 377 ? -16.136 26.341 -34.296 1.00 28.25 377 HIS A C 1
ATOM 2900 O O . HIS A 1 377 ? -16.862 26.817 -33.419 1.00 26.69 377 HIS A O 1
ATOM 2907 N N . TRP A 1 378 ? -14.827 26.157 -34.135 1.00 31.31 378 TRP A N 1
ATOM 2908 C CA . TRP A 1 378 ? -14.184 26.316 -32.835 1.00 31.46 378 TRP A CA 1
ATOM 2909 C C . TRP A 1 378 ? -14.286 27.740 -32.309 1.00 30.14 378 TRP A C 1
ATOM 2910 O O . TRP A 1 378 ? -14.470 27.955 -31.110 1.00 31.57 378 TRP A O 1
ATOM 2921 N N . LYS A 1 379 ? -14.188 28.705 -33.219 1.00 29.91 379 LYS A N 1
ATOM 2922 C CA . LYS A 1 379 ? -14.232 30.122 -32.858 1.00 29.52 379 LYS A CA 1
ATOM 2923 C C . LYS A 1 379 ? -15.540 30.560 -32.194 1.00 27.10 379 LYS A C 1
ATOM 2924 O O . LYS A 1 379 ? -15.586 31.614 -31.558 1.00 27.79 379 LYS A O 1
ATOM 2930 N N . GLN A 1 380 ? -16.602 29.771 -32.339 1.00 24.08 380 GLN A N 1
ATOM 2931 C CA . GLN A 1 380 ? -17.887 30.139 -31.738 1.00 21.01 380 GLN A CA 1
ATOM 2932 C C . GLN A 1 380 ? -17.786 30.302 -30.228 1.00 23.28 380 GLN A C 1
ATOM 2933 O O . GLN A 1 380 ? -18.464 31.150 -29.641 1.00 23.32 380 GLN A O 1
ATOM 2939 N N . LEU A 1 381 ? -16.948 29.494 -29.589 1.00 23.17 381 LEU A N 1
ATOM 2940 C CA . LEU A 1 381 ? -16.860 29.549 -28.133 1.00 25.74 381 LEU A CA 1
ATOM 2941 C C . LEU A 1 381 ? -16.320 30.910 -27.679 1.00 26.59 381 LEU A C 1
ATOM 2942 O O . LEU A 1 381 ? -16.790 31.467 -26.685 1.00 25.66 381 LEU A O 1
ATOM 2947 N N . GLY A 1 382 ? -15.365 31.455 -28.427 1.00 27.82 382 GLY A N 1
ATOM 2948 C CA . GLY A 1 382 ? -14.838 32.781 -28.148 1.00 27.51 382 GLY A CA 1
ATOM 2949 C C . GLY A 1 382 ? -15.872 33.883 -28.311 1.00 26.37 382 GLY A C 1
ATOM 2950 O O . GLY A 1 382 ? -15.904 34.834 -27.528 1.00 27.15 382 GLY A O 1
ATOM 2951 N N . TYR A 1 383 ? -16.729 33.763 -29.322 1.00 23.05 383 TYR A N 1
ATOM 2952 C CA . TYR A 1 383 ? -17.815 34.729 -29.502 1.00 24.22 383 TYR A CA 1
ATOM 2953 C C . TYR A 1 383 ? -18.765 34.691 -28.307 1.00 23.84 383 TYR A C 1
ATOM 2954 O O . TYR A 1 383 ? -19.203 35.738 -27.824 1.00 23.91 383 TYR A O 1
ATOM 2963 N N . GLN A 1 384 ? -19.097 33.487 -27.840 1.00 20.91 384 GLN A N 1
ATOM 2964 C CA . GLN A 1 384 ? -19.954 33.352 -26.659 1.00 21.85 384 GLN A CA 1
ATOM 2965 C C . GLN A 1 384 ? -19.330 34.035 -25.447 1.00 21.31 384 GLN A C 1
ATOM 2966 O O . GLN A 1 384 ? -20.018 34.747 -24.712 1.00 23.57 384 GLN A O 1
ATOM 2972 N N . LEU A 1 385 ? -18.037 33.811 -25.236 1.00 23.79 385 LEU A N 1
ATOM 2973 C CA . LEU A 1 385 ? -17.347 34.391 -24.086 1.00 25.75 385 LEU A CA 1
ATOM 2974 C C . LEU A 1 385 ? -17.279 35.915 -24.171 1.00 24.71 385 LEU A C 1
ATOM 2975 O O . LEU A 1 385 ? -17.398 36.602 -23.155 1.00 26.52 385 LEU A O 1
ATOM 2980 N N . ALA A 1 386 ? -17.091 36.443 -25.376 1.00 25.88 386 ALA A N 1
ATOM 2981 C CA . ALA A 1 386 ? -17.089 37.889 -25.576 1.00 27.67 386 ALA A CA 1
ATOM 2982 C C . ALA A 1 386 ? -18.418 38.481 -25.136 1.00 29.74 386 ALA A C 1
ATOM 2983 O O . ALA A 1 386 ? -18.457 39.493 -24.436 1.00 28.14 386 ALA A O 1
ATOM 2985 N N . GLY A 1 387 ? -19.507 37.840 -25.546 1.00 24.24 387 GLY A N 1
ATOM 2986 C CA . GLY A 1 387 ? -20.829 38.265 -25.132 1.00 22.31 387 GLY A CA 1
ATOM 2987 C C . GLY A 1 387 ? -21.052 38.198 -23.633 1.00 24.19 387 GLY A C 1
ATOM 2988 O O . GLY A 1 387 ? -21.502 39.169 -23.027 1.00 25.70 387 GLY A O 1
ATOM 2989 N N . SER A 1 388 ? -20.749 37.056 -23.031 1.00 22.40 388 SER A N 1
ATOM 2990 C CA A SER A 1 388 ? -20.960 36.877 -21.593 0.66 21.45 388 SER A CA 1
ATOM 2991 C CA B SER A 1 388 ? -20.984 36.896 -21.601 0.34 21.27 388 SER A CA 1
ATOM 2992 C C . SER A 1 388 ? -20.138 37.856 -20.765 1.00 22.46 388 SER A C 1
ATOM 2993 O O . SER A 1 388 ? -20.615 38.390 -19.760 1.00 23.02 388 SER A O 1
ATOM 2998 N N . CYS A 1 389 ? -18.893 38.084 -21.169 1.00 24.05 389 CYS A N 1
ATOM 2999 C CA . CYS A 1 389 ? -18.043 39.005 -20.418 1.00 24.38 389 CYS A CA 1
ATOM 3000 C C . CYS A 1 389 ? -18.510 40.457 -20.550 1.00 26.62 389 CYS A C 1
ATOM 3001 O O . CYS A 1 389 ? -18.495 41.208 -19.579 1.00 25.29 389 CYS A O 1
ATOM 3004 N N . ALA A 1 390 ? -18.932 40.848 -21.747 1.00 24.45 390 ALA A N 1
ATOM 3005 C CA . ALA A 1 390 ? -19.436 42.200 -21.962 1.00 26.88 390 ALA A CA 1
ATOM 3006 C C . ALA A 1 390 ? -20.712 42.459 -21.162 1.00 23.26 390 ALA A C 1
ATOM 3007 O O . ALA A 1 390 ? -20.860 43.512 -20.541 1.00 24.26 390 ALA A O 1
ATOM 3009 N N . VAL A 1 391 ? -21.637 41.505 -21.183 1.00 21.21 391 VAL A N 1
ATOM 3010 C CA . VAL A 1 391 ? -22.871 41.640 -20.418 1.00 19.24 391 VAL A CA 1
ATOM 3011 C C . VAL A 1 391 ? -22.588 41.752 -18.921 1.00 20.65 391 VAL A C 1
ATOM 3012 O O . VAL A 1 391 ? -23.103 42.643 -18.245 1.00 21.77 391 VAL A O 1
ATOM 3016 N N . ALA A 1 392 ? -21.768 40.844 -18.403 1.00 21.38 392 ALA A N 1
ATOM 3017 C CA . ALA A 1 392 ? -21.456 40.852 -16.977 1.00 21.16 392 ALA A CA 1
ATOM 3018 C C . ALA A 1 392 ? -20.793 42.162 -16.575 1.00 22.84 392 ALA A C 1
ATOM 3019 O O . ALA A 1 392 ? -21.150 42.760 -15.555 1.00 22.64 392 ALA A O 1
ATOM 3021 N N . ALA A 1 393 ? -19.823 42.607 -17.367 1.00 21.99 393 ALA A N 1
ATOM 3022 C CA . ALA A 1 393 ? -19.094 43.838 -17.065 1.00 22.19 393 ALA A CA 1
ATOM 3023 C C . ALA A 1 393 ? -19.998 45.074 -17.087 1.00 24.79 393 ALA A C 1
ATOM 3024 O O . ALA A 1 393 ? -19.957 45.896 -16.175 1.00 24.34 393 ALA A O 1
ATOM 3026 N N . TRP A 1 394 ? -20.811 45.212 -18.129 1.00 22.68 394 TRP A N 1
ATOM 3027 C CA . TRP A 1 394 ? -21.681 46.379 -18.234 1.00 21.61 394 TRP A CA 1
ATOM 3028 C C . TRP A 1 394 ? -22.719 46.367 -17.118 1.00 21.60 394 TRP A C 1
ATOM 3029 O O . TRP A 1 394 ? -22.916 47.369 -16.432 1.00 20.17 394 TRP A O 1
ATOM 3040 N N . SER A 1 395 ? -23.383 45.232 -16.934 1.00 20.13 395 SER A N 1
ATOM 3041 C CA . SER A 1 395 ? -24.400 45.141 -15.895 1.00 17.63 395 SER A CA 1
ATOM 3042 C C . SER A 1 395 ? -23.841 45.374 -14.495 1.00 20.58 395 SER A C 1
ATOM 3043 O O . SER A 1 395 ? -24.403 46.144 -13.720 1.00 20.52 395 SER A O 1
ATOM 3046 N N . PHE A 1 396 ? -22.732 44.726 -14.164 1.00 19.29 396 PHE A N 1
ATOM 3047 C CA . PHE A 1 396 ? -22.199 44.901 -12.819 1.00 20.58 396 PHE A CA 1
ATOM 3048 C C . PHE A 1 396 ? -21.753 46.343 -12.587 1.00 21.66 396 PHE A C 1
ATOM 3049 O O . PHE A 1 396 ? -22.050 46.935 -11.553 1.00 22.43 396 PHE A O 1
ATOM 3057 N N . THR A 1 397 ? -21.032 46.908 -13.548 1.00 22.67 397 THR A N 1
ATOM 3058 C CA . THR A 1 397 ? -20.447 48.235 -13.370 1.00 22.39 397 THR A CA 1
ATOM 3059 C C . THR A 1 397 ? -21.505 49.328 -13.347 1.00 21.81 397 THR A C 1
ATOM 3060 O O . THR A 1 397 ? -21.519 50.179 -12.457 1.00 23.63 397 THR A O 1
ATOM 3064 N N . VAL A 1 398 ? -22.404 49.306 -14.320 1.00 21.16 398 VAL A N 1
ATOM 3065 C CA . VAL A 1 398 ? -23.395 50.365 -14.411 1.00 23.29 398 VAL A CA 1
ATOM 3066 C C . VAL A 1 398 ? -24.442 50.246 -13.300 1.00 22.41 398 VAL A C 1
ATOM 3067 O O . VAL A 1 398 ? -24.877 51.254 -12.749 1.00 22.64 398 VAL A O 1
ATOM 3071 N N . THR A 1 399 ? -24.842 49.025 -12.957 1.00 21.05 399 THR A N 1
ATOM 3072 C CA . THR A 1 399 ? -25.737 48.852 -11.813 1.00 18.65 399 THR A CA 1
ATOM 3073 C C . THR A 1 399 ? -25.086 49.392 -10.540 1.00 20.27 399 THR A C 1
ATOM 3074 O O . THR A 1 399 ? -25.742 50.076 -9.753 1.00 21.75 399 THR A O 1
ATOM 3078 N N . SER A 1 400 ? -23.797 49.114 -10.349 1.00 21.04 400 SER A N 1
ATOM 3079 C CA . SER A 1 400 ? -23.073 49.652 -9.188 1.00 21.39 400 SER A CA 1
ATOM 3080 C C . SER A 1 400 ? -23.154 51.176 -9.151 1.00 22.49 400 SER A C 1
ATOM 3081 O O . SER A 1 400 ? -23.453 51.773 -8.115 1.00 23.69 400 SER A O 1
ATOM 3084 N N . ILE A 1 401 ? -22.899 51.801 -10.290 1.00 24.39 401 ILE A N 1
ATOM 3085 C CA . ILE A 1 401 ? -22.949 53.252 -10.401 1.00 25.10 401 ILE A CA 1
ATOM 3086 C C . ILE A 1 401 ? -24.320 53.823 -10.037 1.00 27.41 401 ILE A C 1
ATOM 3087 O O . ILE A 1 401 ? -24.416 54.769 -9.259 1.00 27.12 401 ILE A O 1
ATOM 3092 N N . ILE A 1 402 ? -25.381 53.231 -10.571 1.00 22.98 402 ILE A N 1
ATOM 3093 C CA . ILE A 1 402 ? -26.724 53.711 -10.272 1.00 22.83 402 ILE A CA 1
ATOM 3094 C C . ILE A 1 402 ? -27.045 53.570 -8.785 1.00 24.29 402 ILE A C 1
ATOM 3095 O O . ILE A 1 402 ? -27.536 54.509 -8.158 1.00 24.76 402 ILE A O 1
ATOM 3100 N N . LEU A 1 403 ? -26.777 52.392 -8.229 1.00 22.20 403 LEU A N 1
ATOM 3101 C CA . LEU A 1 403 ? -27.091 52.137 -6.822 1.00 21.74 403 LEU A CA 1
ATOM 3102 C C . LEU A 1 403 ? -26.382 53.126 -5.916 1.00 26.65 403 LEU A C 1
ATOM 3103 O O . LEU A 1 403 ? -26.971 53.643 -4.971 1.00 24.83 403 LEU A O 1
ATOM 3108 N N . LEU A 1 404 ? -25.115 53.389 -6.206 1.00 22.98 404 LEU A N 1
ATOM 3109 C CA . LEU A 1 404 ? -24.330 54.287 -5.371 1.00 23.44 404 LEU A CA 1
ATOM 3110 C C . LEU A 1 404 ? -24.687 55.762 -5.573 1.00 28.82 404 LEU A C 1
ATOM 3111 O O . LEU A 1 404 ? -24.671 56.543 -4.621 1.00 30.20 404 LEU A O 1
ATOM 3116 N N . ALA A 1 405 ? -25.009 56.146 -6.803 1.00 28.53 405 ALA A N 1
ATOM 3117 C CA . ALA A 1 405 ? -25.446 57.514 -7.071 1.00 27.73 405 ALA A CA 1
ATOM 3118 C C . ALA A 1 405 ? -26.765 57.818 -6.358 1.00 31.22 405 ALA A C 1
ATOM 3119 O O . ALA A 1 405 ? -26.929 58.892 -5.776 1.00 30.19 405 ALA A O 1
ATOM 3121 N N . MET A 1 406 ? -27.701 56.872 -6.401 1.00 26.89 406 MET A N 1
ATOM 3122 C CA . MET A 1 406 ? -28.979 57.047 -5.712 1.00 24.82 406 MET A CA 1
ATOM 3123 C C . MET A 1 406 ? -28.798 57.029 -4.200 1.00 30.80 406 MET A C 1
ATOM 3124 O O . MET A 1 406 ? -29.493 57.739 -3.470 1.00 27.91 406 MET A O 1
ATOM 3129 N N . ASP A 1 407 ? -27.833 56.244 -3.736 1.00 25.07 407 ASP A N 1
ATOM 3130 C CA . ASP A 1 407 ? -27.557 56.135 -2.308 1.00 26.67 407 ASP A CA 1
ATOM 3131 C C . ASP A 1 407 ? -27.101 57.463 -1.711 1.00 31.76 407 ASP A C 1
ATOM 3132 O O . ASP A 1 407 ? -27.335 57.737 -0.533 1.00 31.31 407 ASP A O 1
ATOM 3137 N N . ARG A 1 408 ? -26.459 58.287 -2.533 1.00 30.13 408 ARG A N 1
ATOM 3138 C CA . ARG A 1 408 ? -25.917 59.563 -2.080 1.00 32.86 408 ARG A CA 1
ATOM 3139 C C . ARG A 1 408 ? -26.960 60.678 -2.103 1.00 33.87 408 ARG A C 1
ATOM 3140 O O . ARG A 1 408 ? -26.707 61.786 -1.623 1.00 37.07 408 ARG A O 1
ATOM 3148 N N . ILE A 1 409 ? -28.130 60.376 -2.655 1.00 33.16 409 ILE A N 1
ATOM 3149 C CA . ILE A 1 409 ? -29.228 61.333 -2.715 1.00 37.63 409 ILE A CA 1
ATOM 3150 C C . ILE A 1 409 ? -30.302 60.880 -1.737 1.00 37.08 409 ILE A C 1
ATOM 3151 O O . ILE A 1 409 ? -30.919 59.840 -1.940 1.00 35.77 409 ILE A O 1
ATOM 3156 N N . PRO A 1 410 ? -30.516 61.650 -0.659 1.00 34.93 410 PRO A N 1
ATOM 3157 C CA . PRO A 1 410 ? -31.425 61.236 0.419 1.00 36.98 410 PRO A CA 1
ATOM 3158 C C . PRO A 1 410 ? -32.800 60.742 -0.043 1.00 37.96 410 PRO A C 1
ATOM 3159 O O . PRO A 1 410 ? -33.263 59.716 0.456 1.00 38.11 410 PRO A O 1
ATOM 3163 N N . PHE A 1 411 ? -33.438 61.436 -0.980 1.00 35.75 411 PHE A N 1
ATOM 3164 C CA . PHE A 1 411 ? -34.789 61.048 -1.374 1.00 36.58 411 PHE A CA 1
ATOM 3165 C C . PHE A 1 411 ? -34.828 59.936 -2.422 1.00 32.73 411 PHE A C 1
ATOM 3166 O O . PHE A 1 411 ? -35.899 59.428 -2.746 1.00 35.54 411 PHE A O 1
ATOM 3174 N N . LEU A 1 412 ? -33.664 59.560 -2.945 1.00 35.53 412 LEU A N 1
ATOM 3175 C CA . LEU A 1 412 ? -33.592 58.481 -3.928 1.00 31.15 412 LEU A CA 1
ATOM 3176 C C . LEU A 1 412 ? -32.904 57.226 -3.385 1.00 25.29 412 LEU A C 1
ATOM 3177 O O . LEU A 1 412 ? -32.862 56.199 -4.055 1.00 27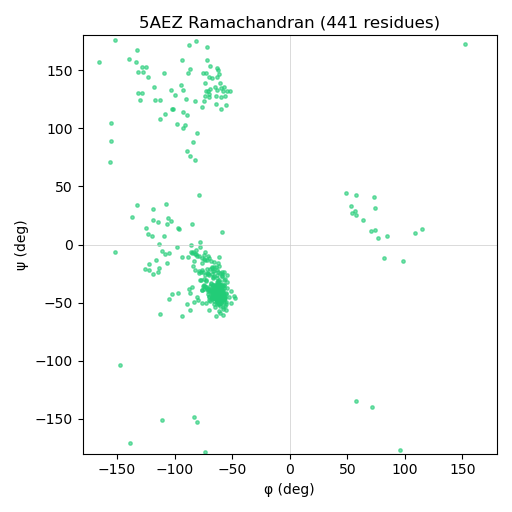.14 412 LEU A O 1
ATOM 3182 N N . ARG A 1 413 ? -32.369 57.318 -2.169 1.00 28.69 413 ARG A N 1
ATOM 3183 C CA . ARG A 1 413 ? -31.712 56.176 -1.541 1.00 26.47 413 ARG A CA 1
ATOM 3184 C C . ARG A 1 413 ? -32.663 54.975 -1.498 1.00 25.76 413 ARG A C 1
ATOM 3185 O O . ARG A 1 413 ? -33.751 55.056 -0.927 1.00 28.98 413 ARG A O 1
ATOM 3193 N N . ILE A 1 414 ? -32.262 53.874 -2.130 1.00 24.77 414 ILE A N 1
ATOM 3194 C CA . ILE A 1 414 ? -33.144 52.723 -2.289 1.00 24.02 414 ILE A CA 1
ATOM 3195 C C . ILE A 1 414 ? -33.295 51.963 -0.980 1.00 27.00 414 ILE A C 1
ATOM 3196 O O . ILE A 1 414 ? -34.378 51.474 -0.645 1.00 28.65 414 ILE A O 1
ATOM 3201 N N . ARG A 1 415 ? -32.195 51.862 -0.249 1.00 25.74 415 ARG A N 1
ATOM 3202 C CA . ARG A 1 415 ? -32.181 51.166 1.023 1.00 26.76 415 ARG A CA 1
ATOM 3203 C C . ARG A 1 415 ? -31.534 52.076 2.050 1.00 28.21 415 ARG A C 1
ATOM 3204 O O . ARG A 1 415 ? -30.410 52.551 1.848 1.00 28.39 415 ARG A O 1
ATOM 3212 N N . LEU A 1 416 ? -32.247 52.339 3.143 1.00 29.31 416 LEU A N 1
ATOM 3213 C CA . LEU A 1 416 ? -31.715 53.192 4.192 1.00 30.85 416 LEU A CA 1
ATOM 3214 C C . LEU A 1 416 ? -30.573 52.476 4.880 1.00 31.59 416 LEU A C 1
ATOM 3215 O O . LEU A 1 416 ? -30.507 51.251 4.905 1.00 31.26 416 LEU A O 1
ATOM 3220 N N . HIS A 1 417 ? -29.665 53.247 5.448 1.00 32.70 417 HIS A N 1
ATOM 3221 C CA . HIS A 1 417 ? -28.609 52.642 6.223 1.00 34.36 417 HIS A CA 1
ATOM 3222 C C . HIS A 1 417 ? -29.250 52.155 7.523 1.00 38.17 417 HIS A C 1
ATOM 3223 O O . HIS A 1 417 ? -30.234 52.734 7.987 1.00 35.74 417 HIS A O 1
ATOM 3230 N N . GLU A 1 418 ? -28.738 51.063 8.082 1.00 40.57 418 GLU A N 1
ATOM 3231 C CA . GLU A 1 418 ? -29.342 50.472 9.275 1.00 53.70 418 GLU A CA 1
ATOM 3232 C C . GLU A 1 418 ? -29.459 51.439 10.455 1.00 50.72 418 GLU A C 1
ATOM 3233 O O . GLU A 1 418 ? -30.382 51.329 11.260 1.00 51.76 418 GLU A O 1
ATOM 3239 N N . ASP A 1 419 ? -28.540 52.396 10.541 1.00 43.05 419 ASP A N 1
ATOM 3240 C CA . ASP A 1 419 ? -28.532 53.340 11.654 1.00 46.70 419 ASP A CA 1
ATOM 3241 C C . ASP A 1 419 ? -29.510 54.509 11.495 1.00 41.19 419 ASP A C 1
ATOM 3242 O O . ASP A 1 419 ? -29.646 55.326 12.403 1.00 50.00 419 ASP A O 1
ATOM 3247 N N . GLU A 1 420 ? -30.180 54.601 10.348 1.00 39.32 420 GLU A N 1
ATOM 3248 C CA . GLU A 1 420 ? -31.118 55.702 10.143 1.00 48.63 420 GLU A CA 1
ATOM 3249 C C . GLU A 1 420 ? -32.537 55.167 10.058 1.00 41.50 420 GLU A C 1
ATOM 3250 O O . GLU A 1 420 ? -33.491 55.925 9.898 1.00 49.44 420 GLU A O 1
ATOM 3256 N N . GLU A 1 421 ? -32.651 53.850 10.197 1.00 40.28 421 GLU A N 1
ATOM 3257 C CA . GLU A 1 421 ? -33.888 53.118 9.982 1.00 38.97 421 GLU A CA 1
ATOM 3258 C C . GLU A 1 421 ? -34.589 52.804 11.300 1.00 44.69 421 GLU A C 1
ATOM 3259 O O . GLU A 1 421 ? -33.981 52.265 12.223 1.00 47.49 421 GLU A O 1
ATOM 3265 N N . MET A 1 422 ? -35.870 53.136 11.394 1.00 42.53 422 MET A N 1
ATOM 3266 C CA . MET A 1 422 ? -36.599 52.860 12.626 1.00 47.52 422 MET A CA 1
ATOM 3267 C C . MET A 1 422 ? -37.214 51.462 12.620 1.00 44.16 422 MET A C 1
ATOM 3268 O O . MET A 1 422 ? -37.577 50.939 11.567 1.00 43.94 422 MET A O 1
ATOM 3273 N N . LEU A 1 423 ? -37.301 50.857 13.802 1.00 49.73 423 LEU A N 1
ATOM 3274 C CA . LEU A 1 423 ? -37.843 49.511 13.947 1.00 54.06 423 LEU A CA 1
ATOM 3275 C C . LEU A 1 423 ? -39.358 49.516 13.782 1.00 50.60 423 LEU A C 1
ATOM 3276 O O . LEU A 1 423 ? -40.040 50.408 14.289 1.00 48.21 423 LEU A O 1
ATOM 3281 N N . GLY A 1 424 ? -39.878 48.513 13.079 1.00 49.84 424 GLY A N 1
ATOM 3282 C CA . GLY A 1 424 ? -41.311 48.371 12.890 1.00 50.43 424 GLY A CA 1
ATOM 3283 C C . GLY A 1 424 ? -42.070 48.298 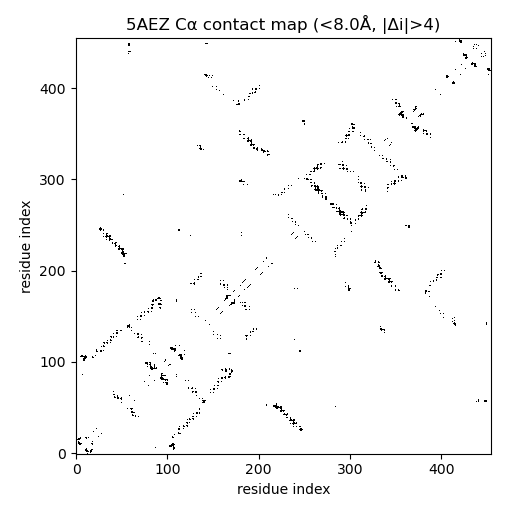14.203 1.00 52.69 424 GLY A C 1
ATOM 3284 O O . GLY A 1 424 ? -43.189 48.800 14.313 1.00 50.07 424 GLY A O 1
ATOM 3285 N N . THR A 1 425 ? -41.454 47.681 15.206 1.00 54.78 425 THR A N 1
ATOM 3286 C CA . THR A 1 425 ? -42.076 47.559 16.520 1.00 61.69 425 THR A CA 1
ATOM 3287 C C . THR A 1 425 ? -42.146 48.899 17.249 1.00 60.02 425 THR A C 1
ATOM 3288 O O . THR A 1 425 ? -43.014 49.104 18.093 1.00 58.13 425 THR A O 1
ATOM 3292 N N . ASP A 1 426 ? -41.232 49.807 16.922 1.00 56.48 426 ASP A N 1
ATOM 3293 C CA . ASP A 1 426 ? -41.248 51.139 17.516 1.00 53.46 426 ASP A CA 1
ATOM 3294 C C . ASP A 1 426 ? -42.188 52.079 16.771 1.00 50.70 426 ASP A C 1
ATOM 3295 O O . ASP A 1 426 ? -42.844 52.919 17.384 1.00 55.64 426 ASP A O 1
ATOM 3300 N N . LEU A 1 427 ? -42.241 51.943 15.448 1.00 46.84 427 LEU A N 1
ATOM 3301 C CA . LEU A 1 427 ? -43.178 52.720 14.646 1.00 44.60 427 LEU A CA 1
ATOM 3302 C C . LEU A 1 427 ? -44.606 52.433 15.087 1.00 49.32 427 LEU A C 1
ATOM 3303 O O . LEU A 1 427 ? -45.434 53.338 15.183 1.00 49.38 427 LEU A O 1
ATOM 3308 N N . ALA A 1 428 ? -44.878 51.164 15.376 1.00 45.26 428 ALA A N 1
ATOM 3309 C CA . ALA A 1 428 ? -46.214 50.722 15.760 1.00 46.69 428 ALA A CA 1
ATOM 3310 C C . ALA A 1 428 ? -46.719 51.355 17.057 1.00 53.87 428 ALA A C 1
ATOM 3311 O O . ALA A 1 428 ? -47.915 51.310 17.342 1.00 61.03 428 ALA A O 1
ATOM 3313 N N . GLN A 1 429 ? -45.812 51.942 17.834 1.00 55.24 429 GLN A N 1
ATOM 3314 C CA . GLN A 1 429 ? -46.176 52.580 19.098 1.00 63.80 429 GLN A CA 1
ATOM 3315 C C . GLN A 1 429 ? -46.556 54.042 18.877 1.00 71.62 429 GLN A C 1
ATOM 3316 O O . GLN A 1 429 ? -47.074 54.703 19.777 1.00 75.68 429 GLN A O 1
ATOM 3322 N N . ILE A 1 430 ? -46.281 54.544 17.678 1.00 67.08 430 ILE A N 1
ATOM 3323 C CA . ILE A 1 430 ? -46.633 55.911 17.315 1.00 68.35 430 ILE A CA 1
ATOM 3324 C C . ILE A 1 430 ? -47.986 55.911 16.612 1.00 74.78 430 ILE A C 1
ATOM 3325 O O . ILE A 1 430 ? -48.259 55.044 15.783 1.00 73.10 430 ILE A O 1
ATOM 3330 N N . GLY A 1 431 ? -48.833 56.878 16.957 1.00 78.37 431 GLY A N 1
ATOM 3331 C CA . GLY A 1 431 ? -50.179 56.954 16.416 1.00 76.79 431 GLY A CA 1
ATOM 3332 C C . GLY A 1 431 ? -50.244 57.055 14.903 1.00 72.72 431 GLY A C 1
ATOM 3333 O O . GLY A 1 431 ? -51.046 56.374 14.264 1.00 65.64 431 GLY A O 1
ATOM 3334 N N . GLU A 1 432 ? -49.390 57.896 14.328 1.00 74.30 432 GLU A N 1
ATOM 3335 C CA . GLU A 1 432 ? -49.402 58.136 12.889 1.00 75.52 432 GLU A CA 1
ATOM 3336 C C . GLU A 1 432 ? -48.724 57.007 12.111 1.00 74.01 432 GLU A C 1
ATOM 3337 O O . GLU A 1 432 ? -48.619 57.063 10.885 1.00 77.67 432 GLU A O 1
ATOM 3343 N N . TYR A 1 433 ? -48.269 55.983 12.826 1.00 67.79 433 TYR A N 1
ATOM 3344 C CA . TYR A 1 433 ? -47.638 54.828 12.194 1.00 60.41 433 TYR A CA 1
ATOM 3345 C C . TYR A 1 433 ? -48.112 53.520 12.812 1.00 56.21 433 TYR A C 1
ATOM 3346 O O . TYR A 1 433 ? -47.423 52.502 12.731 1.00 47.46 433 TYR A O 1
ATOM 3355 N N . ALA A 1 434 ? -49.293 53.553 13.424 1.00 57.58 434 ALA A N 1
ATOM 3356 C CA . ALA A 1 434 ? -49.831 52.392 14.129 1.00 57.43 434 ALA A CA 1
ATOM 3357 C C . ALA A 1 434 ? -49.986 51.170 13.230 1.00 52.79 434 ALA A C 1
ATOM 3358 O O . ALA A 1 434 ? -49.981 50.037 13.711 1.00 54.71 434 ALA A O 1
ATOM 3360 N N . TYR A 1 435 ? -50.109 51.405 11.926 1.00 52.38 435 TYR A N 1
ATOM 3361 C CA . TYR A 1 435 ? -50.332 50.329 10.964 1.00 49.53 435 TYR A CA 1
ATOM 3362 C C . TYR A 1 435 ? -49.114 49.419 10.770 1.00 47.72 435 TYR A C 1
ATOM 3363 O O . TYR A 1 435 ? -49.221 48.351 10.170 1.00 44.63 435 TYR A O 1
ATOM 3372 N N . TYR A 1 436 ? -47.963 49.833 11.293 1.00 40.28 436 TYR A N 1
ATOM 3373 C CA . TYR A 1 436 ? -46.771 48.989 11.275 1.00 38.78 436 TYR A CA 1
ATOM 3374 C C . TYR A 1 436 ? -46.881 47.800 12.225 1.00 43.69 436 TYR A C 1
ATOM 3375 O O . TYR A 1 436 ? -46.045 46.894 12.194 1.00 41.33 436 TYR A O 1
ATOM 3384 N N . ALA A 1 437 ? -47.912 47.811 13.068 1.00 45.10 437 ALA A N 1
ATOM 3385 C CA . ALA A 1 437 ? -48.189 46.689 13.956 1.00 49.62 437 ALA A CA 1
ATOM 3386 C C . ALA A 1 437 ? -48.511 45.425 13.161 1.00 50.63 437 ALA A C 1
ATOM 3387 O O . ALA A 1 437 ? -48.110 44.328 13.550 1.00 50.38 437 ALA A O 1
ATOM 3389 N N . ASP A 1 438 ? -49.227 45.584 12.047 1.00 47.46 438 ASP A N 1
ATOM 3390 C CA . ASP A 1 438 ? -49.555 44.457 11.177 1.00 43.36 438 ASP A CA 1
ATOM 3391 C C . ASP A 1 438 ? -48.406 44.189 10.211 1.00 41.48 438 ASP A C 1
ATOM 3392 O O . ASP A 1 438 ? -48.390 44.703 9.090 1.00 42.07 438 ASP A O 1
ATOM 3397 N N . ASP A 1 439 ? -47.463 43.361 10.648 1.00 41.14 439 ASP A N 1
ATOM 3398 C CA . ASP A 1 439 ? -46.281 43.040 9.857 1.00 40.33 439 ASP A CA 1
ATOM 3399 C C . ASP A 1 439 ? -46.536 41.895 8.876 1.00 43.16 439 ASP A C 1
ATOM 3400 O O . ASP A 1 439 ? -45.597 41.282 8.374 1.00 46.96 439 ASP A O 1
ATOM 3405 N N . ASP A 1 440 ? -47.809 41.617 8.609 1.00 41.94 440 ASP A N 1
ATOM 3406 C CA . ASP A 1 440 ? -48.198 40.529 7.713 1.00 48.15 440 ASP A CA 1
ATOM 3407 C C . ASP A 1 440 ? -48.836 41.058 6.428 1.00 42.70 440 ASP A C 1
ATOM 3408 O O . ASP A 1 440 ? -49.972 41.523 6.443 1.00 38.75 440 ASP A O 1
ATOM 3413 N N . PRO A 1 441 ? -48.107 40.969 5.304 1.00 43.09 441 PRO A N 1
ATOM 3414 C CA . PRO A 1 441 ? -48.574 41.531 4.029 1.00 39.11 441 PRO A CA 1
ATOM 3415 C C . PRO A 1 441 ? -49.885 40.929 3.494 1.00 42.37 441 PRO A C 1
ATOM 3416 O O . PRO A 1 441 ? -50.440 41.483 2.548 1.00 36.15 441 PRO A O 1
ATOM 3420 N N . GLU A 1 442 ? -50.368 39.838 4.086 1.00 41.54 442 GLU A N 1
ATOM 3421 C CA . GLU A 1 442 ? -51.641 39.224 3.686 1.00 41.50 442 GLU A CA 1
ATOM 3422 C C . GLU A 1 442 ? -52.862 40.065 4.097 1.00 43.17 442 GLU A C 1
ATOM 3423 O O . GLU A 1 442 ? -53.929 39.984 3.484 1.00 33.80 442 GLU A O 1
ATOM 3429 N N . THR A 1 443 ? -52.707 40.891 5.127 1.00 41.85 443 THR A N 1
ATOM 3430 C CA . THR A 1 443 ? -53.844 41.657 5.637 1.00 32.90 443 THR A CA 1
ATOM 3431 C C . THR A 1 443 ? -53.626 43.175 5.632 1.00 30.89 443 THR A C 1
ATOM 3432 O O . THR A 1 443 ? -54.577 43.948 5.762 1.00 32.84 443 THR A O 1
ATOM 3436 N N . ASN A 1 444 ? -52.378 43.595 5.506 1.00 30.48 444 ASN A N 1
ATOM 3437 C CA . ASN A 1 444 ? -52.060 45.011 5.605 1.00 30.74 444 ASN A CA 1
ATOM 3438 C C . ASN A 1 444 ? -52.312 45.710 4.277 1.00 29.36 444 ASN A C 1
ATOM 3439 O O . ASN A 1 444 ? -51.763 45.309 3.261 1.00 27.99 444 ASN A O 1
ATOM 3444 N N . PRO A 1 445 ? -53.154 46.755 4.293 1.00 29.85 445 PRO A N 1
ATOM 3445 C CA . PRO A 1 445 ? -53.466 47.581 3.122 1.00 32.11 445 PRO A CA 1
ATOM 3446 C C . PRO A 1 445 ? -52.270 48.422 2.672 1.00 29.03 445 PRO A C 1
ATOM 3447 O O . PRO A 1 445 ? -52.290 48.953 1.566 1.00 30.01 445 PRO A O 1
ATOM 3451 N N . TYR A 1 446 ? -51.245 48.546 3.514 1.00 29.02 446 TYR A N 1
ATOM 3452 C CA . TYR A 1 446 ? -50.117 49.405 3.179 1.00 28.69 446 TYR A CA 1
ATOM 3453 C C . TYR A 1 446 ? -48.780 48.677 3.192 1.00 28.19 446 TYR A C 1
ATOM 3454 O O . TYR A 1 446 ? -48.540 47.796 4.023 1.00 28.82 446 TYR A O 1
ATOM 3463 N N . VAL A 1 447 ? -47.913 49.066 2.267 1.00 27.15 447 VAL A N 1
ATOM 3464 C CA . VAL A 1 447 ? -46.536 48.603 2.261 1.00 26.80 447 VAL A CA 1
ATOM 3465 C C . VAL A 1 447 ? -45.849 49.084 3.535 1.00 28.27 447 VAL A C 1
ATOM 3466 O O . VAL A 1 447 ? -45.981 50.251 3.919 1.00 29.11 447 VAL A O 1
ATOM 3470 N N . LEU A 1 448 ? -45.135 48.183 4.199 1.00 28.68 448 LEU A N 1
ATOM 3471 C CA . LEU A 1 448 ? -44.408 48.555 5.407 1.00 30.12 448 LEU A CA 1
ATOM 3472 C C . LEU A 1 448 ? -43.089 49.193 5.008 1.00 29.74 448 LEU A C 1
ATOM 3473 O O . LEU A 1 448 ? -42.016 48.607 5.138 1.00 29.69 448 LEU A O 1
ATOM 3478 N N . GLU A 1 449 ? -43.212 50.415 4.505 1.00 29.56 449 GLU A N 1
ATOM 3479 C CA . GLU A 1 449 ? -42.113 51.191 3.964 1.00 32.61 449 GLU A CA 1
ATOM 3480 C C . GLU A 1 449 ? -41.089 51.536 5.041 1.00 30.49 449 GLU A C 1
ATOM 3481 O O . GLU A 1 449 ? -41.457 51.928 6.150 1.00 31.96 449 GLU A O 1
ATOM 3487 N N . PRO A 1 450 ? -39.793 51.379 4.732 1.00 30.06 450 PRO A N 1
ATOM 3488 C CA . PRO A 1 450 ? -38.760 51.809 5.684 1.00 33.46 450 PRO A CA 1
ATOM 3489 C C . PRO A 1 450 ? -38.874 53.303 5.973 1.00 32.28 450 PRO A C 1
ATOM 3490 O O . PRO A 1 450 ? -39.050 54.095 5.048 1.00 32.02 450 PRO A O 1
ATOM 3494 N N . ILE A 1 451 ? -38.786 53.676 7.248 1.00 33.99 451 ILE A N 1
ATOM 3495 C CA . ILE A 1 451 ? -38.940 55.062 7.660 1.00 35.17 451 ILE A CA 1
ATOM 3496 C C . ILE A 1 451 ? -37.658 55.560 8.306 1.00 36.24 451 ILE A C 1
ATOM 3497 O O . ILE A 1 451 ? -37.052 54.858 9.119 1.00 36.93 451 ILE A O 1
ATOM 3502 N N . ARG A 1 452 ? -37.239 56.769 7.938 1.00 37.27 452 ARG A N 1
ATOM 3503 C CA . ARG A 1 452 ? -36.085 57.401 8.575 1.00 41.50 452 ARG A CA 1
ATOM 3504 C C . ARG A 1 452 ? -36.377 57.823 10.006 1.00 43.40 452 ARG A C 1
ATOM 3505 O O . ARG A 1 452 ? -37.368 58.508 10.276 1.00 43.95 452 ARG A O 1
ATOM 3513 N N . SER A 1 453 ? -35.493 57.427 10.917 1.00 40.75 453 SER A N 1
ATOM 3514 C CA . SER A 1 453 ? -35.610 57.793 12.320 1.00 55.17 453 SER A CA 1
ATOM 3515 C C . SER A 1 453 ? -35.120 59.218 12.568 1.00 62.78 453 SER A C 1
ATOM 3516 O O . SER A 1 453 ? -34.408 59.474 13.536 1.00 74.19 453 SER A O 1
ATOM 3519 N N . THR A 1 454 ? -35.489 60.136 11.679 1.00 62.14 454 THR A N 1
ATOM 3520 C CA . THR A 1 454 ? -35.236 61.556 11.885 1.00 71.31 454 THR A CA 1
ATOM 3521 C C . THR A 1 454 ? -36.556 62.310 11.815 1.00 79.08 454 THR A C 1
ATOM 3522 O O . THR A 1 454 ? -36.587 63.541 11.793 1.00 77.87 454 THR A O 1
ATOM 3526 N N . THR A 1 455 ? -37.648 61.552 11.776 1.00 81.64 455 THR A N 1
ATOM 3527 C CA . THR A 1 455 ? -38.988 62.120 11.838 1.00 84.44 455 THR A CA 1
ATOM 3528 C C . THR A 1 455 ? -39.871 61.297 12.769 1.00 88.20 455 THR A C 1
ATOM 3529 O O . THR A 1 455 ? -39.373 60.566 13.625 1.00 91.43 455 THR A O 1
#

Sequence (455 aa):
MSGQFTGTGTGGDVFKVDLNEQFDRADMVWIGTASVLVWIMIPGVGLLYSSGISRKKHALSLMMWAALMAACVAAFQWFWWGYSLVFAHNGSVFLGTLQNFCLKDVLGAPSIVKTVPDILFCLYQGMFAAVTAILMMAGAGCCERARLGPMMVFLFIWLTVVYCPIAYWTWGGNGWLVSLGALDFAGGGPVHENSGFAALAYSLWLGKRHDPVAKGKVPKYKPHSVSSSIVMGTIFLWFGWYGFNGGSTGNSSMRSWYACVNTNLAAATGGLTWMLVDWFRTGGKWSTVGLCMGAIAGLVGITPAAGYVPVVYTSSVVIIFGIVPAIICNFAVDLKDLLQIDDGMDVWALHGVGGFVGNFMMTGLFAADYVAMMIDGTEIDGGWMNHHWKQLGYQLAGSSCAVAAWSFTVTSIILLAMDRIPFLRIRLHEDEEMLGTDLAQIGEYAYYADDDPETNPYVLEPIRSTT

GO terms:
  GO:0005886 plasma membrane (C, IDA)
  GO:0006995 cellular response to nitrogen starvation (P, IEP)
  GO:0030447 filamentous growth (P, IGI)
  GO:0036170 filamentous growth of a population of unicellular organisms in response to starvation (P, IMP)
  GO:0008519 ammonium channel activity (F, IMP)
  GO:0030447 filamentous growth (P, IMP)
  GO:0072488 ammonium transmembrane transport (P, IMP)
  GO:0009267 cellular response to starvation (P, IMP)

Nearest PDB structures (foldseek):
  5aez-assembly1_A  TM=1.002E+00  e=5.274E-77  Candida albicans
  6ej6-assembly1_A  TM=1.002E+00  e=1.102E-74  Candida albicans SC5314
  6ejh-assembly1_A  TM=1.002E+00  e=5.763E-74  Candida albicans SC5314
  5fuf-assembly1_A  TM=9.911E-01  e=8.364E-71  Candida albicans
  5ah3-assembly1_A  TM=9.767E-01  e=3.142E-70  Candida albicans

InterPro domains:
  IPR001905 Ammonium transporter [PTHR43029] (17-440)
  IPR001905 Ammonium transporter [TIGR00836] (27-435)
  IPR018047 Ammonium transporter, conserved site [PS01219] (180-205)
  IPR024041 Ammonium transporter AmtB-like domain [PF00909] (29-435)
  IPR029020 Ammonium/urea transporter [G3DSA:1.10.3430.10] (1-455)

Foldseek 3Di:
DCQAADLDFLRGDVVNDDLCVQADVQLLVLLLVLLVLLLLLLLLLQLQLQWQDLDQFLDRSSVVSVVLLVLLVVLLQQPLVQFQFVLDCDQQTGDCPCGNHHRQHRRQGLLRNGGRVSVSSRVSSLLSSQLSLLCSLQRHLFFPVLSSVLSSVCSVQQLRRLSNLQRNPNHVLVVLFQFFQQCLLSRFQLSLLLSVLCQVPVFDFLAPCLEDPHDLTRTPHLVSSVSSLVSNLSSLLSSRLCSNSGDFCLSVQLNLLLVLLLQLQLVQQQVVCCVVVVGDGDSSRSSLLSLLSNSLCRRASQFFHSVCSSVSSNVSSVQLSVQSNVCNVRVTDRSRSSNSRRNSSSLNSLLCQQCGGDQVSNCSVDHGHCTHVVNPPPCNNVSSVVSSVVSSVSSSVVSNVSQVVLCVPVVSNGHDDPVQWDDLVVLCVDPVRVLSVCSDPVPRPDRNRTDGPPD

CATH classification: 1.10.3430.10

Radius of gyration: 22.02 Å; Cα contacts (8 Å, |Δi|>4): 1042; chains: 1; bounding box: 42×51×72 Å

Secondary structure (DSSP, 8-state):
------SSTTSS-TTTS-GGGGS-HHHHHHHHHHHHHHHHHHHHHHHHHHHH-SS--SS-HHHHHHHHHHHHHHHIIIIIHHHHH-TT--SS---STTGGGTT-SSSB-SSTTSBHHHHHHHHHHHHHHHHHHHHHHT-TTB-HHHHHHHHHHHIIIIIHHHHHHHHSTT-HHHHHT---TT-HIIIIIHHHHHHHHHHHHTSPSS-TTSSSS--S---S-HHHHHHHHHHHHHHHHHHHHGGGSSSSHHHHHHHHHHHHHHHHHHHHHHHHHHHHHTS---HHHHHHHHHHHHHHHTTTTTTS-GGGHHHHHHHHHHHHHHHHTHHHHHT--TTHHHIIIIIIHHHHHHHHHHHH--HHHHGGGT------GGGT-TTHHHHHHHHHHHHHHHHHHHHHHHHHHHHTSTTT-SB--GGGBPPHHHHTTSGGGGGGG---TTT-SS-----BTT-